Protein AF-A0A0S7YRN7-F1 (afdb_monomer_lite)

Secondary structure (DSSP, 8-state):
--PPPP---SSHHHHHHHHHHHHH--TTGGGS--TTS--TTSPPPEEEESTT--TTS---EEEE-SS-BTTTB-PPPTT--EEEEEB---S-SSPPPEEEEEEEEEES--BS---TTS-----BPPEEEEE-TTSBEEEE-TTSB-HHHHHHHHHHHHHHHHHHHHTS--PPEE--HHHHHHS---PPTTSSSEEEEE-SSEEEEEESEESSTT-SSS-SSSHHHHHHHHHHHHHHHHHHHHHHHHTT---TTTTSSSEEPEEEEEETEEETTTEE---SEEEETTEEEEETT-SBTTBS--GGGGSTTGGGTS-GGG---HHHHHSTTT-TT--SSS-TTHHHHHHHTTSTTT-TTHHHH----TT--SHHHHHHHHHHHTTS-SSHHHHHHHHHHHHHHHHHHT-STTHHHHHHHH-S---PPPEEEETTTTEEE--GGGSPP--

Sequence (447 aa):
MKTKPILTLAVAGWVCAGAAAAEAYDFYADLQYPGATRREDVDLYKVKQAGKGGPKAYERREVDWWPRKGADFVEVKQGMPLRTWTLRTQQLAGEPKRFEAHLAGFRGMGNTMSSKFGGDGGPIEPGVVLRLPDGRKRCFVRGSLSEEDKKYIMDLYIKQMQRIKARLDKTKRVKRSSADIRWPNNAKPGQPGTMQVESEHFVWVSGSQAGSDGDPWVNEKEPEKAQWYRDGSVECAEYWWALTEYAGNLMPYWDRREKFKYEITVAGTKRDGHEVIGGFAGGGYGGCLIKAAGGGPWAPALCEAQADMHQCLADPSMLKGNHHLKAPWRNIFNASMGYGYTMFYNITGDDPNWGYAYFTCLPYGVEESSLLQAVARVGQQRGLFENGIRGLGDMVGEYGARLATFDCELEDLFCRRYCAPARSRLETVDRAKGIYRIPWEEAPEPF

Structure (mmCIF, N/CA/C/O backbone):
data_AF-A0A0S7YRN7-F1
#
_entry.id   AF-A0A0S7YRN7-F1
#
loop_
_atom_site.group_PDB
_atom_site.id
_atom_site.type_symbol
_atom_site.label_atom_id
_atom_site.label_alt_id
_atom_site.label_comp_id
_atom_site.label_asym_id
_atom_site.label_entity_id
_atom_site.label_seq_id
_atom_site.pdbx_PDB_ins_code
_atom_site.Cartn_x
_atom_site.Cartn_y
_atom_site.Cartn_z
_atom_site.occupancy
_atom_site.B_iso_or_equiv
_atom_site.auth_seq_id
_atom_site.auth_comp_id
_atom_site.auth_asym_id
_atom_site.auth_atom_id
_atom_site.pdbx_PDB_model_num
ATOM 1 N N . MET A 1 1 ? 31.691 21.738 56.090 1.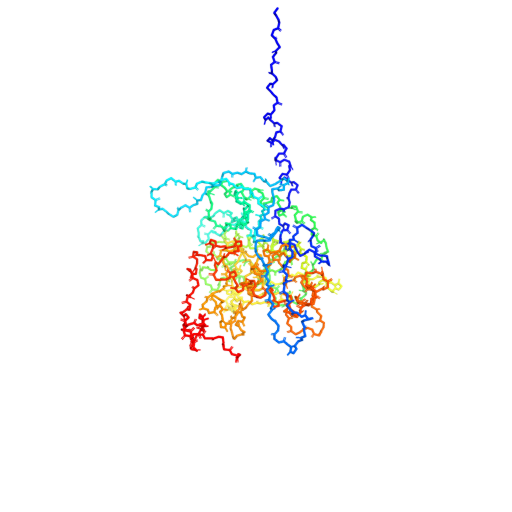00 37.84 1 MET A N 1
ATOM 2 C CA . MET A 1 1 ? 31.073 22.051 54.782 1.00 37.84 1 MET A CA 1
ATOM 3 C C . MET A 1 1 ? 31.849 21.344 53.681 1.00 37.84 1 MET A C 1
ATOM 5 O O . MET A 1 1 ? 32.979 21.723 53.417 1.00 37.84 1 MET A O 1
ATOM 9 N N . LYS A 1 2 ? 31.286 20.288 53.088 1.00 29.80 2 LYS A N 1
ATOM 10 C CA . LYS A 1 2 ? 31.778 19.691 51.838 1.00 29.80 2 LYS A CA 1
ATOM 11 C C . LYS A 1 2 ? 30.562 19.447 50.952 1.00 29.80 2 LYS A C 1
ATOM 13 O O . LYS A 1 2 ? 29.724 18.604 51.257 1.00 29.80 2 LYS A O 1
ATOM 18 N N . THR A 1 3 ? 30.436 20.278 49.931 1.00 35.22 3 THR A N 1
ATOM 19 C CA . THR A 1 3 ? 29.430 20.222 48.872 1.00 35.22 3 THR A CA 1
ATOM 20 C C . THR A 1 3 ? 29.640 18.959 48.036 1.00 35.22 3 THR A C 1
ATOM 22 O O . THR A 1 3 ? 30.746 18.693 47.571 1.00 35.22 3 THR A O 1
ATOM 25 N N . LYS A 1 4 ? 28.585 18.153 47.869 1.00 30.44 4 LYS A N 1
ATOM 26 C CA . LYS A 1 4 ? 28.549 17.040 46.907 1.00 30.44 4 LYS A CA 1
ATOM 27 C C . LYS A 1 4 ? 28.101 17.583 45.542 1.00 30.44 4 LYS A C 1
ATOM 29 O O . LYS A 1 4 ? 27.135 18.347 45.521 1.00 30.44 4 LYS A O 1
ATOM 34 N N . PRO A 1 5 ? 28.737 17.202 44.421 1.00 39.00 5 PRO A N 1
ATOM 35 C CA . PRO A 1 5 ? 28.246 17.555 43.099 1.00 39.00 5 PRO A CA 1
ATOM 36 C C . PRO A 1 5 ? 27.054 16.658 42.746 1.00 39.00 5 PRO A C 1
ATOM 38 O O . PRO A 1 5 ? 27.104 15.438 42.912 1.00 39.00 5 PRO A O 1
ATOM 41 N N . ILE A 1 6 ? 25.968 17.281 42.292 1.00 39.00 6 ILE A N 1
ATOM 42 C CA . ILE A 1 6 ? 24.807 16.598 41.724 1.00 39.00 6 ILE A CA 1
ATOM 43 C C . ILE A 1 6 ? 25.167 16.139 40.308 1.00 39.00 6 ILE A C 1
ATOM 45 O O . ILE A 1 6 ? 25.776 16.863 39.525 1.00 39.00 6 ILE A O 1
ATOM 49 N N . LEU A 1 7 ? 24.808 14.890 40.042 1.00 35.47 7 LEU A N 1
ATOM 50 C CA . LEU A 1 7 ? 25.078 14.101 38.855 1.00 35.47 7 LEU A CA 1
ATOM 51 C C . LEU A 1 7 ? 24.363 14.690 37.620 1.00 35.47 7 LEU A C 1
ATOM 53 O O . LEU A 1 7 ? 23.154 14.536 37.462 1.00 35.47 7 LEU A O 1
ATOM 57 N N . THR A 1 8 ? 25.108 15.320 36.714 1.00 41.22 8 THR A N 1
ATOM 58 C CA . THR A 1 8 ? 24.651 15.652 35.353 1.00 41.22 8 THR A CA 1
ATOM 59 C C . THR A 1 8 ? 24.950 14.463 34.438 1.00 41.22 8 THR A C 1
ATOM 61 O O . THR A 1 8 ? 25.982 14.438 33.777 1.00 41.22 8 THR A O 1
ATOM 64 N N . LEU A 1 9 ? 24.108 13.422 34.445 1.00 41.19 9 LEU A N 1
ATOM 65 C CA . LEU A 1 9 ? 24.361 12.208 33.645 1.00 41.19 9 LEU A CA 1
ATOM 66 C C . LEU A 1 9 ? 23.079 11.465 33.215 1.00 41.19 9 LEU A C 1
ATOM 68 O O . LEU A 1 9 ? 23.018 10.243 33.267 1.00 41.19 9 LEU A O 1
ATOM 72 N N . ALA A 1 10 ? 22.043 12.191 32.775 1.00 39.19 10 ALA A N 1
ATOM 73 C CA . ALA A 1 10 ? 20.768 11.571 32.375 1.00 39.19 10 ALA A CA 1
ATOM 74 C C . ALA A 1 10 ? 20.186 12.005 31.012 1.00 39.19 10 ALA A C 1
ATOM 76 O O . ALA A 1 10 ? 19.086 11.581 30.681 1.00 39.19 10 ALA A O 1
ATOM 77 N N . VAL A 1 11 ? 20.892 12.790 30.184 1.00 39.81 11 VAL A N 1
ATOM 78 C CA . VAL A 1 11 ? 20.337 13.249 28.884 1.00 39.81 11 VAL A CA 1
ATOM 79 C C . VAL A 1 11 ? 20.919 12.501 27.672 1.00 39.81 11 VAL A C 1
ATOM 81 O O . VAL A 1 11 ? 20.225 12.305 26.681 1.00 39.81 11 VAL A O 1
ATOM 84 N N . ALA A 1 12 ? 22.144 11.968 27.752 1.00 33.00 12 ALA A N 1
ATOM 85 C CA . ALA A 1 12 ? 22.757 11.243 26.629 1.00 33.00 12 ALA A CA 1
ATOM 86 C C . ALA A 1 12 ? 22.234 9.798 26.448 1.00 33.00 12 ALA A C 1
ATOM 88 O O . ALA A 1 12 ? 22.250 9.269 25.340 1.00 33.00 12 ALA A O 1
ATOM 89 N N . GLY A 1 13 ? 21.731 9.158 27.513 1.00 28.88 13 GLY A N 1
ATOM 90 C CA . GLY A 1 13 ? 21.269 7.762 27.468 1.00 28.88 13 GLY A CA 1
ATOM 91 C C . GLY A 1 13 ? 19.935 7.552 26.740 1.00 28.88 13 GLY A C 1
ATOM 92 O O . GLY A 1 13 ? 19.717 6.497 26.150 1.00 28.88 13 GLY A O 1
ATOM 93 N N . TRP A 1 14 ? 19.055 8.558 26.726 1.00 35.19 14 TRP A N 1
ATOM 94 C CA . TRP A 1 14 ? 17.736 8.456 26.086 1.00 35.19 14 TRP A CA 1
ATOM 95 C C . TRP A 1 14 ? 17.794 8.624 24.563 1.00 35.19 14 TRP A C 1
ATOM 97 O O . TRP A 1 14 ? 17.046 7.964 23.844 1.00 35.19 14 TRP A O 1
ATOM 107 N N . VAL A 1 15 ? 18.726 9.437 24.056 1.00 36.88 15 VAL A N 1
ATOM 108 C CA . VAL A 1 15 ? 18.891 9.657 22.609 1.00 36.88 15 VAL A CA 1
ATOM 109 C C . VAL A 1 15 ? 19.438 8.398 21.920 1.00 36.88 15 VAL A C 1
ATOM 111 O O . VAL A 1 15 ? 18.945 8.014 20.859 1.00 36.88 15 VAL A O 1
ATOM 114 N N . CYS A 1 16 ? 20.383 7.691 22.549 1.00 32.00 16 CYS A N 1
ATOM 115 C CA . CYS A 1 16 ? 20.941 6.451 21.997 1.00 32.00 16 CYS A CA 1
ATOM 116 C C . CYS A 1 16 ? 19.972 5.258 22.099 1.00 32.00 16 CYS A C 1
ATOM 118 O O . CYS A 1 16 ? 19.894 4.457 21.168 1.00 32.00 16 CYS A O 1
ATOM 120 N N . ALA A 1 17 ? 19.194 5.156 23.185 1.00 36.44 17 ALA A N 1
ATOM 121 C CA . ALA A 1 17 ? 18.181 4.106 23.332 1.00 36.44 17 ALA A CA 1
ATOM 122 C C . ALA A 1 17 ? 17.018 4.272 22.336 1.00 36.44 17 ALA A C 1
ATOM 124 O O . ALA A 1 17 ? 16.521 3.280 21.805 1.00 36.44 17 ALA A O 1
ATOM 125 N N . GLY A 1 18 ? 16.620 5.514 22.030 1.00 43.59 18 GLY A N 1
ATOM 126 C CA . GLY A 1 18 ? 15.601 5.808 21.018 1.00 43.59 18 GLY A CA 1
ATOM 127 C C . GLY A 1 18 ? 16.044 5.465 19.592 1.00 43.59 18 GLY A C 1
ATOM 128 O O . GLY A 1 18 ? 15.253 4.916 18.827 1.00 43.59 18 GLY A O 1
ATOM 129 N N . ALA A 1 19 ? 17.311 5.722 19.247 1.00 47.81 19 ALA A N 1
ATOM 130 C CA . ALA A 1 19 ? 17.860 5.393 17.930 1.00 47.81 19 ALA A CA 1
ATOM 131 C C . ALA A 1 19 ? 17.973 3.874 17.706 1.00 47.81 19 ALA A C 1
ATOM 133 O O . ALA A 1 19 ? 17.514 3.379 16.681 1.00 47.81 19 ALA A O 1
ATOM 134 N N . ALA A 1 20 ? 18.501 3.125 18.682 1.00 47.03 20 ALA A N 1
ATOM 135 C CA . ALA A 1 20 ? 18.610 1.666 18.588 1.00 47.03 20 ALA A CA 1
ATOM 136 C C . ALA A 1 20 ? 17.237 0.964 18.621 1.00 47.03 20 ALA A C 1
ATOM 138 O O . ALA A 1 20 ? 17.017 -0.014 17.910 1.00 47.03 20 ALA A O 1
ATOM 139 N N . ALA A 1 21 ? 16.278 1.477 19.402 1.00 54.41 21 ALA A N 1
ATOM 140 C CA . ALA A 1 21 ? 14.916 0.942 19.424 1.00 54.41 21 ALA A CA 1
ATOM 141 C C . ALA A 1 21 ? 14.161 1.195 18.106 1.00 54.41 21 ALA A C 1
ATOM 143 O O . ALA A 1 21 ? 13.389 0.339 17.677 1.00 54.41 21 ALA A O 1
ATOM 144 N N . ALA A 1 22 ? 14.403 2.331 17.441 1.00 57.19 22 ALA A N 1
ATOM 145 C CA . ALA A 1 22 ? 13.851 2.604 16.114 1.00 57.19 22 ALA A CA 1
ATOM 146 C C . ALA A 1 22 ? 14.421 1.669 15.028 1.00 57.19 22 ALA A C 1
ATOM 148 O O . ALA A 1 22 ? 13.730 1.390 14.051 1.00 57.19 22 ALA A O 1
ATOM 149 N N . GLU A 1 23 ? 15.639 1.136 15.196 1.00 60.28 23 GLU A N 1
ATOM 150 C CA . GLU A 1 23 ? 16.215 0.154 14.258 1.00 60.28 23 GLU A CA 1
ATOM 151 C C . GLU A 1 23 ? 15.559 -1.233 14.347 1.00 60.28 23 GLU A C 1
ATOM 153 O O . GLU A 1 23 ? 15.500 -1.947 13.345 1.00 60.28 23 GLU A O 1
ATOM 158 N N . ALA A 1 24 ? 15.015 -1.606 15.510 1.00 73.31 24 ALA A N 1
ATOM 159 C CA . ALA A 1 24 ? 14.295 -2.868 15.696 1.00 73.31 24 ALA A CA 1
ATOM 160 C C . ALA A 1 24 ? 12.791 -2.771 15.378 1.00 73.31 24 ALA A C 1
ATOM 162 O O . ALA A 1 24 ? 12.138 -3.802 15.200 1.00 73.31 24 ALA A O 1
ATOM 163 N N . TYR A 1 25 ? 12.236 -1.558 15.300 1.00 91.38 25 TYR A N 1
ATOM 164 C CA . TYR A 1 25 ? 10.810 -1.350 15.067 1.00 91.38 25 TYR A CA 1
ATOM 165 C C . TYR A 1 25 ? 10.407 -1.712 13.632 1.00 91.38 25 TYR A C 1
ATOM 167 O O . TYR A 1 25 ? 11.112 -1.430 12.659 1.00 91.38 25 TYR A O 1
ATOM 175 N N . ASP A 1 26 ? 9.258 -2.368 13.501 1.00 94.44 26 ASP A N 1
ATOM 176 C CA . ASP A 1 26 ? 8.665 -2.714 12.219 1.00 94.44 26 ASP A CA 1
ATOM 177 C C . ASP A 1 26 ? 7.647 -1.669 11.778 1.00 94.44 26 ASP A C 1
ATOM 179 O O . ASP A 1 26 ? 6.480 -1.717 12.156 1.00 94.44 26 ASP A O 1
ATOM 183 N N . PHE A 1 27 ? 8.099 -0.750 10.924 1.00 95.81 27 PHE A N 1
ATOM 184 C CA . PHE A 1 27 ? 7.234 0.287 10.367 1.00 95.81 27 PHE A CA 1
ATOM 185 C C . PHE A 1 27 ? 6.246 -0.253 9.323 1.00 95.81 27 PHE A C 1
ATOM 187 O O . PHE A 1 27 ? 5.322 0.465 8.966 1.00 95.81 27 PHE A O 1
ATOM 194 N N . TYR A 1 28 ? 6.392 -1.494 8.852 1.00 94.88 28 TYR A N 1
ATOM 195 C CA . TYR A 1 28 ? 5.449 -2.141 7.931 1.00 94.88 28 TYR A CA 1
ATOM 196 C C . TYR A 1 28 ? 4.584 -3.209 8.619 1.00 94.88 28 TYR A C 1
ATOM 198 O O . TYR A 1 28 ? 3.915 -3.974 7.930 1.00 94.88 28 TYR A O 1
ATOM 206 N N . ALA A 1 29 ? 4.547 -3.265 9.955 1.00 93.81 29 ALA A N 1
ATOM 207 C CA . ALA A 1 29 ? 3.794 -4.290 10.685 1.00 93.81 29 ALA A CA 1
ATOM 208 C C . ALA A 1 29 ? 2.299 -4.310 10.320 1.00 93.81 29 ALA A C 1
ATOM 210 O O . ALA A 1 29 ? 1.721 -5.378 10.140 1.00 93.81 29 ALA A O 1
ATOM 211 N N . ASP A 1 30 ? 1.686 -3.134 10.145 1.00 92.81 30 ASP A N 1
ATOM 212 C CA . ASP A 1 30 ? 0.264 -3.006 9.789 1.00 92.81 30 ASP A CA 1
ATOM 213 C C . ASP A 1 30 ? -0.028 -3.428 8.333 1.00 92.81 30 ASP A C 1
ATOM 215 O O . ASP A 1 30 ? -1.185 -3.584 7.952 1.00 92.81 30 ASP A O 1
ATOM 219 N N . LEU A 1 31 ? 1.002 -3.690 7.516 1.00 92.56 31 LEU A N 1
ATOM 220 C CA . LEU A 1 31 ? 0.842 -4.306 6.198 1.00 92.56 31 LEU A CA 1
ATOM 221 C C . LEU A 1 31 ? 0.458 -5.787 6.291 1.00 92.56 31 LEU A C 1
ATOM 223 O O . LEU A 1 31 ? -0.224 -6.302 5.403 1.00 92.56 31 LEU A O 1
ATOM 227 N N . GLN A 1 32 ? 0.942 -6.474 7.327 1.00 92.12 32 GLN A N 1
ATOM 228 C CA . GLN A 1 32 ? 0.885 -7.924 7.412 1.00 92.12 32 GLN A CA 1
ATOM 229 C C . GLN A 1 32 ? -0.524 -8.417 7.694 1.00 92.12 32 GLN A C 1
ATOM 231 O O . GLN A 1 32 ? -1.194 -7.948 8.613 1.00 92.12 32 GLN A O 1
ATOM 236 N N . TYR A 1 33 ? -0.933 -9.444 6.953 1.00 90.06 33 TYR A N 1
ATOM 237 C CA . TYR A 1 33 ? -2.074 -10.244 7.346 1.00 90.06 33 TYR A CA 1
ATOM 238 C C . TYR A 1 33 ? -1.689 -11.080 8.580 1.00 90.06 33 TYR A C 1
ATOM 240 O O . TYR A 1 33 ? -0.795 -11.924 8.490 1.00 90.06 33 TYR A O 1
ATOM 248 N N . PRO A 1 34 ? -2.350 -10.901 9.737 1.00 84.31 34 PRO A N 1
ATOM 249 C CA . PRO A 1 34 ? -1.937 -11.512 11.009 1.00 84.31 34 PRO A CA 1
ATOM 250 C C . PRO A 1 34 ? -2.215 -13.027 11.107 1.00 84.31 34 PRO A C 1
ATOM 252 O O . PRO A 1 34 ? -2.073 -13.620 12.176 1.00 84.31 34 PRO A O 1
ATOM 255 N N . GLY A 1 35 ? -2.608 -13.678 10.009 1.00 83.44 35 GLY A N 1
ATOM 256 C CA . GLY A 1 35 ? -2.775 -15.126 9.938 1.00 83.44 35 GLY A CA 1
ATOM 257 C C . GLY A 1 35 ? -4.022 -15.641 10.661 1.00 83.44 35 GLY A C 1
ATOM 258 O O . GLY A 1 35 ? -5.082 -15.018 10.646 1.00 83.44 35 GLY A O 1
ATOM 259 N N . ALA A 1 36 ? -3.916 -16.830 11.259 1.00 80.31 36 ALA A N 1
ATOM 260 C CA . ALA A 1 36 ? -5.064 -17.601 11.745 1.00 80.31 36 ALA A CA 1
ATOM 261 C C . ALA A 1 36 ? -5.648 -17.125 13.088 1.00 80.31 36 ALA A C 1
ATOM 263 O O . ALA A 1 36 ? -6.738 -17.556 13.459 1.00 80.31 36 ALA A O 1
ATOM 264 N N . THR A 1 37 ? -4.960 -16.251 13.824 1.00 81.62 37 THR A N 1
ATOM 265 C CA . THR A 1 37 ? -5.424 -15.768 15.131 1.00 81.62 37 THR A CA 1
ATOM 266 C C . THR A 1 37 ? -5.854 -14.307 15.059 1.00 81.62 37 THR A C 1
ATOM 268 O O . THR A 1 37 ? -5.375 -13.522 14.234 1.00 81.62 37 THR A O 1
ATOM 271 N N . ARG A 1 38 ? -6.807 -13.926 15.915 1.00 88.50 38 ARG A N 1
ATOM 272 C CA . ARG A 1 38 ? -7.070 -12.509 16.189 1.00 88.50 38 ARG A CA 1
ATOM 273 C C . ARG A 1 38 ? -5.917 -11.908 16.985 1.00 88.50 38 ARG A C 1
ATOM 275 O O . ARG A 1 38 ? -5.232 -12.623 17.719 1.00 88.50 38 ARG A O 1
ATOM 282 N N . ARG A 1 39 ? -5.738 -10.598 16.870 1.00 90.12 39 ARG A N 1
ATOM 283 C CA . ARG A 1 39 ? -4.791 -9.855 17.697 1.00 90.12 39 ARG A CA 1
ATOM 284 C C . ARG A 1 39 ? -5.433 -9.511 19.034 1.00 90.12 39 ARG A C 1
ATOM 286 O O . ARG A 1 39 ? -6.555 -9.022 19.078 1.00 90.12 39 ARG A O 1
ATOM 293 N N . GLU A 1 40 ? -4.719 -9.765 20.124 1.00 89.62 40 GLU A N 1
ATOM 294 C CA . GLU A 1 40 ? -5.193 -9.449 21.479 1.00 89.62 40 GLU A CA 1
ATOM 295 C C . GLU A 1 40 ? -5.032 -7.963 21.825 1.00 89.62 40 GLU A C 1
ATOM 297 O O . GLU A 1 40 ? -5.702 -7.463 22.724 1.00 89.62 40 GLU A O 1
ATOM 302 N N . ASP A 1 41 ? -4.164 -7.246 21.102 1.00 90.12 41 ASP A N 1
ATOM 303 C CA . ASP A 1 41 ? -3.909 -5.816 21.293 1.00 90.12 41 ASP A CA 1
ATOM 304 C C . ASP A 1 41 ? -4.894 -4.902 20.542 1.00 90.12 41 ASP A C 1
ATOM 306 O O . ASP A 1 41 ? -4.715 -3.682 20.556 1.00 90.12 41 ASP A O 1
ATOM 310 N N . VAL A 1 42 ? -5.924 -5.471 19.904 1.00 93.44 42 VAL A N 1
ATOM 311 C CA . VAL A 1 42 ? -6.906 -4.742 19.091 1.00 93.44 42 VAL A CA 1
ATOM 312 C C . VAL A 1 42 ? -8.329 -5.053 19.553 1.00 93.44 42 VAL A C 1
ATOM 314 O O . VAL A 1 42 ? -8.733 -6.214 19.628 1.00 93.44 42 VAL A O 1
ATOM 317 N N . ASP A 1 43 ? -9.108 -4.007 19.823 1.00 94.31 43 ASP A N 1
ATOM 318 C CA . ASP A 1 43 ? -10.501 -4.146 20.245 1.00 94.31 43 ASP A CA 1
ATOM 319 C C . ASP A 1 43 ? -11.392 -4.687 19.115 1.00 94.31 43 ASP A C 1
ATOM 321 O O . ASP A 1 43 ? -11.292 -4.298 17.947 1.00 94.31 43 ASP A O 1
ATOM 325 N N . LEU A 1 44 ? -12.340 -5.544 19.496 1.00 93.38 44 LEU A N 1
ATOM 326 C CA . LEU A 1 44 ? -13.424 -6.002 18.629 1.00 93.38 44 LEU A CA 1
ATOM 327 C C . LEU A 1 44 ? -14.640 -5.074 18.729 1.00 93.38 44 LEU A C 1
ATOM 329 O O . LEU A 1 44 ? -14.768 -4.271 19.657 1.00 93.38 44 LEU A O 1
ATOM 333 N N . TYR A 1 45 ? -15.576 -5.235 17.795 1.00 91.56 45 TYR A N 1
ATOM 334 C CA . TYR A 1 45 ? -16.890 -4.609 17.892 1.00 91.56 45 TYR A CA 1
ATOM 335 C C . TYR A 1 45 ? -17.613 -5.042 19.166 1.00 91.56 45 TYR A C 1
ATOM 337 O O . TYR A 1 45 ? -17.652 -6.231 19.499 1.00 91.56 45 TYR A O 1
ATOM 345 N N . LYS A 1 46 ? -18.250 -4.091 19.853 1.00 91.38 46 LYS A N 1
ATOM 346 C CA . LYS A 1 46 ? -19.158 -4.409 20.961 1.00 91.38 46 LYS A CA 1
ATOM 347 C C . LYS A 1 46 ? -20.572 -4.378 20.420 1.00 91.38 46 LYS A C 1
ATOM 349 O O . LYS A 1 46 ? -21.064 -3.328 20.016 1.00 91.38 46 LYS A O 1
ATOM 354 N N . VAL A 1 47 ? -21.216 -5.538 20.397 1.00 88.44 47 VAL A N 1
ATOM 355 C CA . VAL A 1 47 ? -22.532 -5.681 19.781 1.00 88.44 47 VAL A CA 1
ATOM 356 C C . VAL A 1 47 ? -23.594 -5.948 20.835 1.00 88.44 47 VAL A C 1
ATOM 358 O O . VAL A 1 47 ? -23.452 -6.842 21.668 1.00 88.44 47 VAL A O 1
ATOM 361 N N . LYS A 1 48 ? -24.679 -5.180 20.771 1.00 88.56 48 LYS A N 1
ATOM 362 C CA . LYS A 1 48 ? -25.892 -5.368 21.562 1.00 88.56 48 LYS A CA 1
ATOM 363 C C . LYS A 1 48 ? -27.018 -5.755 20.616 1.00 88.56 48 LYS A C 1
ATOM 365 O O . LYS A 1 48 ? -27.296 -5.059 19.646 1.00 88.56 48 LYS A O 1
ATOM 370 N N . GLN A 1 49 ? -27.682 -6.866 20.892 1.00 82.25 49 GLN A N 1
ATOM 371 C CA . GLN A 1 49 ? -28.841 -7.299 20.124 1.00 82.25 49 GLN A CA 1
ATOM 372 C C . GLN A 1 49 ? -29.898 -7.826 21.086 1.00 82.25 49 GLN A C 1
ATOM 374 O O . GLN A 1 49 ? -29.592 -8.617 21.976 1.00 82.25 49 GLN A O 1
ATOM 379 N N . ALA A 1 50 ? -31.137 -7.367 20.921 1.00 73.19 50 ALA A N 1
ATOM 380 C CA . ALA A 1 50 ? -32.262 -7.934 21.652 1.00 73.19 50 ALA A CA 1
ATOM 381 C C . ALA A 1 50 ? -32.586 -9.331 21.101 1.00 73.19 50 ALA A C 1
ATOM 383 O O . ALA A 1 50 ? -32.534 -9.530 19.893 1.00 73.19 50 ALA A O 1
ATOM 384 N N . GLY A 1 51 ? -32.948 -10.275 21.974 1.00 71.25 51 GLY A N 1
ATOM 385 C CA . GLY A 1 51 ? -33.325 -11.634 21.577 1.00 71.25 51 GLY A CA 1
ATOM 386 C C . GLY A 1 51 ? -32.140 -12.547 21.247 1.00 71.25 51 GLY A C 1
ATOM 387 O O . GLY A 1 51 ? -31.003 -12.289 21.632 1.00 71.25 51 GLY A O 1
ATOM 388 N N . LYS A 1 52 ? -32.417 -13.675 20.581 1.00 70.50 52 LYS A N 1
ATOM 389 C CA . LYS A 1 52 ? -31.391 -14.677 20.212 1.00 70.50 52 LYS A CA 1
ATOM 390 C C . LYS A 1 52 ? -30.804 -14.434 18.821 1.00 70.50 52 LYS A C 1
ATOM 392 O O . LYS A 1 52 ? -30.023 -15.249 18.331 1.00 70.50 52 LYS A O 1
ATOM 397 N N . GLY A 1 53 ? -31.222 -13.363 18.147 1.00 66.94 53 GLY A N 1
ATOM 398 C CA . GLY A 1 53 ? -30.855 -13.101 16.773 1.00 66.94 53 GLY A CA 1
ATOM 399 C C . GLY A 1 53 ? -31.373 -14.186 15.844 1.00 66.94 53 GLY A C 1
ATOM 400 O O . GLY A 1 53 ? -30.597 -14.821 15.130 1.00 66.94 53 GLY A O 1
ATOM 401 N N . GLY A 1 54 ? -32.684 -14.404 15.826 1.00 65.56 54 GLY A N 1
ATOM 402 C CA . GLY A 1 54 ? -33.303 -15.252 14.808 1.00 65.56 54 GLY A CA 1
ATOM 403 C C . GLY A 1 54 ? -33.246 -14.562 13.436 1.00 65.56 54 GLY A C 1
ATOM 404 O O . GLY A 1 54 ? -33.610 -13.397 13.349 1.00 65.56 54 GLY A O 1
ATOM 405 N N . PRO A 1 55 ? -32.844 -15.229 12.338 1.00 59.53 55 PRO A N 1
ATOM 406 C CA . PRO A 1 55 ? -32.754 -14.597 11.012 1.00 59.53 55 PRO A CA 1
ATOM 407 C C . PRO A 1 55 ? -34.109 -14.140 10.443 1.00 59.53 55 PRO A C 1
ATOM 409 O O . PRO A 1 55 ? -34.144 -13.361 9.500 1.00 59.53 55 PRO A O 1
ATOM 412 N N . LYS A 1 56 ? -35.224 -14.624 11.010 1.00 64.31 56 LYS A N 1
ATOM 413 C CA . LYS A 1 56 ? -36.595 -14.240 10.636 1.00 64.31 56 LYS A CA 1
ATOM 414 C C . LYS A 1 56 ? -37.206 -13.164 11.543 1.00 64.31 56 LYS A C 1
ATOM 416 O O . LYS A 1 56 ? -38.295 -12.687 11.247 1.00 64.31 56 LYS A O 1
ATOM 421 N N . ALA A 1 57 ? -36.545 -12.811 12.645 1.00 65.06 57 ALA A N 1
ATOM 422 C CA . ALA A 1 57 ? -36.994 -11.758 13.547 1.00 65.06 57 ALA A CA 1
ATOM 423 C C . ALA A 1 57 ? -36.184 -10.492 13.249 1.00 65.06 57 ALA A C 1
ATOM 425 O O . ALA A 1 57 ? -34.955 -10.521 13.290 1.00 65.06 57 ALA A O 1
ATOM 426 N N . TYR A 1 58 ? -36.856 -9.384 12.927 1.00 61.91 58 TYR A N 1
ATOM 427 C CA . TYR A 1 58 ? -36.188 -8.094 12.746 1.00 61.91 58 TYR A CA 1
ATOM 428 C C . TYR A 1 58 ? -35.849 -7.501 14.120 1.00 61.91 58 TYR A C 1
ATOM 430 O O . TYR A 1 58 ? -36.549 -6.639 14.648 1.00 61.91 58 TYR A O 1
ATOM 438 N N . GLU A 1 59 ? -34.803 -8.035 14.741 1.00 75.31 59 GLU A N 1
ATOM 439 C CA . GLU A 1 59 ? -34.290 -7.572 16.027 1.00 75.31 59 GLU A CA 1
ATOM 440 C C . GLU A 1 59 ? -33.215 -6.508 15.788 1.00 75.31 59 GLU A C 1
ATOM 442 O O . GLU A 1 59 ? -32.249 -6.736 15.055 1.00 75.31 59 GLU A O 1
ATOM 447 N N . ARG A 1 60 ? -33.375 -5.334 16.411 1.00 79.25 60 ARG A N 1
ATOM 448 C CA . ARG A 1 60 ? -32.389 -4.251 16.326 1.00 79.25 60 ARG A CA 1
ATOM 449 C C . ARG A 1 60 ? -31.044 -4.733 16.876 1.00 79.25 60 ARG A C 1
ATOM 451 O O . ARG A 1 60 ? -30.968 -5.243 17.995 1.00 79.25 60 ARG A O 1
ATOM 458 N N . ARG A 1 61 ? -29.998 -4.527 16.079 1.00 81.19 61 ARG A N 1
ATOM 459 C CA . ARG A 1 61 ? -28.596 -4.771 16.419 1.00 81.19 61 ARG A CA 1
ATOM 460 C C . ARG A 1 61 ? -27.888 -3.423 16.490 1.00 81.19 61 ARG A C 1
ATOM 462 O O . ARG A 1 61 ? -27.958 -2.642 15.547 1.00 81.19 61 ARG A O 1
ATOM 469 N N . GLU A 1 62 ? -27.264 -3.140 17.621 1.00 87.38 62 GLU A N 1
ATOM 470 C CA . GLU A 1 62 ? -26.473 -1.936 17.864 1.00 87.38 62 GLU A CA 1
ATOM 471 C C . GLU A 1 62 ? -25.006 -2.325 17.976 1.00 87.38 62 GLU A C 1
ATOM 473 O O . GLU A 1 62 ? -24.661 -3.251 18.710 1.00 87.38 62 GLU A O 1
ATOM 478 N N . VAL A 1 63 ? -24.152 -1.629 17.235 1.00 87.25 63 VAL A N 1
ATOM 479 C CA . VAL A 1 63 ? -22.727 -1.939 17.133 1.00 87.25 63 VAL A CA 1
ATOM 480 C C . VAL A 1 63 ? -21.939 -0.711 17.562 1.00 87.25 63 VAL A C 1
ATOM 482 O O . VAL A 1 63 ? -21.938 0.302 16.863 1.00 87.25 63 VAL A O 1
ATOM 485 N N . ASP A 1 64 ? -21.248 -0.813 18.694 1.00 90.19 64 ASP A N 1
ATOM 486 C CA . ASP A 1 64 ? -20.256 0.176 19.102 1.00 90.19 64 ASP A CA 1
ATOM 487 C C . ASP A 1 64 ? -18.931 -0.194 18.406 1.00 90.19 64 ASP A C 1
ATOM 489 O O . ASP A 1 64 ? -18.244 -1.148 18.794 1.00 90.19 64 ASP A O 1
ATOM 493 N N . TRP A 1 65 ? -18.611 0.527 17.327 1.00 87.31 65 TRP A N 1
ATOM 494 C CA . TRP A 1 65 ? -17.439 0.289 16.468 1.00 87.31 65 TRP A CA 1
ATOM 495 C C . TRP A 1 65 ? -16.309 1.311 16.655 1.00 87.31 65 TRP A C 1
ATOM 497 O O . TRP A 1 65 ? -15.218 1.084 16.142 1.00 87.31 65 TRP A O 1
ATOM 507 N N . TRP A 1 66 ? -16.552 2.406 17.386 1.00 88.00 66 TRP A N 1
ATOM 508 C CA . TRP A 1 66 ? -15.584 3.473 17.657 1.00 88.00 66 TRP A CA 1
ATOM 509 C C . TRP A 1 66 ? -15.758 4.047 19.072 1.00 88.00 66 TRP A C 1
ATOM 511 O O . TRP A 1 66 ? -16.897 4.169 19.535 1.00 88.00 66 TRP A O 1
ATOM 521 N N . PRO A 1 67 ? -14.670 4.457 19.749 1.00 89.75 67 PRO A N 1
ATOM 522 C CA . PRO A 1 67 ? -13.271 4.266 19.355 1.00 89.75 67 PRO A CA 1
ATOM 523 C C . PRO A 1 67 ? -12.769 2.857 19.704 1.00 89.75 67 PRO A C 1
ATOM 525 O O . PRO A 1 67 ? -13.114 2.324 20.762 1.00 89.75 67 PRO A O 1
ATOM 528 N N . ARG A 1 68 ? -11.925 2.262 18.849 1.00 92.25 68 ARG A N 1
ATOM 529 C CA . ARG A 1 68 ? -11.276 0.963 19.108 1.00 92.25 68 ARG A CA 1
ATOM 530 C C . ARG A 1 68 ? -9.787 1.109 19.406 1.00 92.25 68 ARG A C 1
ATOM 532 O O . ARG A 1 68 ? -9.042 1.716 18.628 1.00 92.25 68 ARG A O 1
ATOM 539 N N . LYS A 1 69 ? -9.333 0.505 20.513 1.00 93.25 69 LYS A N 1
ATOM 540 C CA . LYS A 1 69 ? -7.902 0.343 20.809 1.00 93.25 69 LYS A CA 1
ATOM 541 C C . LYS A 1 69 ? -7.239 -0.481 19.705 1.00 93.25 69 LYS A C 1
ATOM 543 O O . LYS A 1 69 ? -7.803 -1.464 19.235 1.00 93.25 69 LYS A O 1
ATOM 548 N N . GLY A 1 70 ? -6.044 -0.077 19.288 1.00 90.50 70 GLY A N 1
ATOM 549 C CA . GLY A 1 70 ? -5.246 -0.768 18.276 1.00 90.50 70 GLY A CA 1
ATOM 550 C C . GLY A 1 70 ? -5.634 -0.439 16.832 1.00 90.50 70 GLY A C 1
ATOM 551 O O . GLY A 1 70 ? -4.763 -0.495 15.972 1.00 90.50 70 GLY A O 1
ATOM 552 N N . ALA A 1 71 ? -6.882 -0.033 16.568 1.00 91.62 71 ALA A N 1
ATOM 553 C CA . ALA A 1 71 ? -7.342 0.392 15.244 1.00 91.62 71 ALA A CA 1
ATOM 554 C C . ALA A 1 71 ? -7.383 1.927 15.116 1.00 91.62 71 ALA A C 1
ATOM 556 O O . ALA A 1 71 ? -6.599 2.508 14.368 1.00 91.62 71 ALA A O 1
ATOM 557 N N . ASP A 1 72 ? -8.237 2.595 15.898 1.00 90.94 72 ASP A N 1
ATOM 558 C CA . ASP A 1 72 ? -8.409 4.056 15.848 1.00 90.94 72 ASP A CA 1
ATOM 559 C C . ASP A 1 72 ? -7.364 4.789 16.699 1.00 90.94 72 ASP A C 1
ATOM 561 O O . ASP A 1 72 ? -6.837 5.836 16.307 1.00 90.94 72 ASP A O 1
ATOM 565 N N . PHE A 1 73 ? -7.062 4.218 17.870 1.00 93.69 73 PHE A N 1
ATOM 566 C CA . PHE A 1 73 ? -6.124 4.759 18.850 1.00 93.69 73 PHE A CA 1
ATOM 567 C C . PHE A 1 73 ? -5.002 3.769 19.122 1.00 93.69 73 PHE A C 1
ATOM 569 O O . PHE A 1 73 ? -5.254 2.607 19.451 1.00 93.69 73 PHE A O 1
ATOM 576 N N . VAL A 1 74 ? -3.759 4.242 19.052 1.00 93.19 74 VAL A N 1
ATOM 577 C CA . VAL A 1 74 ? -2.578 3.413 19.311 1.00 93.19 74 VAL A CA 1
ATOM 578 C C . VAL A 1 74 ? -1.741 3.975 20.457 1.00 93.19 74 VAL A C 1
ATOM 580 O O . VAL A 1 74 ? -1.497 5.181 20.586 1.00 93.19 74 VAL A O 1
ATOM 583 N N . GLU A 1 75 ? -1.303 3.070 21.325 1.00 93.00 75 GLU A N 1
ATOM 584 C CA . GLU A 1 75 ? -0.344 3.377 22.381 1.00 93.00 75 GLU A CA 1
ATOM 585 C C . GLU A 1 75 ? 1.045 3.614 21.777 1.00 93.00 75 GLU A C 1
ATOM 587 O O . GLU A 1 75 ? 1.382 3.086 20.715 1.00 93.00 75 GLU A O 1
ATOM 592 N N . VAL A 1 76 ? 1.866 4.416 22.457 1.00 94.44 76 VAL A N 1
ATOM 593 C CA . VAL A 1 76 ? 3.267 4.590 22.066 1.00 94.44 76 VAL A CA 1
ATOM 594 C C . VAL A 1 76 ? 4.007 3.290 22.362 1.00 94.44 76 VAL A C 1
ATOM 596 O O . VAL A 1 76 ? 4.119 2.878 23.515 1.00 94.44 76 VAL A O 1
ATOM 599 N N . LYS A 1 77 ? 4.522 2.648 21.314 1.00 91.50 77 LYS A N 1
ATOM 600 C CA . LYS A 1 77 ? 5.334 1.433 21.412 1.00 91.50 77 LYS A CA 1
ATOM 601 C C . LYS A 1 77 ? 6.818 1.796 21.448 1.00 91.50 77 LYS A C 1
ATOM 603 O O . LYS A 1 77 ? 7.245 2.803 20.879 1.00 91.50 77 LYS A O 1
ATOM 608 N N . GLN A 1 78 ? 7.620 0.954 22.098 1.00 91.69 78 GLN A N 1
ATOM 609 C CA . GLN A 1 78 ? 9.075 1.089 22.064 1.00 91.69 78 GLN A CA 1
ATOM 610 C C . GLN A 1 78 ? 9.560 1.079 20.607 1.00 91.69 78 GLN A C 1
ATOM 612 O O . GLN A 1 78 ? 9.179 0.207 19.832 1.00 91.69 78 GLN A O 1
ATOM 617 N N . GLY A 1 79 ? 10.393 2.057 20.249 1.00 91.06 79 GLY A N 1
ATOM 618 C CA . GLY A 1 79 ? 10.917 2.212 18.892 1.00 91.06 79 GLY A CA 1
ATOM 619 C C . GLY A 1 79 ? 10.103 3.130 17.979 1.00 91.06 79 GLY A C 1
ATOM 620 O O . GLY A 1 79 ? 10.596 3.451 16.905 1.00 91.06 79 GLY A O 1
ATOM 621 N N . MET A 1 80 ? 8.935 3.629 18.408 1.00 94.62 80 MET A N 1
ATOM 622 C CA . MET A 1 80 ? 8.213 4.696 17.700 1.00 94.62 80 MET A CA 1
ATOM 623 C C . MET A 1 80 ? 8.867 6.065 17.971 1.00 94.62 80 MET A C 1
ATOM 625 O O . MET A 1 80 ? 8.697 6.612 19.069 1.00 94.62 80 MET A O 1
ATOM 629 N N . PRO A 1 81 ? 9.600 6.665 17.015 1.00 95.62 81 PRO A N 1
ATOM 630 C CA . PRO A 1 81 ? 10.314 7.914 17.252 1.00 95.62 81 PRO A CA 1
ATOM 631 C C . PRO A 1 81 ? 9.337 9.090 17.387 1.00 95.62 81 PRO A C 1
ATOM 633 O O . PRO A 1 81 ? 8.472 9.278 16.532 1.00 95.62 81 PRO A O 1
ATOM 636 N N . LEU A 1 82 ? 9.501 9.895 18.444 1.00 96.56 82 LEU A N 1
ATOM 637 C CA . LEU A 1 82 ? 8.832 11.192 18.601 1.00 96.56 82 LEU A CA 1
ATOM 638 C C . LEU A 1 82 ? 9.617 12.265 17.852 1.00 96.56 82 LEU A C 1
ATOM 640 O O . LEU A 1 82 ? 10.832 12.379 18.037 1.00 96.56 82 LEU A O 1
ATOM 644 N N . ARG A 1 83 ? 8.933 13.056 17.025 1.00 95.94 83 ARG A N 1
ATOM 645 C CA . ARG A 1 83 ? 9.548 14.159 16.279 1.00 95.94 83 ARG A CA 1
ATOM 646 C C . ARG A 1 83 ? 8.584 15.321 16.109 1.00 95.94 83 ARG A C 1
ATOM 648 O O . ARG A 1 83 ? 7.368 15.145 16.171 1.00 95.94 83 ARG A O 1
ATOM 655 N N . THR A 1 84 ? 9.153 16.489 15.831 1.00 96.88 84 THR A N 1
ATOM 656 C CA . THR A 1 84 ? 8.421 17.633 15.294 1.00 96.88 84 THR A CA 1
ATOM 657 C C . THR A 1 84 ? 8.375 17.521 13.775 1.00 96.88 84 THR A C 1
ATOM 659 O O . THR A 1 84 ? 9.414 17.573 13.121 1.00 96.88 84 THR A O 1
ATOM 662 N N . TRP A 1 85 ? 7.173 17.388 13.234 1.00 94.94 85 TRP A N 1
ATOM 663 C CA . TRP A 1 85 ? 6.890 17.309 11.806 1.00 94.94 85 TRP A CA 1
ATOM 664 C C . TRP A 1 85 ? 6.509 18.685 11.272 1.00 94.94 85 TRP A C 1
ATOM 666 O O . TRP A 1 85 ? 5.853 19.461 11.973 1.00 94.94 85 TRP A O 1
ATOM 676 N N . THR A 1 86 ? 6.891 18.990 10.036 1.00 94.19 86 THR A N 1
ATOM 677 C CA . THR A 1 86 ? 6.600 20.264 9.370 1.00 94.19 86 THR A CA 1
ATOM 678 C C . THR A 1 86 ? 5.721 20.023 8.148 1.00 94.19 86 THR A C 1
ATOM 680 O O . THR A 1 86 ? 6.164 19.450 7.155 1.00 94.19 86 THR A O 1
ATOM 683 N N . LEU A 1 87 ? 4.472 20.494 8.191 1.00 89.25 87 LEU A N 1
ATOM 684 C CA . LEU A 1 87 ? 3.555 20.393 7.055 1.00 89.25 87 LEU A CA 1
ATOM 685 C C . LEU A 1 87 ? 4.020 21.281 5.899 1.00 89.25 87 LEU A C 1
ATOM 687 O O . LEU A 1 87 ? 4.344 22.455 6.099 1.00 89.25 87 LEU A O 1
ATOM 691 N N . ARG A 1 88 ? 3.944 20.761 4.670 1.00 83.81 88 ARG A N 1
ATOM 692 C CA . ARG A 1 88 ? 4.003 21.604 3.473 1.00 83.81 88 ARG A CA 1
ATOM 693 C C . ARG A 1 88 ? 2.692 22.361 3.350 1.00 83.81 88 ARG A C 1
ATOM 695 O O . ARG A 1 88 ? 1.661 21.798 2.987 1.00 83.81 88 ARG A O 1
ATOM 702 N N . THR A 1 89 ? 2.718 23.647 3.653 1.00 64.88 89 THR A N 1
ATOM 703 C CA . THR A 1 89 ? 1.616 24.541 3.314 1.00 64.88 89 THR A CA 1
ATOM 704 C C . THR A 1 89 ? 1.737 24.912 1.836 1.00 64.88 89 THR A C 1
ATOM 706 O O . THR A 1 89 ? 2.798 25.331 1.373 1.00 64.88 89 THR A O 1
ATOM 709 N N . GLN A 1 90 ? 0.657 24.747 1.064 1.00 54.19 90 GLN A N 1
ATOM 710 C CA . GLN A 1 90 ? 0.560 25.445 -0.217 1.00 54.19 90 GLN A CA 1
ATOM 711 C C . GLN A 1 90 ? 0.643 26.943 0.086 1.00 54.19 90 GLN A C 1
ATOM 713 O O . GLN A 1 90 ? -0.079 27.434 0.950 1.00 54.19 90 GLN A O 1
ATOM 718 N N . GLN A 1 91 ? 1.591 27.608 -0.570 1.00 44.62 91 GLN A N 1
ATOM 719 C CA . GLN A 1 91 ? 1.983 29.009 -0.425 1.00 44.62 91 GLN A CA 1
ATOM 720 C C . GLN A 1 91 ? 0.833 29.957 -0.036 1.00 44.62 91 GLN A C 1
ATOM 722 O O . GLN A 1 91 ? 0.171 30.552 -0.879 1.00 44.62 91 GLN A O 1
ATOM 727 N N . LEU A 1 92 ? 0.650 30.160 1.263 1.00 43.81 92 LEU A N 1
ATOM 728 C CA . LEU A 1 92 ? 0.070 31.366 1.840 1.00 43.81 92 LEU A CA 1
ATOM 729 C C . LEU A 1 92 ? 1.062 31.792 2.918 1.00 43.81 92 LEU A C 1
ATOM 731 O O . LEU A 1 92 ? 1.507 30.946 3.690 1.00 43.81 92 LEU A O 1
ATOM 735 N N . ALA A 1 93 ? 1.472 33.061 2.885 1.00 48.94 93 ALA A N 1
ATOM 736 C CA . ALA A 1 93 ? 2.611 33.651 3.594 1.00 48.94 93 ALA A CA 1
ATOM 737 C C . ALA A 1 93 ? 2.509 33.598 5.137 1.00 48.94 93 ALA A C 1
ATOM 739 O O . ALA A 1 93 ? 2.416 34.626 5.802 1.00 48.94 93 ALA A O 1
ATOM 740 N N . GLY A 1 94 ? 2.509 32.396 5.708 1.00 58.59 94 GLY A N 1
ATOM 741 C CA . GLY A 1 94 ? 2.481 32.127 7.139 1.00 58.59 94 GLY A CA 1
ATOM 742 C C . GLY A 1 94 ? 3.588 31.163 7.550 1.00 58.59 94 GLY A C 1
ATOM 743 O O . GLY A 1 94 ? 4.191 30.487 6.713 1.00 58.59 94 GLY A O 1
ATOM 744 N N . GLU A 1 95 ? 3.857 31.111 8.853 1.00 65.12 95 GLU A N 1
ATOM 745 C CA . GLU A 1 95 ? 4.852 30.200 9.413 1.00 65.12 95 GLU A CA 1
ATOM 746 C C . GLU A 1 95 ? 4.520 28.732 9.085 1.00 65.12 95 GLU A C 1
ATOM 748 O O . GLU A 1 95 ? 3.341 28.348 9.075 1.00 65.12 95 GLU A O 1
ATOM 753 N N . PRO A 1 96 ? 5.538 27.886 8.827 1.00 73.06 96 PRO A N 1
ATOM 754 C CA . PRO A 1 96 ? 5.330 26.461 8.615 1.00 73.06 96 PRO A CA 1
ATOM 755 C C . PRO A 1 96 ? 4.580 25.845 9.796 1.00 73.06 96 PRO A C 1
ATOM 757 O O . PRO A 1 96 ? 5.006 25.956 10.947 1.00 73.06 96 PRO A O 1
ATOM 760 N N . LYS A 1 97 ? 3.468 25.158 9.517 1.00 86.12 97 LYS A N 1
ATOM 761 C CA . LYS A 1 97 ? 2.706 24.472 10.563 1.00 86.12 97 LYS A CA 1
ATOM 762 C C . LYS A 1 97 ? 3.501 23.271 11.058 1.00 86.12 97 LYS A C 1
ATOM 764 O O . LYS A 1 97 ? 3.757 22.338 10.296 1.00 86.12 97 LYS A O 1
ATOM 769 N N . ARG A 1 98 ? 3.867 23.301 12.338 1.00 91.94 98 ARG A N 1
ATOM 770 C CA . ARG A 1 98 ? 4.612 22.241 13.017 1.00 91.94 98 ARG A CA 1
ATOM 771 C C . ARG A 1 98 ? 3.766 21.566 14.081 1.00 91.94 98 ARG A C 1
ATOM 773 O O . ARG A 1 98 ? 2.939 22.216 14.714 1.00 91.94 98 ARG A O 1
ATOM 780 N N . PHE A 1 99 ? 3.990 20.276 14.281 1.00 93.06 99 PHE A N 1
ATOM 781 C CA . PHE A 1 99 ? 3.324 19.503 15.325 1.00 93.06 99 PHE A CA 1
ATOM 782 C C . PHE A 1 99 ? 4.188 18.318 15.751 1.00 93.06 99 PHE A C 1
ATOM 784 O O . PHE A 1 99 ? 4.996 17.814 14.973 1.00 93.06 99 PHE A O 1
ATOM 791 N N . GLU A 1 100 ? 4.029 17.875 16.993 1.00 96.69 100 GLU A N 1
ATOM 792 C CA . GLU A 1 100 ? 4.719 16.693 17.502 1.00 96.69 100 GLU A CA 1
ATOM 793 C C . GLU A 1 100 ? 3.858 15.447 17.311 1.00 96.69 100 GLU A C 1
ATOM 795 O O . GLU A 1 100 ? 2.662 15.452 17.605 1.00 96.69 100 GLU A O 1
ATOM 800 N N . ALA A 1 101 ? 4.466 14.374 16.815 1.00 97.19 101 ALA A N 1
ATOM 801 C CA . ALA A 1 101 ? 3.808 13.082 16.680 1.00 97.19 101 ALA A CA 1
ATOM 802 C C . ALA A 1 101 ? 4.835 11.949 16.644 1.00 97.19 101 ALA A C 1
ATOM 804 O O . ALA A 1 101 ? 5.991 12.144 16.248 1.00 97.19 101 ALA A O 1
ATOM 805 N N . HIS A 1 102 ? 4.395 10.751 17.022 1.00 98.06 102 HIS A N 1
ATOM 806 C CA . HIS A 1 102 ? 5.205 9.548 16.867 1.00 98.06 102 HIS A CA 1
ATOM 807 C C . HIS A 1 102 ? 5.010 8.945 15.476 1.00 98.06 102 HIS A C 1
ATOM 809 O O . HIS A 1 102 ? 3.870 8.810 15.027 1.00 98.06 102 HIS A O 1
ATOM 815 N N . LEU A 1 103 ? 6.093 8.514 14.824 1.00 97.50 103 LEU A N 1
ATOM 816 C CA . LEU A 1 103 ? 5.986 7.662 13.635 1.00 97.50 103 LEU A CA 1
ATOM 817 C C . LEU A 1 103 ? 5.533 6.263 14.067 1.00 97.50 103 LEU A C 1
ATOM 819 O O . LEU A 1 103 ? 6.269 5.565 14.764 1.00 97.50 103 LEU A O 1
ATOM 823 N N . ALA A 1 104 ? 4.322 5.881 13.671 1.00 96.56 104 ALA A N 1
ATOM 824 C CA . ALA A 1 104 ? 3.734 4.576 13.957 1.00 96.56 104 ALA A CA 1
ATOM 825 C C . ALA A 1 104 ? 3.982 3.565 12.832 1.00 96.56 104 ALA A C 1
ATOM 827 O O . ALA A 1 104 ? 4.076 2.376 13.102 1.00 96.56 104 ALA A O 1
ATOM 828 N N . GLY A 1 105 ? 4.124 4.016 11.586 1.00 95.81 105 GLY A N 1
ATOM 829 C CA . GLY A 1 105 ? 4.345 3.105 10.470 1.00 95.81 105 GLY A CA 1
ATOM 830 C C . GLY A 1 105 ? 4.453 3.795 9.119 1.00 95.81 105 GLY A C 1
ATOM 831 O O . GLY A 1 105 ? 4.358 5.020 9.009 1.00 95.81 105 GLY A O 1
ATOM 832 N N . PHE A 1 106 ? 4.632 2.978 8.092 1.00 95.12 106 PHE A N 1
ATOM 833 C CA . PHE A 1 106 ? 4.554 3.345 6.691 1.00 95.12 106 PHE A CA 1
ATOM 834 C C . PHE A 1 106 ? 3.320 2.721 6.051 1.00 95.12 106 PHE A C 1
ATOM 836 O O . PHE A 1 106 ? 2.914 1.607 6.387 1.00 95.12 106 PHE A O 1
ATOM 843 N N . ARG A 1 107 ? 2.746 3.449 5.097 1.00 91.19 107 ARG A N 1
ATOM 844 C CA . ARG A 1 107 ? 1.632 2.990 4.276 1.00 91.19 107 ARG A CA 1
ATOM 845 C C . ARG A 1 107 ? 1.938 3.227 2.807 1.00 91.19 107 ARG A C 1
ATOM 847 O O . ARG A 1 107 ? 2.305 4.334 2.407 1.00 91.19 107 ARG A O 1
ATOM 854 N N . GLY A 1 108 ? 1.736 2.181 2.014 1.00 87.38 108 GLY A N 1
ATOM 855 C CA . GLY A 1 108 ? 2.151 2.160 0.621 1.00 87.38 108 GLY A CA 1
ATOM 856 C C . GLY A 1 108 ? 3.670 2.126 0.461 1.00 87.38 108 GLY A C 1
ATOM 857 O O . GLY A 1 108 ? 4.432 2.239 1.421 1.00 87.38 108 GLY A O 1
ATOM 858 N N . MET A 1 109 ? 4.111 1.948 -0.775 1.00 86.12 109 MET A N 1
ATOM 859 C CA . MET A 1 109 ? 5.524 1.893 -1.131 1.00 86.12 109 MET A CA 1
ATOM 860 C C . MET A 1 109 ? 6.098 3.278 -1.456 1.00 86.12 109 MET A C 1
ATOM 862 O O . MET A 1 109 ? 5.420 4.141 -2.011 1.00 86.12 109 MET A O 1
ATOM 866 N N . GLY A 1 110 ? 7.381 3.464 -1.151 1.00 85.88 110 GLY A N 1
ATOM 867 C CA . GLY A 1 110 ? 8.197 4.549 -1.694 1.00 85.88 110 GLY A CA 1
ATOM 868 C C . GLY A 1 110 ? 9.029 4.085 -2.894 1.00 85.88 110 GLY A C 1
ATOM 869 O O . GLY A 1 110 ? 8.972 2.927 -3.317 1.00 85.88 110 GLY A O 1
ATOM 870 N N . ASN A 1 111 ? 9.868 4.969 -3.421 1.00 81.50 111 ASN A N 1
ATOM 871 C CA . ASN A 1 111 ? 10.867 4.652 -4.433 1.00 81.50 111 ASN A CA 1
ATOM 872 C C . ASN A 1 111 ? 12.155 5.438 -4.164 1.00 81.50 111 ASN A C 1
ATOM 874 O O . ASN A 1 111 ? 12.132 6.637 -3.915 1.00 81.50 111 ASN A O 1
ATOM 878 N N . THR A 1 112 ? 13.300 4.781 -4.227 1.00 83.62 112 THR A N 1
ATOM 879 C CA . THR A 1 112 ? 14.620 5.418 -4.118 1.00 83.62 112 THR A CA 1
ATOM 880 C C . THR A 1 112 ? 14.992 6.207 -5.374 1.00 83.62 112 THR A C 1
ATOM 882 O O . THR A 1 112 ? 15.888 7.049 -5.319 1.00 83.62 112 THR A O 1
ATOM 885 N N . MET A 1 113 ? 14.263 6.009 -6.476 1.00 78.56 113 MET A N 1
ATOM 886 C CA . MET A 1 113 ? 14.440 6.721 -7.741 1.00 78.56 113 MET A CA 1
ATOM 887 C C . MET A 1 113 ? 13.187 7.524 -8.137 1.00 78.56 113 MET A C 1
ATOM 889 O O . MET A 1 113 ? 12.054 7.084 -7.940 1.00 78.56 113 MET A O 1
ATOM 893 N N . SER A 1 114 ? 13.388 8.691 -8.758 1.00 74.94 114 SER A N 1
ATOM 894 C CA . SER A 1 114 ? 12.357 9.461 -9.477 1.00 74.94 114 SER A CA 1
ATOM 895 C C . SER A 1 114 ? 12.542 9.380 -10.979 1.00 74.94 114 SER A C 1
ATOM 897 O O . SER A 1 114 ? 13.589 8.986 -11.487 1.00 74.94 114 SER A O 1
ATOM 899 N N . SER A 1 115 ? 11.530 9.812 -11.719 1.00 70.31 115 SER A N 1
ATOM 900 C CA . SER A 1 115 ? 11.665 10.033 -13.148 1.00 70.31 115 SER A CA 1
ATOM 901 C C . SER A 1 115 ? 12.217 11.394 -13.498 1.00 70.31 115 SER A C 1
ATOM 903 O O . SER A 1 115 ? 11.639 12.406 -13.125 1.00 70.31 115 SER A O 1
ATOM 905 N N . LYS A 1 116 ? 13.229 11.377 -14.368 1.00 74.06 116 LYS A N 1
ATOM 906 C CA . LYS A 1 116 ? 13.818 12.549 -15.026 1.00 74.06 116 LYS A CA 1
ATOM 907 C C . LYS A 1 116 ? 12.989 13.097 -16.201 1.00 74.06 116 LYS A C 1
ATOM 909 O O . LYS A 1 116 ? 13.396 14.079 -16.819 1.00 74.06 116 LYS A O 1
ATOM 914 N N . PHE A 1 117 ? 11.861 12.465 -16.538 1.00 72.12 117 PHE A N 1
ATOM 915 C CA . PHE A 1 117 ? 10.937 12.913 -17.591 1.00 72.12 117 PHE A CA 1
ATOM 916 C C . PHE A 1 117 ? 9.806 13.815 -17.058 1.00 72.12 117 PHE A C 1
ATOM 918 O O . PHE A 1 117 ? 9.135 14.466 -17.850 1.00 72.12 117 PHE A O 1
ATOM 925 N N . GLY A 1 118 ? 9.596 13.875 -15.734 1.00 61.34 118 GLY A N 1
ATOM 926 C CA . GLY A 1 118 ? 8.535 14.667 -15.085 1.00 61.34 118 GLY A CA 1
ATOM 927 C C . GLY A 1 118 ? 9.031 15.694 -14.053 1.00 61.34 118 GLY A C 1
ATOM 928 O O . GLY A 1 118 ? 8.233 16.156 -13.244 1.00 61.34 118 GLY A O 1
ATOM 929 N N . GLY A 1 119 ? 10.333 16.011 -14.043 1.00 58.78 119 GLY A N 1
ATOM 930 C CA . GLY A 1 119 ? 11.024 16.824 -13.025 1.00 58.78 119 GLY A CA 1
ATOM 931 C C . GLY A 1 119 ? 12.275 16.117 -12.481 1.00 58.78 119 GLY A C 1
ATOM 932 O O . GLY A 1 119 ? 12.556 14.993 -12.880 1.00 58.78 119 GLY A O 1
ATOM 933 N N . ASP A 1 120 ? 13.059 16.745 -11.601 1.00 55.16 120 ASP A N 1
ATOM 934 C CA . ASP A 1 120 ? 14.177 16.077 -10.904 1.00 55.16 120 ASP A CA 1
ATOM 935 C C . ASP A 1 120 ? 13.688 15.265 -9.692 1.00 55.16 120 ASP A C 1
ATOM 937 O O . ASP A 1 120 ? 14.181 14.161 -9.454 1.00 55.16 120 ASP A O 1
ATOM 941 N N . GLY A 1 121 ? 12.660 15.756 -8.988 1.00 59.09 121 GLY A N 1
ATOM 942 C CA . GLY A 1 121 ? 11.691 15.022 -8.151 1.00 59.09 121 GLY A CA 1
ATOM 943 C C . GLY A 1 121 ? 12.201 14.308 -6.888 1.00 59.09 121 GLY A C 1
ATOM 944 O O . GLY A 1 121 ? 11.416 14.104 -5.957 1.00 59.09 121 GLY A O 1
ATOM 945 N N . GLY A 1 122 ? 13.488 13.954 -6.838 1.00 73.56 122 GLY A N 1
ATOM 946 C CA . GLY A 1 122 ? 14.143 13.182 -5.783 1.00 73.56 122 GLY A CA 1
ATOM 947 C C . GLY A 1 122 ? 13.491 11.818 -5.517 1.00 73.56 122 GLY A C 1
ATOM 948 O O . GLY A 1 122 ? 12.464 11.486 -6.097 1.00 73.56 122 GLY A O 1
ATOM 949 N N . PRO A 1 123 ? 14.034 11.020 -4.591 1.00 81.75 123 PRO A N 1
ATOM 950 C CA . PRO A 1 123 ? 13.345 9.833 -4.096 1.00 81.75 123 PRO A CA 1
ATOM 951 C C . PRO A 1 123 ? 11.889 10.128 -3.707 1.00 81.75 123 PRO A C 1
ATOM 953 O O . PRO A 1 123 ? 11.543 11.257 -3.355 1.00 81.75 123 PRO A O 1
ATOM 956 N N . ILE A 1 124 ? 11.034 9.121 -3.779 1.00 82.69 124 ILE A N 1
ATOM 957 C CA . ILE A 1 124 ? 9.620 9.187 -3.438 1.00 82.69 124 ILE A CA 1
ATOM 958 C C . ILE A 1 124 ? 9.415 8.500 -2.091 1.00 82.69 124 ILE A C 1
ATOM 960 O O . ILE A 1 124 ? 9.630 7.297 -1.968 1.00 82.69 124 ILE A O 1
ATOM 964 N N . GLU A 1 125 ? 8.991 9.247 -1.083 1.00 88.94 125 GLU A N 1
ATOM 965 C CA . GLU A 1 125 ? 8.695 8.695 0.234 1.00 88.94 125 GLU A CA 1
ATOM 966 C C . GLU A 1 125 ? 7.369 7.909 0.260 1.00 88.94 125 GLU A C 1
ATOM 968 O O . GLU A 1 125 ? 6.432 8.285 -0.453 1.00 88.94 125 GLU A O 1
ATOM 973 N N . PRO A 1 126 ? 7.261 6.832 1.069 1.00 91.38 126 PRO A N 1
ATOM 974 C CA . PRO A 1 126 ? 5.968 6.222 1.371 1.00 91.38 126 PRO A CA 1
ATOM 975 C C . PRO A 1 126 ? 5.084 7.188 2.178 1.00 91.38 126 PRO A C 1
ATOM 977 O O . PRO A 1 126 ? 5.563 8.171 2.751 1.00 91.38 126 PRO A O 1
ATOM 980 N N . GLY A 1 127 ? 3.788 6.881 2.283 1.00 91.69 127 GLY A N 1
ATOM 981 C CA . GLY A 1 127 ? 2.927 7.547 3.258 1.00 91.69 127 GLY A CA 1
ATOM 982 C C . GLY A 1 127 ? 3.392 7.233 4.679 1.00 91.69 127 GLY A C 1
ATOM 983 O O . GLY A 1 127 ? 3.807 6.108 4.966 1.00 91.69 127 GLY A O 1
ATOM 984 N N . VAL A 1 128 ? 3.319 8.213 5.578 1.00 95.19 128 VAL A N 1
ATOM 985 C CA . VAL A 1 128 ? 3.670 8.011 6.989 1.00 95.19 128 VAL A CA 1
ATOM 986 C C . VAL A 1 128 ? 2.432 7.994 7.852 1.00 95.19 128 VAL A C 1
ATOM 988 O O . VAL A 1 128 ? 1.595 8.892 7.801 1.00 95.19 128 VAL A O 1
ATOM 991 N N . VAL A 1 129 ? 2.338 6.970 8.681 1.00 96.00 129 VAL A N 1
ATOM 992 C CA . VAL A 1 129 ? 1.276 6.818 9.657 1.00 96.00 129 VAL A CA 1
ATOM 993 C C . VAL A 1 129 ? 1.791 7.373 10.974 1.00 96.00 129 VAL A C 1
ATOM 995 O O . VAL A 1 129 ? 2.742 6.851 11.558 1.00 96.00 129 VAL A O 1
ATOM 998 N N . LEU A 1 130 ? 1.190 8.468 11.424 1.00 96.50 130 LEU A N 1
ATOM 999 C CA . LEU A 1 130 ? 1.557 9.156 12.650 1.00 96.50 130 LEU A CA 1
ATOM 1000 C C . LEU A 1 130 ? 0.523 8.878 13.736 1.00 96.50 130 LEU A C 1
ATOM 1002 O O . LEU A 1 130 ? -0.686 8.970 13.505 1.00 96.50 130 LEU A O 1
ATOM 1006 N N . ARG A 1 131 ? 1.010 8.595 14.945 1.00 96.44 131 ARG A N 1
ATOM 1007 C CA . ARG A 1 131 ? 0.207 8.691 16.162 1.00 96.44 131 ARG A CA 1
ATOM 1008 C C . ARG A 1 131 ? 0.266 10.131 16.655 1.00 96.44 131 ARG A C 1
ATOM 1010 O O . ARG A 1 131 ? 1.302 10.580 17.158 1.00 96.44 131 ARG A O 1
ATOM 1017 N N . LEU A 1 132 ? -0.855 10.828 16.531 1.00 94.12 132 LEU A N 1
ATOM 1018 C CA . LEU A 1 132 ? -1.021 12.205 16.989 1.00 94.12 132 LEU A CA 1
ATOM 1019 C C . LEU A 1 132 ? -1.026 12.287 18.530 1.00 94.12 132 LEU A C 1
ATOM 1021 O O . LEU A 1 132 ? -1.137 11.253 19.198 1.00 94.12 132 LEU A O 1
ATOM 1025 N N . PRO A 1 133 ? -0.892 13.487 19.132 1.00 91.62 133 PRO A N 1
ATOM 1026 C CA . PRO A 1 133 ? -0.862 13.644 20.590 1.00 91.62 133 PRO A CA 1
ATOM 1027 C C . PRO A 1 133 ? -2.073 13.036 21.306 1.00 91.62 133 PRO A C 1
ATOM 1029 O O . PRO A 1 133 ? -1.909 12.396 22.345 1.00 91.62 133 PRO A O 1
ATOM 1032 N N . ASP A 1 134 ? -3.256 13.144 20.698 1.00 89.81 134 ASP A N 1
ATOM 1033 C CA . ASP A 1 134 ? -4.516 12.571 21.190 1.00 89.81 134 ASP A CA 1
ATOM 1034 C C . ASP A 1 134 ? -4.609 11.037 21.068 1.00 89.81 134 ASP A C 1
ATOM 1036 O O . ASP A 1 134 ? -5.574 10.438 21.533 1.00 89.81 134 ASP A O 1
ATOM 1040 N N . GLY A 1 135 ? -3.600 10.388 20.482 1.00 92.94 135 GLY A N 1
ATOM 1041 C CA . GLY A 1 135 ? -3.525 8.940 20.309 1.00 92.94 135 GLY A CA 1
ATOM 1042 C C . GLY A 1 135 ? -4.092 8.419 18.996 1.00 92.94 135 GLY A C 1
ATOM 1043 O O . GLY A 1 135 ? -3.878 7.241 18.701 1.00 92.94 135 GLY A O 1
ATOM 1044 N N . ARG A 1 136 ? -4.750 9.261 18.192 1.00 91.81 136 ARG A N 1
ATOM 1045 C CA . ARG A 1 136 ? -5.304 8.842 16.902 1.00 91.81 136 ARG A CA 1
ATOM 1046 C C . ARG A 1 136 ? -4.208 8.524 15.897 1.00 91.81 136 ARG A C 1
ATOM 1048 O O . ARG A 1 136 ? -3.173 9.195 15.843 1.00 91.81 136 ARG A O 1
ATOM 1055 N N . LYS A 1 137 ? -4.481 7.523 15.064 1.00 92.50 137 LYS A N 1
ATOM 1056 C CA . LYS A 1 137 ? -3.650 7.127 13.926 1.00 92.50 137 LYS A CA 1
ATOM 1057 C C . LYS A 1 137 ? -4.103 7.876 12.664 1.00 92.50 137 LYS A C 1
ATOM 1059 O O . LYS A 1 137 ? -5.283 7.831 12.311 1.00 92.50 137 LYS A O 1
ATOM 1064 N N . ARG A 1 138 ? -3.191 8.599 12.003 1.00 93.00 138 ARG A N 1
ATOM 1065 C CA . ARG A 1 138 ? -3.455 9.331 10.747 1.00 93.00 138 ARG A CA 1
ATOM 1066 C C . ARG A 1 138 ? -2.312 9.179 9.756 1.00 93.00 138 ARG A C 1
ATOM 1068 O O . ARG A 1 138 ? -1.147 9.294 10.125 1.00 93.00 138 ARG A O 1
ATOM 1075 N N . CYS A 1 139 ? -2.654 8.951 8.496 1.00 93.38 139 CYS A N 1
ATOM 1076 C CA . CYS A 1 139 ? -1.723 8.836 7.390 1.00 93.38 139 CYS A CA 1
ATOM 1077 C C . CYS A 1 139 ? -1.527 10.200 6.720 1.00 93.38 139 CYS A C 1
ATOM 1079 O O . CYS A 1 139 ? -2.471 10.814 6.225 1.00 93.38 139 CYS A O 1
ATOM 1081 N N . PHE A 1 140 ? -0.275 10.639 6.650 1.00 91.75 140 PHE A N 1
ATOM 1082 C CA . PHE A 1 140 ? 0.163 11.792 5.879 1.00 91.75 140 PHE A CA 1
ATOM 1083 C C . PHE A 1 140 ? 0.799 11.270 4.597 1.00 91.75 140 PHE A C 1
ATOM 1085 O O . PHE A 1 140 ? 1.828 10.593 4.621 1.00 91.75 140 PHE A O 1
ATOM 1092 N N . VAL A 1 141 ? 0.144 11.542 3.471 1.00 88.31 141 VAL A N 1
ATOM 1093 C CA . VAL A 1 141 ? 0.585 11.050 2.162 1.00 88.31 141 VAL A CA 1
ATOM 1094 C C . VAL A 1 141 ? 1.842 11.779 1.689 1.00 88.31 141 VAL A C 1
ATOM 1096 O O . VAL A 1 141 ? 2.193 12.841 2.215 1.00 88.31 141 VAL A O 1
ATOM 1099 N N . ARG A 1 142 ? 2.497 11.237 0.661 1.00 83.94 142 ARG A N 1
ATOM 1100 C CA . ARG A 1 142 ? 3.652 11.851 -0.000 1.00 83.94 142 ARG A CA 1
ATOM 1101 C C . ARG A 1 142 ? 3.441 13.348 -0.259 1.00 83.94 142 ARG A C 1
ATOM 1103 O O . ARG A 1 142 ? 2.360 13.779 -0.663 1.00 83.94 142 ARG A O 1
ATOM 1110 N N . GLY A 1 143 ? 4.484 14.144 -0.042 1.00 84.06 143 GLY A N 1
ATOM 1111 C CA . GLY A 1 143 ? 4.457 15.589 -0.262 1.00 84.06 143 GLY A CA 1
ATOM 1112 C C . GLY A 1 143 ? 3.721 16.380 0.823 1.00 84.06 143 GLY A C 1
ATOM 1113 O O . GLY A 1 143 ? 3.668 17.604 0.736 1.00 84.06 143 GLY A O 1
ATOM 1114 N N . SER A 1 144 ? 3.191 15.732 1.864 1.00 87.25 144 SER A N 1
ATOM 1115 C CA . SER A 1 144 ? 2.535 16.433 2.978 1.00 87.25 144 SER A CA 1
ATOM 1116 C C . SER A 1 144 ? 3.521 17.082 3.952 1.00 87.25 144 SER A C 1
ATOM 1118 O O . SER A 1 144 ? 3.143 18.017 4.654 1.00 87.25 144 SER A O 1
ATOM 1120 N N . LEU A 1 145 ? 4.766 16.599 4.005 1.00 90.94 145 LEU A N 1
ATOM 1121 C CA . LEU A 1 145 ? 5.782 16.962 5.005 1.00 90.94 145 LEU A CA 1
ATOM 1122 C C . LEU A 1 145 ? 7.040 17.532 4.349 1.00 90.94 145 LEU A C 1
ATOM 1124 O O . LEU A 1 145 ? 7.283 17.225 3.183 1.00 90.94 145 LEU A O 1
ATOM 1128 N N . SER A 1 146 ? 7.811 18.362 5.056 1.00 91.62 146 SER A N 1
ATOM 1129 C CA . SER A 1 146 ? 8.946 19.119 4.497 1.00 91.62 146 SER A CA 1
ATOM 1130 C C . SER A 1 146 ? 10.048 18.242 3.877 1.00 91.62 146 SER A C 1
ATOM 1132 O O . SER A 1 146 ? 10.044 17.016 3.981 1.00 91.62 146 SER A O 1
ATOM 1134 N N . GLU A 1 147 ? 11.018 18.865 3.201 1.00 90.75 147 GLU A N 1
ATOM 1135 C CA . GLU A 1 147 ? 12.160 18.139 2.623 1.00 90.75 147 GLU A CA 1
ATOM 1136 C C . GLU A 1 147 ? 13.063 17.505 3.693 1.00 90.75 147 GLU A C 1
ATOM 1138 O O . GLU A 1 147 ? 13.637 16.440 3.468 1.00 90.75 147 GLU A O 1
ATOM 1143 N N . GLU A 1 148 ? 13.183 18.119 4.871 1.00 92.56 148 GLU A N 1
ATOM 1144 C CA . GLU A 1 148 ? 13.911 17.542 6.006 1.00 92.56 148 GLU A CA 1
ATOM 1145 C C . GLU A 1 148 ? 13.219 16.280 6.528 1.00 92.56 148 GLU A C 1
ATOM 1147 O O . GLU A 1 148 ? 13.878 15.258 6.738 1.00 92.56 148 GLU A O 1
ATOM 1152 N N . ASP A 1 149 ? 11.893 16.328 6.679 1.00 95.12 149 ASP A N 1
ATOM 1153 C CA . ASP A 1 149 ? 11.099 15.169 7.087 1.00 95.12 149 ASP A CA 1
ATOM 1154 C C . ASP A 1 149 ? 11.175 14.061 6.033 1.00 95.12 149 ASP A C 1
ATOM 1156 O O . ASP A 1 149 ? 11.387 12.897 6.370 1.00 95.12 149 ASP A O 1
ATOM 1160 N N . LYS A 1 150 ? 11.103 14.419 4.747 1.00 93.00 150 LYS A N 1
ATOM 1161 C CA . LYS A 1 150 ? 11.263 13.479 3.632 1.00 93.00 150 LYS A CA 1
ATOM 1162 C C . LYS A 1 150 ? 12.594 12.725 3.692 1.00 93.00 150 LYS A C 1
ATOM 1164 O O . LYS A 1 150 ? 12.597 11.507 3.535 1.00 93.00 150 LYS A O 1
ATOM 1169 N N . LYS A 1 151 ? 13.717 13.408 3.943 1.00 93.38 151 LYS A N 1
ATOM 1170 C CA . LYS A 1 151 ? 15.036 12.755 4.083 1.00 93.38 151 LYS A CA 1
ATOM 1171 C C . LYS A 1 151 ? 15.033 11.728 5.214 1.00 93.38 151 LYS A C 1
ATOM 1173 O O . LYS A 1 151 ? 15.435 10.589 5.006 1.00 93.38 151 LYS A O 1
ATOM 1178 N N . TYR A 1 152 ? 14.495 12.107 6.373 1.00 95.06 152 TYR A N 1
ATOM 1179 C CA . TYR A 1 152 ? 14.367 11.204 7.515 1.00 95.06 152 TYR A CA 1
ATOM 1180 C C . TYR A 1 152 ? 13.504 9.970 7.201 1.00 95.06 152 TYR A C 1
ATOM 1182 O O . TYR A 1 152 ? 13.875 8.844 7.541 1.00 95.06 152 TYR A O 1
ATOM 1190 N N . ILE A 1 153 ? 12.367 10.173 6.529 1.00 95.06 153 ILE A N 1
ATOM 1191 C CA . ILE A 1 153 ? 11.470 9.091 6.110 1.00 95.06 153 ILE A CA 1
ATOM 1192 C C . ILE A 1 153 ? 12.194 8.139 5.157 1.00 95.06 153 ILE A C 1
ATOM 1194 O O . ILE A 1 153 ? 12.119 6.925 5.336 1.00 95.06 153 ILE A O 1
ATOM 1198 N N . MET A 1 154 ? 12.918 8.677 4.174 1.00 93.69 154 MET A N 1
ATOM 1199 C CA . MET A 1 154 ? 13.654 7.879 3.195 1.00 93.69 154 MET A CA 1
ATOM 1200 C C . MET A 1 154 ? 14.767 7.045 3.832 1.00 93.69 154 MET A C 1
ATOM 1202 O O . MET A 1 154 ? 14.883 5.862 3.507 1.00 93.69 154 MET A O 1
ATOM 1206 N N . ASP A 1 155 ? 15.531 7.608 4.770 1.00 94.00 155 ASP A N 1
ATOM 1207 C CA . ASP A 1 155 ? 16.586 6.877 5.485 1.00 94.00 155 ASP A CA 1
ATOM 1208 C C . ASP A 1 155 ? 16.020 5.656 6.229 1.00 94.00 155 ASP A C 1
ATOM 1210 O O . ASP A 1 155 ? 16.587 4.560 6.180 1.00 94.00 155 ASP A O 1
ATOM 1214 N N . LEU A 1 156 ? 14.870 5.818 6.890 1.00 94.75 156 LEU A N 1
ATOM 1215 C CA . LEU A 1 156 ? 14.177 4.714 7.552 1.00 94.75 156 LEU A CA 1
ATOM 1216 C C . LEU A 1 156 ? 13.563 3.731 6.553 1.00 94.75 156 LEU A C 1
ATOM 1218 O O . LEU A 1 156 ? 13.691 2.520 6.735 1.00 94.75 156 LEU A O 1
ATOM 1222 N N . TYR A 1 157 ? 12.918 4.226 5.497 1.00 93.94 157 TYR A N 1
ATOM 1223 C CA . TYR A 1 157 ? 12.294 3.397 4.468 1.00 93.94 157 TYR A CA 1
ATOM 1224 C C . TYR A 1 157 ? 13.306 2.449 3.819 1.00 93.94 157 TYR A C 1
ATOM 1226 O O . TYR A 1 157 ? 13.053 1.247 3.743 1.00 93.94 157 TYR A O 1
ATOM 1234 N N . ILE A 1 158 ? 14.483 2.953 3.439 1.00 93.25 158 ILE A N 1
ATOM 1235 C CA . ILE A 1 158 ? 15.554 2.148 2.835 1.00 93.25 158 ILE A CA 1
ATOM 1236 C C . ILE A 1 158 ? 15.995 1.030 3.788 1.00 93.25 158 ILE A C 1
ATOM 1238 O O . ILE A 1 158 ? 16.079 -0.130 3.374 1.00 93.25 158 ILE A O 1
ATOM 1242 N N . LYS A 1 159 ? 16.208 1.342 5.074 1.00 93.94 159 LYS A N 1
ATOM 1243 C CA . LYS A 1 159 ? 16.553 0.336 6.094 1.00 93.94 159 LYS A CA 1
ATOM 1244 C C . LYS A 1 159 ? 15.466 -0.738 6.226 1.00 93.94 159 LYS A C 1
ATOM 1246 O O . LYS A 1 159 ? 15.775 -1.929 6.282 1.00 93.94 159 LYS A O 1
ATOM 1251 N N . GLN A 1 160 ? 14.193 -0.339 6.245 1.00 94.38 160 GLN A N 1
ATOM 1252 C CA . GLN A 1 160 ? 13.066 -1.273 6.349 1.00 94.38 160 GLN A CA 1
ATOM 1253 C C . GLN A 1 160 ? 12.960 -2.171 5.113 1.00 94.38 160 GLN A C 1
ATOM 1255 O O . GLN A 1 160 ? 12.813 -3.385 5.260 1.00 94.38 160 GLN A O 1
ATOM 1260 N N . MET A 1 161 ? 13.123 -1.618 3.908 1.00 93.56 161 MET A N 1
ATOM 1261 C CA . MET A 1 161 ? 13.118 -2.410 2.677 1.00 93.56 161 MET A CA 1
ATOM 1262 C C . MET A 1 161 ? 14.284 -3.393 2.619 1.00 93.56 161 MET A C 1
ATOM 1264 O O . MET A 1 161 ? 14.082 -4.542 2.236 1.00 93.56 161 MET A O 1
ATOM 1268 N N . GLN A 1 162 ? 15.484 -3.002 3.053 1.00 94.31 162 GLN A N 1
ATOM 1269 C CA . GLN A 1 16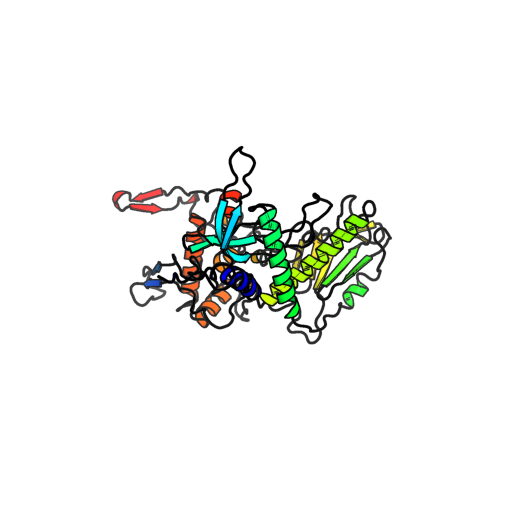2 ? 16.618 -3.926 3.165 1.00 94.31 162 GLN A CA 1
ATOM 1270 C C . GLN A 1 162 ? 16.318 -5.073 4.137 1.00 94.31 162 GLN A C 1
ATOM 1272 O O . GLN A 1 162 ? 16.527 -6.241 3.799 1.00 94.31 162 GLN A O 1
ATOM 1277 N N . ARG A 1 163 ? 15.766 -4.759 5.316 1.00 95.12 163 ARG A N 1
ATOM 1278 C CA . ARG A 1 163 ? 15.369 -5.757 6.321 1.00 95.12 163 ARG A CA 1
ATOM 1279 C C . ARG A 1 163 ? 14.317 -6.731 5.780 1.00 95.12 163 ARG A C 1
ATOM 1281 O O . ARG A 1 163 ? 14.428 -7.929 6.028 1.00 95.12 163 ARG A O 1
ATOM 1288 N N . ILE A 1 164 ? 13.318 -6.233 5.051 1.00 95.44 164 ILE A N 1
ATOM 1289 C CA . ILE A 1 164 ? 12.272 -7.060 4.431 1.00 95.44 164 ILE A CA 1
ATOM 1290 C C . ILE A 1 164 ? 12.879 -7.943 3.331 1.00 95.44 164 ILE A C 1
ATOM 1292 O O . ILE A 1 164 ? 12.724 -9.162 3.376 1.00 95.44 164 ILE A O 1
ATOM 1296 N N . LYS A 1 165 ? 13.656 -7.367 2.401 1.00 94.62 165 LYS A N 1
ATOM 1297 C CA . LYS A 1 165 ? 14.306 -8.101 1.295 1.00 94.62 165 LYS A CA 1
ATOM 1298 C C . LYS A 1 165 ? 15.237 -9.217 1.783 1.00 94.62 165 LYS A C 1
ATOM 1300 O O . LYS A 1 165 ? 15.328 -10.281 1.162 1.00 94.62 165 LYS A O 1
ATOM 1305 N N . ALA A 1 166 ? 15.901 -9.012 2.920 1.00 94.88 166 ALA A N 1
ATOM 1306 C CA . ALA A 1 166 ? 16.761 -10.018 3.538 1.00 94.88 166 ALA A CA 1
ATOM 1307 C C . ALA A 1 166 ? 16.003 -11.288 3.973 1.00 94.88 166 ALA A C 1
ATOM 1309 O O . ALA A 1 166 ? 16.614 -12.352 4.047 1.00 94.88 166 ALA A O 1
ATOM 1310 N N . ARG A 1 167 ? 14.691 -11.198 4.226 1.00 93.31 167 ARG A N 1
ATOM 1311 C CA . ARG A 1 167 ? 13.852 -12.301 4.728 1.00 93.31 167 ARG A CA 1
ATOM 1312 C C . ARG A 1 167 ? 12.968 -12.962 3.669 1.00 93.31 167 ARG A C 1
ATOM 1314 O O . ARG A 1 167 ? 12.256 -13.898 4.010 1.00 93.31 167 ARG A O 1
ATOM 1321 N N . LEU A 1 168 ? 13.014 -12.490 2.423 1.00 94.50 168 LEU A N 1
ATOM 1322 C CA . LEU A 1 168 ? 12.233 -13.077 1.332 1.00 94.50 168 LEU A CA 1
ATOM 1323 C C . LEU A 1 168 ? 12.655 -14.519 1.041 1.00 94.50 168 LEU A C 1
ATOM 1325 O O . LEU A 1 168 ? 13.833 -14.869 1.186 1.00 94.50 168 LEU A O 1
ATOM 1329 N N . ASP A 1 169 ? 11.701 -15.308 0.561 1.00 92.50 169 ASP A N 1
ATOM 1330 C CA . ASP A 1 169 ? 11.881 -16.625 -0.028 1.00 92.50 169 ASP A CA 1
ATOM 1331 C C . ASP A 1 169 ? 12.969 -16.587 -1.106 1.00 92.50 169 ASP A C 1
ATOM 1333 O O . ASP A 1 169 ? 12.892 -15.858 -2.092 1.00 92.50 169 ASP A O 1
ATOM 1337 N N . LYS A 1 170 ? 13.995 -17.421 -0.923 1.00 92.81 170 LYS A N 1
ATOM 1338 C CA . LYS A 1 170 ? 15.150 -17.514 -1.828 1.00 92.81 170 LYS A CA 1
ATOM 1339 C C . LYS A 1 170 ? 14.967 -18.564 -2.921 1.00 92.81 170 LYS A C 1
ATOM 1341 O O . LYS A 1 170 ? 15.929 -18.903 -3.614 1.00 92.81 170 LYS A O 1
ATOM 1346 N N . THR A 1 171 ? 13.758 -19.108 -3.082 1.00 92.38 171 THR A N 1
ATOM 1347 C CA . THR A 1 171 ? 13.464 -20.058 -4.155 1.00 92.38 171 THR A CA 1
ATOM 1348 C C . THR A 1 171 ? 13.779 -19.431 -5.510 1.00 92.38 171 THR A C 1
ATOM 1350 O O . THR A 1 171 ? 13.253 -18.382 -5.886 1.00 92.38 171 THR A O 1
ATOM 1353 N N . LYS A 1 172 ? 14.635 -20.102 -6.284 1.00 94.06 172 LYS A N 1
ATOM 1354 C CA . LYS A 1 172 ? 15.011 -19.631 -7.616 1.00 94.06 172 LYS A CA 1
ATOM 1355 C C . LYS A 1 172 ? 13.784 -19.586 -8.527 1.00 94.06 172 LYS A C 1
ATOM 1357 O O . LYS A 1 172 ? 13.098 -20.593 -8.703 1.00 94.06 172 LYS A O 1
ATOM 1362 N N . ARG A 1 173 ? 13.562 -18.431 -9.152 1.00 94.25 173 ARG A N 1
ATOM 1363 C CA . ARG A 1 173 ? 12.528 -18.214 -10.168 1.00 94.25 173 ARG A CA 1
ATOM 1364 C C . ARG A 1 173 ? 13.158 -18.172 -11.551 1.00 94.25 173 ARG A C 1
ATOM 1366 O O . ARG A 1 173 ? 14.154 -17.482 -11.771 1.00 94.25 173 ARG A O 1
ATOM 1373 N N . VAL A 1 174 ? 12.601 -18.937 -12.482 1.00 94.75 174 VAL A N 1
ATOM 1374 C CA . VAL A 1 174 ? 13.114 -19.037 -13.853 1.00 94.75 174 VAL A CA 1
ATOM 1375 C C . VAL A 1 174 ? 12.236 -18.262 -14.825 1.00 94.75 174 VAL A C 1
ATOM 1377 O O . VAL A 1 174 ? 11.026 -18.126 -14.643 1.00 94.75 174 VAL A O 1
ATOM 1380 N N . LYS A 1 175 ? 12.843 -17.729 -15.880 1.00 92.50 175 LYS A N 1
ATOM 1381 C CA . LYS A 1 175 ? 12.086 -17.170 -16.997 1.00 92.50 175 LYS A CA 1
ATOM 1382 C C . LYS A 1 175 ? 11.397 -18.305 -17.760 1.00 92.50 175 LYS A C 1
ATOM 1384 O O . LYS A 1 175 ? 11.969 -19.378 -17.934 1.00 92.50 175 LYS A O 1
ATOM 1389 N N . ARG A 1 176 ? 10.162 -18.076 -18.207 1.00 88.12 176 ARG A N 1
ATOM 1390 C CA . ARG A 1 176 ? 9.412 -19.044 -19.021 1.00 88.12 176 ARG A CA 1
ATOM 1391 C C . ARG A 1 176 ? 10.017 -19.147 -20.417 1.00 88.12 176 ARG A C 1
ATOM 1393 O O . ARG A 1 176 ? 10.235 -18.122 -21.054 1.00 88.12 176 ARG A O 1
ATOM 1400 N N . SER A 1 177 ? 10.154 -20.360 -20.949 1.00 87.12 177 SER A N 1
ATOM 1401 C CA . SER A 1 177 ? 10.615 -20.578 -22.331 1.00 87.12 177 SER A CA 1
ATOM 1402 C C . SER A 1 177 ? 9.719 -19.899 -23.377 1.00 87.12 177 SER A C 1
ATOM 1404 O O . SER A 1 177 ? 10.197 -19.431 -24.405 1.00 87.12 177 SER A O 1
ATOM 1406 N N . SER A 1 178 ? 8.418 -19.764 -23.098 1.00 84.88 178 SER A N 1
ATOM 1407 C CA . SER A 1 178 ? 7.475 -19.035 -23.955 1.00 84.88 178 SER A CA 1
ATOM 1408 C C . SER A 1 178 ? 7.782 -17.540 -24.083 1.00 84.88 178 SER A C 1
ATOM 1410 O O . SER A 1 178 ? 7.308 -16.908 -25.028 1.00 84.88 178 SER A O 1
ATOM 1412 N N . 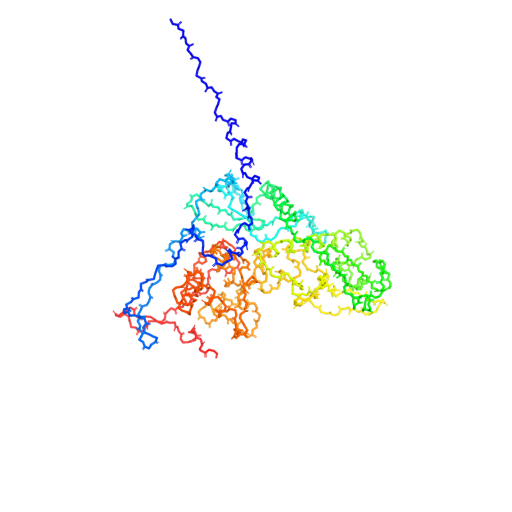ALA A 1 179 ? 8.518 -16.946 -23.138 1.00 84.06 179 ALA A N 1
ATOM 1413 C CA . ALA A 1 179 ? 8.970 -15.564 -23.254 1.00 84.06 179 ALA A CA 1
ATOM 1414 C C . ALA A 1 179 ? 10.021 -15.450 -24.364 1.00 84.06 179 ALA A C 1
ATOM 1416 O O . ALA A 1 179 ? 9.854 -14.629 -25.258 1.00 84.06 179 ALA A O 1
ATOM 1417 N N . ASP A 1 180 ? 11.012 -16.343 -24.386 1.00 86.19 180 ASP A N 1
ATOM 1418 C CA . ASP A 1 180 ? 12.069 -16.350 -25.406 1.00 86.19 180 ASP A CA 1
ATOM 1419 C C . ASP A 1 180 ? 11.544 -16.701 -26.803 1.00 86.19 180 ASP A C 1
ATOM 1421 O O . ASP A 1 180 ? 12.072 -16.227 -27.799 1.00 86.19 180 ASP A O 1
ATOM 1425 N N . ILE A 1 181 ? 10.462 -17.478 -26.905 1.00 85.69 181 ILE A N 1
ATOM 1426 C CA . ILE A 1 181 ? 9.816 -17.747 -28.200 1.00 85.69 181 ILE A CA 1
ATOM 1427 C C . ILE A 1 181 ? 9.084 -16.500 -28.724 1.00 85.69 181 ILE A C 1
ATOM 1429 O O . ILE A 1 181 ? 9.134 -16.204 -29.917 1.00 85.69 181 ILE A O 1
ATOM 1433 N N . ARG A 1 182 ? 8.385 -15.763 -27.849 1.00 87.19 182 ARG A N 1
ATOM 1434 C CA . ARG A 1 182 ? 7.597 -14.575 -28.238 1.00 87.19 182 ARG A CA 1
ATOM 1435 C C . ARG A 1 182 ? 8.459 -13.327 -28.436 1.00 87.19 182 ARG A C 1
ATOM 1437 O O . ARG A 1 182 ? 8.132 -12.493 -29.286 1.00 87.19 182 ARG A O 1
ATOM 1444 N N . TRP A 1 183 ? 9.556 -13.240 -27.687 1.00 89.50 183 TRP A N 1
ATOM 1445 C CA . TRP A 1 183 ? 10.493 -12.117 -27.622 1.00 89.50 183 TRP A CA 1
ATOM 1446 C C . TRP A 1 183 ? 11.937 -12.591 -27.885 1.00 89.50 183 TRP A C 1
ATOM 1448 O O . TRP A 1 183 ? 12.794 -12.465 -27.008 1.00 89.50 183 TRP A O 1
ATOM 1458 N N . PRO A 1 184 ? 12.217 -13.172 -29.068 1.00 85.38 184 PRO A N 1
ATOM 1459 C CA . PRO A 1 184 ? 13.454 -13.917 -29.327 1.00 85.38 184 PRO A CA 1
ATOM 1460 C C . PRO A 1 184 ? 14.712 -13.054 -29.427 1.00 85.38 184 PRO A C 1
ATOM 1462 O O . PRO A 1 184 ? 15.826 -13.570 -29.330 1.00 85.38 184 PRO A O 1
ATOM 1465 N N . ASN A 1 185 ? 14.559 -11.743 -29.606 1.00 83.81 185 ASN A N 1
ATOM 1466 C CA . AS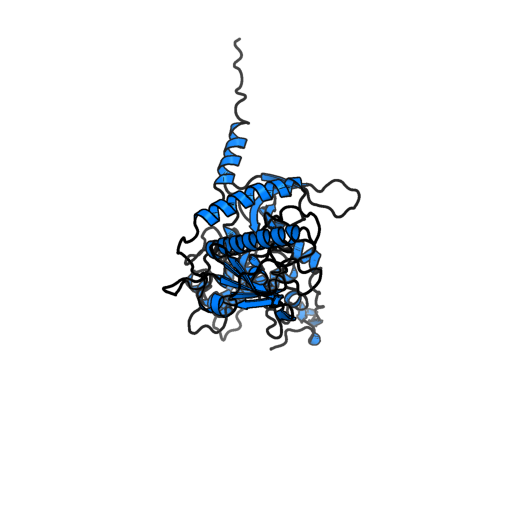N A 1 185 ? 15.674 -10.822 -29.758 1.00 83.81 185 ASN A CA 1
ATOM 1467 C C . ASN A 1 185 ? 15.955 -10.131 -28.414 1.00 83.81 185 ASN A C 1
ATOM 1469 O O . ASN A 1 185 ? 15.038 -9.869 -27.633 1.00 83.81 185 ASN A O 1
ATOM 1473 N N . ASN A 1 186 ? 17.218 -9.769 -28.186 1.00 86.31 186 ASN A N 1
ATOM 1474 C CA . ASN A 1 186 ? 17.616 -8.839 -27.128 1.00 86.31 186 ASN A CA 1
ATOM 1475 C C . ASN A 1 186 ? 18.356 -7.640 -27.741 1.00 86.31 186 ASN A C 1
ATOM 1477 O O . ASN A 1 186 ? 19.555 -7.438 -27.540 1.00 86.31 186 ASN A O 1
ATOM 1481 N N . ALA A 1 187 ? 17.641 -6.916 -28.598 1.00 90.00 187 ALA A N 1
ATOM 1482 C CA . ALA A 1 187 ? 18.137 -5.748 -29.305 1.00 90.00 187 ALA A CA 1
ATOM 1483 C C . ALA A 1 187 ? 18.402 -4.589 -28.332 1.00 90.00 187 ALA A C 1
ATOM 1485 O O . ALA A 1 187 ? 17.722 -4.434 -27.312 1.00 90.00 187 ALA A O 1
ATOM 1486 N N . LYS A 1 188 ? 19.392 -3.747 -28.651 1.00 87.50 188 LYS A N 1
ATOM 1487 C CA . LYS A 1 188 ? 19.648 -2.532 -27.865 1.00 87.50 188 LYS A CA 1
ATOM 1488 C C . LYS A 1 188 ? 18.523 -1.512 -28.090 1.00 87.50 188 LYS A C 1
ATOM 1490 O O . LYS A 1 188 ? 17.941 -1.506 -29.177 1.00 87.50 188 LYS A O 1
ATOM 1495 N N . PRO A 1 189 ? 18.257 -0.611 -27.124 1.00 86.69 189 PRO A N 1
ATOM 1496 C CA . PRO A 1 189 ? 17.335 0.503 -27.332 1.00 86.69 189 PRO A CA 1
ATOM 1497 C C . PRO A 1 189 ? 17.617 1.243 -28.651 1.00 86.69 189 PRO A C 1
ATOM 1499 O O . PRO A 1 189 ? 18.763 1.594 -28.934 1.00 86.69 189 PRO A O 1
ATOM 1502 N N . GLY A 1 190 ? 16.581 1.435 -29.464 1.00 84.38 190 GLY A N 1
ATOM 1503 C CA . GLY A 1 190 ? 16.620 2.059 -30.788 1.00 84.38 190 GLY A CA 1
ATOM 1504 C C . GLY A 1 190 ? 16.892 1.124 -31.969 1.00 84.38 190 GLY A C 1
ATOM 1505 O O . GLY A 1 190 ? 16.640 1.506 -33.113 1.00 84.38 190 GLY A O 1
ATOM 1506 N N . GLN A 1 191 ? 17.362 -0.104 -31.739 1.00 90.31 191 GLN A N 1
ATOM 1507 C CA . GLN A 1 191 ? 17.569 -1.085 -32.811 1.00 90.31 191 GLN A CA 1
ATOM 1508 C C . GLN A 1 191 ? 16.263 -1.822 -33.136 1.00 90.31 191 GLN A C 1
ATOM 1510 O O . GLN A 1 191 ? 15.480 -2.060 -32.219 1.00 90.31 191 GLN A O 1
ATOM 1515 N N . PRO A 1 192 ? 16.019 -2.235 -34.394 1.00 90.19 192 PRO A N 1
ATOM 1516 C CA . PRO A 1 192 ? 14.895 -3.110 -34.719 1.00 90.19 192 PRO A CA 1
ATOM 1517 C C . PRO A 1 192 ? 14.959 -4.426 -33.935 1.00 90.19 192 PRO A C 1
ATOM 1519 O O . PRO A 1 192 ? 16.003 -5.080 -33.903 1.00 90.19 192 PRO A O 1
ATOM 1522 N N . GLY A 1 193 ? 13.851 -4.803 -33.298 1.00 91.94 193 GLY A N 1
ATOM 1523 C CA . GLY A 1 193 ? 13.764 -6.049 -32.545 1.00 91.94 193 GLY A CA 1
ATOM 1524 C C . GLY A 1 193 ? 12.841 -5.994 -31.335 1.00 91.94 193 GLY A C 1
ATOM 1525 O O . GLY A 1 193 ? 11.928 -5.173 -31.226 1.00 91.94 193 GLY A O 1
ATOM 1526 N N . THR A 1 194 ? 13.128 -6.905 -30.413 1.00 92.94 194 THR A N 1
ATOM 1527 C CA . THR A 1 194 ? 12.566 -6.988 -29.067 1.00 92.94 194 THR A CA 1
ATOM 1528 C C . THR A 1 194 ? 13.682 -6.836 -28.045 1.00 92.94 194 THR A C 1
ATOM 1530 O O . THR A 1 194 ? 14.849 -7.067 -28.366 1.00 92.94 194 THR A O 1
ATOM 1533 N N . MET A 1 195 ? 13.336 -6.472 -26.817 1.00 92.38 195 MET A N 1
ATOM 1534 C CA . MET A 1 195 ? 14.275 -6.416 -25.701 1.00 92.38 195 MET A CA 1
ATOM 1535 C C . MET A 1 195 ? 13.705 -7.118 -24.473 1.00 92.38 195 MET A C 1
ATOM 1537 O O . MET A 1 195 ? 12.485 -7.188 -24.289 1.00 92.38 195 MET A O 1
ATOM 1541 N N . GLN A 1 196 ? 14.609 -7.608 -23.629 1.00 93.12 196 GLN A N 1
ATOM 1542 C CA . GLN A 1 196 ? 14.267 -8.197 -22.344 1.00 93.12 196 GLN A CA 1
ATOM 1543 C C . GLN A 1 196 ? 15.107 -7.558 -21.233 1.00 93.12 196 GLN A C 1
ATOM 1545 O O . GLN A 1 196 ? 16.317 -7.379 -21.379 1.00 93.12 196 GLN A O 1
ATOM 1550 N N . VAL A 1 197 ? 14.469 -7.231 -20.111 1.00 92.94 197 VAL A N 1
ATOM 1551 C CA . VAL A 1 197 ? 15.139 -6.793 -18.876 1.00 92.94 197 VAL A CA 1
ATOM 1552 C C . VAL A 1 197 ? 14.723 -7.750 -17.770 1.00 92.94 197 VAL A C 1
ATOM 1554 O O . VAL A 1 197 ? 13.554 -8.102 -17.673 1.00 92.94 197 VAL A O 1
ATOM 1557 N N . GLU A 1 198 ? 15.660 -8.204 -16.945 1.00 94.00 198 GLU A N 1
ATOM 1558 C CA . GLU A 1 198 ? 15.389 -9.202 -15.908 1.00 94.00 198 GLU A CA 1
ATOM 1559 C C . GLU A 1 198 ? 15.866 -8.729 -14.536 1.00 94.00 198 GLU A C 1
ATOM 1561 O O . GLU A 1 198 ? 16.914 -8.098 -14.412 1.00 94.00 198 GLU A O 1
ATOM 1566 N N . SER A 1 199 ? 15.119 -9.107 -13.501 1.00 94.88 199 SER A N 1
ATOM 1567 C CA . SER A 1 199 ? 15.503 -8.991 -12.093 1.00 94.88 199 SER A CA 1
ATOM 1568 C C . SER A 1 199 ? 15.396 -10.358 -11.400 1.00 94.88 199 SER A C 1
ATOM 1570 O O . SER A 1 199 ? 15.277 -11.387 -12.075 1.00 94.88 199 SER A O 1
ATOM 1572 N N . GLU A 1 200 ? 15.466 -10.407 -10.066 1.00 95.12 200 GLU A N 1
ATOM 1573 C CA . GLU A 1 200 ? 15.312 -11.656 -9.306 1.00 95.12 200 GLU A CA 1
ATOM 1574 C C . GLU A 1 200 ? 13.913 -12.256 -9.514 1.00 95.12 200 GLU A C 1
ATOM 1576 O O . GLU A 1 200 ? 13.790 -13.442 -9.839 1.00 95.12 200 GLU A O 1
ATOM 1581 N N . HIS A 1 201 ? 12.873 -11.422 -9.426 1.00 94.50 201 HIS A N 1
ATOM 1582 C CA . HIS A 1 201 ? 11.480 -11.871 -9.449 1.00 94.50 201 HIS A CA 1
ATOM 1583 C C . HIS A 1 201 ? 10.737 -11.582 -10.759 1.00 94.50 201 HIS A C 1
ATOM 1585 O O . HIS A 1 201 ? 9.677 -12.167 -10.990 1.00 94.50 201 HIS A O 1
ATOM 1591 N N . PHE A 1 202 ? 11.282 -10.736 -11.639 1.00 93.50 202 PHE A N 1
ATOM 1592 C CA . PHE A 1 202 ? 10.572 -10.236 -12.818 1.00 93.50 202 PHE A CA 1
ATOM 1593 C C . PHE A 1 202 ? 11.352 -10.385 -14.119 1.00 93.50 202 PHE A C 1
ATOM 1595 O O . PHE A 1 202 ? 12.585 -10.433 -14.153 1.00 93.50 202 PHE A O 1
ATOM 1602 N N . VAL A 1 203 ? 10.593 -10.404 -15.211 1.00 93.69 203 VAL A N 1
ATOM 1603 C CA . VAL A 1 203 ? 11.085 -10.187 -16.568 1.00 93.69 203 VAL A CA 1
ATOM 1604 C C . VAL A 1 203 ? 10.190 -9.165 -17.260 1.00 93.69 203 VAL A C 1
ATOM 1606 O O . VAL A 1 203 ? 8.978 -9.339 -17.327 1.00 93.69 203 VAL A O 1
ATOM 1609 N N . TRP A 1 204 ? 10.786 -8.104 -17.790 1.00 93.00 204 TRP A N 1
ATOM 1610 C CA . TRP A 1 204 ? 10.134 -7.169 -18.693 1.00 93.00 204 TRP A CA 1
ATOM 1611 C C . TRP A 1 204 ? 10.423 -7.589 -20.122 1.00 93.00 204 TRP A C 1
ATOM 1613 O O . TRP A 1 204 ? 11.574 -7.845 -20.477 1.00 93.00 204 TRP A O 1
ATOM 1623 N N . VAL A 1 205 ? 9.383 -7.613 -20.942 1.00 93.06 205 VAL A N 1
ATOM 1624 C CA . VAL A 1 205 ? 9.456 -7.899 -22.372 1.00 93.06 205 VAL A CA 1
ATOM 1625 C C . VAL A 1 205 ? 8.839 -6.740 -23.141 1.00 93.06 205 VAL A C 1
ATOM 1627 O O . VAL A 1 205 ? 7.764 -6.248 -22.789 1.00 93.06 205 VAL A O 1
ATOM 1630 N N . SER A 1 206 ? 9.533 -6.249 -24.163 1.00 93.19 206 SER A N 1
ATOM 1631 C CA . SER A 1 206 ? 9.077 -5.081 -24.917 1.00 93.19 206 SER A CA 1
ATOM 1632 C C . SER A 1 206 ? 9.628 -5.041 -26.336 1.00 93.19 206 SER A C 1
ATOM 1634 O O . SER A 1 206 ? 10.539 -5.787 -26.702 1.00 93.19 206 SER A O 1
ATOM 1636 N N . GLY A 1 207 ? 9.095 -4.125 -27.141 1.00 93.62 207 GLY A N 1
ATOM 1637 C CA . GLY A 1 207 ? 9.786 -3.642 -28.328 1.00 93.62 207 GLY A CA 1
ATOM 1638 C C . GLY A 1 207 ? 11.050 -2.886 -27.919 1.00 93.62 207 GLY A C 1
ATOM 1639 O O . GLY A 1 207 ? 11.109 -2.316 -26.825 1.00 93.62 207 GLY A O 1
ATOM 1640 N N . SER A 1 208 ? 12.071 -2.906 -28.772 1.00 92.50 208 SER A N 1
ATOM 1641 C CA . SER A 1 208 ? 13.344 -2.217 -28.522 1.00 92.50 208 SER A CA 1
ATOM 1642 C C . SER A 1 208 ? 13.368 -0.779 -29.037 1.00 92.50 208 SER A C 1
ATOM 1644 O O . SER A 1 208 ? 14.392 -0.120 -28.899 1.00 92.50 208 SER A O 1
ATOM 1646 N N . GLN A 1 209 ? 12.272 -0.273 -29.612 1.00 92.00 209 GLN A N 1
ATOM 1647 C CA . GLN A 1 209 ? 12.163 1.089 -30.150 1.00 92.00 209 GLN A CA 1
ATOM 1648 C C . GLN A 1 209 ? 10.991 1.849 -29.528 1.00 92.00 209 GLN A C 1
ATOM 1650 O O . GLN A 1 209 ? 10.006 1.245 -29.091 1.00 92.00 209 GLN A O 1
ATOM 1655 N N . ALA A 1 210 ? 11.068 3.177 -29.513 1.00 89.31 210 ALA A N 1
ATOM 1656 C CA . ALA A 1 210 ? 9.992 4.015 -29.005 1.00 89.31 210 ALA A CA 1
ATOM 1657 C C . ALA A 1 210 ? 8.762 3.944 -29.932 1.00 89.31 210 ALA A C 1
ATOM 1659 O O . ALA A 1 210 ? 8.867 4.078 -31.158 1.00 89.31 210 ALA A O 1
ATOM 1660 N N . GLY A 1 211 ? 7.563 3.756 -29.370 1.00 84.62 211 GLY A N 1
ATOM 1661 C CA . GLY A 1 211 ? 6.320 3.932 -30.138 1.00 84.62 211 GLY A CA 1
ATOM 1662 C C . GLY A 1 211 ? 5.895 5.396 -30.268 1.00 84.62 211 GLY A C 1
ATOM 1663 O O . GLY A 1 211 ? 5.058 5.716 -31.109 1.00 84.62 211 GLY A O 1
ATOM 1664 N N . SER A 1 212 ? 6.485 6.291 -29.471 1.00 81.81 212 SER A N 1
ATOM 1665 C CA . SER A 1 212 ? 6.306 7.745 -29.547 1.00 81.81 212 SER A CA 1
ATOM 1666 C C . SER A 1 212 ? 7.545 8.465 -29.012 1.00 81.81 212 SER A C 1
ATOM 1668 O O . SER A 1 212 ? 8.224 7.923 -28.146 1.00 81.81 212 SER A O 1
ATOM 1670 N N . ASP A 1 213 ? 7.789 9.699 -29.461 1.00 65.38 213 ASP A N 1
ATOM 1671 C CA . ASP A 1 213 ? 8.973 10.521 -29.134 1.00 65.38 213 ASP A CA 1
ATOM 1672 C C . ASP A 1 213 ? 9.204 10.812 -27.632 1.00 65.38 213 ASP A C 1
ATOM 1674 O O . ASP A 1 213 ? 10.217 11.411 -27.274 1.00 65.38 213 ASP A O 1
ATOM 1678 N N . GLY A 1 214 ? 8.283 10.403 -26.755 1.00 72.94 214 GLY A N 1
ATOM 1679 C CA . GLY A 1 214 ? 8.345 10.603 -25.306 1.00 72.94 214 GLY A CA 1
ATOM 1680 C C . GLY A 1 214 ? 8.136 9.333 -24.479 1.00 72.94 214 GLY A C 1
ATOM 1681 O O . GLY A 1 214 ? 7.762 9.446 -23.314 1.00 72.94 214 GLY A O 1
ATOM 1682 N N . ASP A 1 215 ? 8.319 8.139 -25.051 1.00 83.31 215 ASP A N 1
ATOM 1683 C CA . ASP A 1 215 ? 8.253 6.893 -24.277 1.00 83.31 215 ASP A CA 1
ATOM 1684 C C . ASP A 1 215 ? 9.429 6.834 -23.271 1.00 83.31 215 ASP A C 1
ATOM 1686 O O . ASP A 1 215 ? 10.587 6.856 -23.684 1.00 83.31 215 ASP A O 1
ATOM 1690 N N . PRO A 1 216 ? 9.184 6.804 -21.947 1.00 85.19 216 PRO A N 1
ATOM 1691 C CA . PRO A 1 216 ? 10.248 6.784 -20.945 1.00 85.19 216 PRO A CA 1
ATOM 1692 C C . PRO A 1 216 ? 10.977 5.437 -20.857 1.00 85.19 216 PRO A C 1
ATOM 1694 O O . PRO A 1 216 ? 12.110 5.395 -20.375 1.00 85.19 216 PRO A O 1
ATOM 1697 N N . TRP A 1 217 ? 10.350 4.338 -21.289 1.00 89.38 217 TRP A N 1
ATOM 1698 C CA . TRP A 1 217 ? 10.931 2.999 -21.225 1.00 89.38 217 TRP A CA 1
ATOM 1699 C C . TRP A 1 217 ? 11.961 2.792 -22.328 1.00 89.38 217 TRP A C 1
ATOM 1701 O O . TRP A 1 217 ? 13.036 2.246 -22.072 1.00 89.38 217 TRP A O 1
ATOM 1711 N N . VAL A 1 218 ? 11.668 3.270 -23.537 1.00 89.69 218 VAL A N 1
ATOM 1712 C CA . VAL A 1 218 ? 12.610 3.320 -24.660 1.00 89.69 218 VAL A CA 1
ATOM 1713 C C . VAL A 1 218 ? 12.555 4.711 -25.272 1.00 89.69 218 VAL A C 1
ATOM 1715 O O . VAL A 1 218 ? 11.578 5.057 -25.920 1.00 89.69 218 VAL A O 1
ATOM 1718 N N . ASN A 1 219 ? 13.632 5.481 -25.101 1.00 87.94 219 ASN A N 1
ATOM 1719 C CA . ASN A 1 219 ? 13.806 6.783 -25.734 1.00 87.94 219 ASN A CA 1
ATOM 1720 C C . ASN A 1 219 ? 15.183 6.845 -26.402 1.00 87.94 219 ASN A C 1
ATOM 1722 O O . ASN A 1 219 ? 16.202 6.884 -25.708 1.00 87.94 219 ASN A O 1
ATOM 1726 N N . GLU A 1 220 ? 15.231 6.847 -27.735 1.00 86.62 220 GLU A N 1
ATOM 1727 C CA . GLU A 1 220 ? 16.496 6.931 -28.475 1.00 86.62 220 GLU A CA 1
ATOM 1728 C C . GLU A 1 220 ? 17.130 8.325 -28.406 1.00 86.62 220 GLU A C 1
ATOM 1730 O O . GLU A 1 220 ? 18.346 8.452 -28.545 1.00 86.62 220 GLU A O 1
ATOM 1735 N N . LYS A 1 221 ? 16.321 9.369 -28.182 1.00 87.31 221 LYS A N 1
ATOM 1736 C CA . LYS A 1 221 ? 16.790 10.759 -28.067 1.00 87.31 221 LYS A CA 1
ATOM 1737 C C . LYS A 1 221 ? 17.405 11.032 -26.695 1.00 87.31 221 LYS A C 1
ATOM 1739 O O . LYS A 1 221 ? 18.322 11.840 -26.584 1.00 87.31 221 LYS A O 1
ATOM 1744 N N . GLU A 1 222 ? 16.922 10.348 -25.658 1.00 88.25 222 GLU A N 1
ATOM 1745 C CA . GLU A 1 222 ? 17.360 10.512 -24.267 1.00 88.25 222 GLU A CA 1
ATOM 1746 C C . GLU A 1 222 ? 17.718 9.157 -23.613 1.00 88.25 222 GLU A C 1
ATOM 1748 O O . GLU A 1 222 ? 17.099 8.751 -22.621 1.00 88.25 222 GLU A O 1
ATOM 1753 N N . PRO A 1 223 ? 18.731 8.434 -24.134 1.00 87.88 223 PRO A N 1
ATOM 1754 C CA . PRO A 1 223 ? 19.001 7.042 -23.763 1.00 87.88 223 PRO A CA 1
ATOM 1755 C C . PRO A 1 223 ? 19.384 6.862 -22.288 1.00 87.88 223 PRO A C 1
ATOM 1757 O O . PRO A 1 223 ? 18.994 5.871 -21.669 1.00 87.88 223 PRO A O 1
ATOM 1760 N N . GLU A 1 224 ? 20.096 7.825 -21.698 1.00 88.19 224 GLU A N 1
ATOM 1761 C CA . GLU A 1 224 ? 20.455 7.803 -20.273 1.00 88.19 224 GLU A CA 1
ATOM 1762 C C . GLU A 1 224 ? 19.235 7.988 -19.365 1.00 88.19 224 GLU A C 1
ATOM 1764 O O . GLU A 1 224 ? 19.116 7.318 -18.339 1.00 88.19 224 GLU A O 1
ATOM 1769 N N . LYS A 1 225 ? 18.292 8.863 -19.747 1.00 86.25 225 LYS A N 1
ATOM 1770 C CA . LYS A 1 225 ? 17.040 9.032 -18.997 1.00 86.25 225 LYS A CA 1
ATOM 1771 C C . LYS A 1 225 ? 16.172 7.784 -19.101 1.00 86.25 225 LYS A C 1
ATOM 1773 O O . LYS A 1 225 ? 15.585 7.383 -18.100 1.00 86.25 225 LYS A O 1
ATOM 1778 N N . ALA A 1 226 ? 16.132 7.151 -20.273 1.00 87.94 226 ALA A N 1
ATOM 1779 C CA . ALA A 1 226 ? 15.417 5.894 -20.455 1.00 87.94 226 ALA A CA 1
ATOM 1780 C C . ALA A 1 226 ? 16.045 4.753 -19.640 1.00 87.94 226 ALA A C 1
ATOM 1782 O O . ALA A 1 226 ? 15.325 3.974 -19.022 1.00 87.94 226 ALA A O 1
ATOM 1783 N N . GLN A 1 227 ? 17.380 4.670 -19.568 1.00 89.44 227 GLN A N 1
ATOM 1784 C CA . GLN A 1 227 ? 18.048 3.694 -18.700 1.00 89.44 227 GLN A CA 1
ATOM 1785 C C . GLN A 1 227 ? 17.716 3.936 -17.227 1.00 89.44 227 GLN A C 1
ATOM 1787 O O . GLN A 1 227 ? 17.276 3.014 -16.551 1.00 89.44 227 GLN A O 1
ATOM 1792 N N . TRP A 1 228 ? 17.824 5.183 -16.764 1.00 86.88 228 TRP A N 1
ATOM 1793 C CA . TRP A 1 228 ? 17.447 5.565 -15.402 1.00 86.88 228 TRP A CA 1
ATOM 1794 C C . TRP A 1 228 ? 15.996 5.189 -15.069 1.00 86.88 228 TRP A C 1
ATOM 1796 O O . TRP A 1 228 ? 15.694 4.721 -13.971 1.00 86.88 228 TRP A O 1
ATOM 1806 N N . TYR A 1 229 ? 15.085 5.382 -16.024 1.00 87.44 229 TYR A N 1
ATOM 1807 C CA . TYR A 1 229 ? 13.688 5.001 -15.867 1.00 87.44 229 TYR A CA 1
ATOM 1808 C C . TYR A 1 229 ? 13.506 3.481 -15.763 1.00 87.44 229 TYR A C 1
ATOM 1810 O O . TYR A 1 229 ? 12.760 3.019 -14.895 1.00 87.44 229 TYR A O 1
ATOM 1818 N N . ARG A 1 230 ? 14.205 2.696 -16.595 1.00 89.19 230 ARG A N 1
ATOM 1819 C CA . ARG A 1 230 ? 14.208 1.227 -16.502 1.00 89.19 230 ARG A CA 1
ATOM 1820 C C . ARG A 1 230 ? 14.721 0.762 -15.140 1.00 89.19 230 ARG A C 1
ATOM 1822 O O . ARG A 1 230 ? 14.037 -0.024 -14.491 1.00 89.19 230 ARG A O 1
ATOM 1829 N N . ASP A 1 231 ? 15.844 1.304 -14.673 1.00 88.62 231 ASP A N 1
ATOM 1830 C CA . ASP A 1 231 ? 16.452 0.939 -13.386 1.00 88.62 231 ASP A CA 1
ATOM 1831 C C . ASP A 1 231 ? 15.488 1.190 -12.216 1.00 88.62 231 ASP A C 1
ATOM 1833 O O . ASP A 1 231 ? 15.232 0.298 -11.405 1.00 88.62 231 ASP A O 1
ATOM 1837 N N . GLY A 1 232 ? 14.859 2.368 -12.174 1.00 85.69 232 GLY A N 1
ATOM 1838 C CA . GLY A 1 232 ? 13.902 2.690 -11.115 1.00 85.69 232 GLY A CA 1
ATOM 1839 C C . GLY A 1 232 ? 12.564 1.950 -11.235 1.00 85.69 232 GLY A C 1
ATOM 1840 O O . GLY A 1 232 ? 11.852 1.801 -10.238 1.00 85.69 232 GLY A O 1
ATOM 1841 N N . SER A 1 233 ? 12.207 1.468 -12.429 1.00 86.69 233 SER A N 1
ATOM 1842 C CA . SER A 1 233 ? 11.050 0.581 -12.627 1.00 86.69 233 SER A CA 1
ATOM 1843 C C . SER A 1 233 ? 11.345 -0.816 -12.086 1.00 86.69 233 SER A C 1
ATOM 1845 O O . SER A 1 233 ? 10.521 -1.377 -11.366 1.00 86.69 233 SER A O 1
ATOM 1847 N N . VAL A 1 234 ? 12.544 -1.342 -12.357 1.00 89.38 234 VAL A N 1
ATOM 1848 C CA . VAL A 1 234 ? 13.015 -2.621 -11.810 1.00 89.38 234 VAL A CA 1
ATOM 1849 C C . VAL A 1 234 ? 13.047 -2.581 -10.285 1.00 89.38 234 VAL A C 1
ATOM 1851 O O . VAL A 1 234 ? 12.511 -3.474 -9.629 1.00 89.38 234 VAL A O 1
ATOM 1854 N N . GLU A 1 235 ? 13.617 -1.527 -9.705 1.00 87.62 235 GLU A N 1
ATOM 1855 C CA . GLU A 1 235 ? 13.687 -1.383 -8.251 1.00 87.62 235 GLU A CA 1
ATOM 1856 C C . GLU A 1 235 ? 12.297 -1.303 -7.603 1.00 87.62 235 GLU A C 1
ATOM 1858 O O . GLU A 1 235 ? 12.034 -1.974 -6.603 1.00 87.62 235 GLU A O 1
ATOM 1863 N N . CYS A 1 236 ? 11.377 -0.543 -8.204 1.00 85.19 236 CYS A N 1
ATOM 1864 C CA . CYS A 1 236 ? 10.001 -0.455 -7.728 1.00 85.19 236 CYS A CA 1
ATOM 1865 C C . CYS A 1 236 ? 9.282 -1.814 -7.765 1.00 85.19 236 CYS A C 1
ATOM 1867 O O . CYS A 1 236 ? 8.637 -2.179 -6.784 1.00 85.19 236 CYS A O 1
ATOM 1869 N N . ALA A 1 237 ? 9.429 -2.592 -8.843 1.00 87.19 237 ALA A N 1
ATOM 1870 C CA . ALA A 1 237 ? 8.896 -3.958 -8.927 1.00 87.19 237 ALA A CA 1
ATOM 1871 C C . ALA A 1 237 ? 9.404 -4.847 -7.785 1.00 87.19 237 ALA A C 1
ATOM 1873 O O . ALA A 1 237 ? 8.625 -5.563 -7.156 1.00 87.19 237 ALA A O 1
ATOM 1874 N N . GLU A 1 238 ? 10.701 -4.781 -7.491 1.00 90.12 238 GLU A N 1
ATOM 1875 C CA . GLU A 1 238 ? 11.313 -5.567 -6.418 1.00 90.12 238 GLU A CA 1
ATOM 1876 C C . GLU A 1 238 ? 10.831 -5.131 -5.026 1.00 90.12 238 GLU A C 1
ATOM 1878 O O . GLU A 1 238 ? 10.664 -5.971 -4.141 1.00 90.12 238 GLU A O 1
ATOM 1883 N N . TYR A 1 239 ? 10.546 -3.842 -4.814 1.00 89.25 239 TYR A N 1
ATOM 1884 C CA . TYR A 1 239 ? 9.882 -3.384 -3.589 1.00 89.25 239 TYR A CA 1
ATOM 1885 C C . TYR A 1 239 ? 8.431 -3.844 -3.501 1.00 89.25 239 TYR A C 1
ATOM 1887 O O . TYR A 1 239 ? 8.007 -4.275 -2.429 1.00 89.25 239 TYR A O 1
ATOM 1895 N N . TRP A 1 240 ? 7.686 -3.817 -4.607 1.00 87.62 240 TRP A N 1
ATOM 1896 C CA . TRP A 1 240 ? 6.331 -4.360 -4.635 1.00 87.62 240 TRP A CA 1
ATOM 1897 C C . TRP A 1 240 ? 6.326 -5.849 -4.292 1.00 87.62 240 TRP A C 1
ATOM 1899 O O . TRP A 1 240 ? 5.537 -6.269 -3.448 1.00 87.62 240 TRP A O 1
ATOM 1909 N N . TRP A 1 241 ? 7.231 -6.636 -4.882 1.00 89.94 241 TRP A N 1
ATOM 1910 C CA . TRP A 1 241 ? 7.354 -8.059 -4.565 1.00 89.94 241 TRP A CA 1
ATOM 1911 C C . TRP A 1 241 ? 7.663 -8.259 -3.087 1.00 89.94 241 TRP A C 1
ATOM 1913 O O . TRP A 1 241 ? 6.965 -9.008 -2.408 1.00 89.94 241 TRP A O 1
ATOM 1923 N N . ALA A 1 242 ? 8.658 -7.528 -2.576 1.00 92.62 242 ALA A N 1
ATOM 1924 C CA . ALA A 1 242 ? 9.076 -7.617 -1.187 1.00 92.62 242 ALA A CA 1
ATOM 1925 C C . ALA A 1 242 ? 7.929 -7.321 -0.212 1.00 92.62 242 ALA A C 1
ATOM 1927 O O . ALA A 1 242 ? 7.718 -8.083 0.726 1.00 92.62 242 ALA A O 1
ATOM 1928 N N . LEU A 1 243 ? 7.171 -6.245 -0.439 1.00 91.56 243 LEU A N 1
ATOM 1929 C CA . LEU A 1 243 ? 6.039 -5.869 0.410 1.00 91.56 243 LEU A CA 1
ATOM 1930 C C . LEU A 1 243 ? 4.857 -6.833 0.268 1.00 91.56 243 LEU A C 1
ATOM 1932 O O . LEU A 1 243 ? 4.205 -7.143 1.260 1.00 91.56 243 LEU A O 1
ATOM 1936 N N . THR A 1 244 ? 4.599 -7.333 -0.939 1.00 89.44 244 THR A N 1
ATOM 1937 C CA . THR A 1 244 ? 3.515 -8.291 -1.199 1.00 89.44 244 THR A CA 1
ATOM 1938 C C . THR A 1 244 ? 3.782 -9.625 -0.506 1.00 89.44 244 THR A C 1
ATOM 1940 O O . THR A 1 244 ? 2.899 -10.176 0.147 1.00 89.44 244 THR A O 1
ATOM 1943 N N . GLU A 1 245 ? 5.015 -10.119 -0.576 1.00 91.88 245 GLU A N 1
ATOM 1944 C CA . GLU A 1 245 ? 5.417 -11.327 0.140 1.00 91.88 245 GLU A CA 1
ATOM 1945 C C . GLU A 1 245 ? 5.445 -11.091 1.657 1.00 91.88 245 GLU A C 1
ATOM 1947 O O . GLU A 1 245 ? 4.933 -11.907 2.422 1.00 91.88 245 GLU A O 1
ATOM 1952 N N . TYR A 1 246 ? 5.953 -9.933 2.102 1.00 93.56 246 TYR A N 1
ATOM 1953 C CA . TYR A 1 246 ? 5.966 -9.546 3.516 1.00 93.56 246 TYR A CA 1
ATOM 1954 C C . TYR A 1 246 ? 4.570 -9.467 4.135 1.00 93.56 246 TYR A C 1
ATOM 1956 O O . TYR A 1 246 ? 4.387 -9.822 5.302 1.00 93.56 246 TYR A O 1
ATOM 1964 N N . ALA A 1 247 ? 3.590 -9.022 3.348 1.00 91.94 247 ALA A N 1
ATOM 1965 C CA . ALA A 1 247 ? 2.189 -8.980 3.733 1.00 91.94 247 ALA A CA 1
ATOM 1966 C C . ALA A 1 247 ? 1.593 -10.371 4.014 1.00 91.94 247 ALA A C 1
ATOM 1968 O O . ALA A 1 247 ? 0.539 -10.465 4.646 1.00 91.94 247 ALA A O 1
ATOM 1969 N N . GLY A 1 248 ? 2.249 -11.439 3.549 1.00 90.25 248 GLY A N 1
ATOM 1970 C CA . GLY A 1 248 ? 1.760 -12.814 3.621 1.00 90.25 248 GLY A CA 1
ATOM 1971 C C . GLY A 1 248 ? 0.972 -13.252 2.386 1.00 90.25 248 GLY A C 1
ATOM 1972 O O . GLY A 1 248 ? 0.227 -14.229 2.466 1.00 90.25 248 GLY A O 1
ATOM 1973 N N . ASN A 1 249 ? 1.102 -12.546 1.257 1.00 87.56 249 ASN A N 1
ATOM 1974 C CA . ASN A 1 249 ? 0.425 -12.935 0.026 1.00 87.56 249 ASN A CA 1
ATOM 1975 C C . ASN A 1 249 ? 1.059 -14.205 -0.565 1.00 87.56 249 ASN A C 1
ATOM 1977 O O . ASN A 1 249 ? 2.274 -14.416 -0.520 1.00 87.56 249 ASN A O 1
ATOM 1981 N N . LEU A 1 250 ? 0.225 -15.040 -1.175 1.00 85.12 250 LEU A N 1
ATOM 1982 C CA . LEU A 1 250 ? 0.667 -16.201 -1.926 1.00 85.12 250 LEU A CA 1
ATOM 1983 C C . LEU A 1 250 ? 1.248 -15.753 -3.270 1.00 85.12 250 LEU A C 1
ATOM 1985 O O . LEU A 1 250 ? 0.525 -15.434 -4.215 1.00 85.12 250 LEU A O 1
ATOM 1989 N N . MET A 1 251 ? 2.577 -15.751 -3.359 1.00 88.06 251 MET A N 1
ATOM 1990 C CA . MET A 1 251 ? 3.277 -15.258 -4.544 1.00 88.06 251 MET A CA 1
ATOM 1991 C C . MET A 1 251 ? 2.964 -16.086 -5.805 1.00 88.06 251 MET A C 1
ATOM 1993 O O . MET A 1 251 ? 2.694 -17.288 -5.716 1.00 88.06 251 MET A O 1
ATOM 1997 N N . PRO A 1 252 ? 3.027 -15.486 -7.007 1.00 85.75 252 PRO A N 1
ATOM 1998 C CA . PRO A 1 252 ? 2.833 -16.198 -8.264 1.00 85.75 252 PRO A CA 1
ATOM 1999 C C . PRO A 1 252 ? 3.611 -17.515 -8.336 1.00 85.75 252 PRO A C 1
ATOM 2001 O O . PRO A 1 252 ? 4.809 -17.577 -8.050 1.00 85.75 252 PRO A O 1
ATOM 2004 N N . TYR A 1 253 ? 2.914 -18.570 -8.752 1.00 88.00 253 TYR A N 1
ATOM 2005 C CA . TYR A 1 253 ? 3.418 -19.936 -8.884 1.00 88.00 253 TYR A CA 1
ATOM 2006 C C . TYR A 1 253 ? 3.814 -20.615 -7.566 1.00 88.00 253 TYR A C 1
ATOM 2008 O O . TYR A 1 253 ? 4.521 -21.624 -7.606 1.00 88.00 253 TYR A O 1
ATOM 2016 N N . TRP A 1 254 ? 3.373 -20.127 -6.400 1.00 86.56 254 TRP A N 1
ATOM 2017 C CA . TRP A 1 254 ? 3.649 -20.743 -5.088 1.00 86.56 254 TRP A CA 1
ATOM 2018 C C . TRP A 1 254 ? 3.240 -22.228 -4.995 1.00 86.56 254 TRP A C 1
ATOM 2020 O O . TRP A 1 254 ? 3.864 -22.980 -4.249 1.00 86.56 254 TRP A O 1
ATOM 2030 N N . ASP A 1 255 ? 2.286 -22.677 -5.809 1.00 88.00 255 ASP A N 1
ATOM 2031 C CA . ASP A 1 255 ? 1.764 -24.048 -5.888 1.00 88.00 255 ASP A CA 1
ATOM 2032 C C . ASP A 1 255 ? 2.493 -24.932 -6.923 1.00 88.00 255 ASP A C 1
ATOM 2034 O O . ASP A 1 255 ? 2.316 -26.150 -6.960 1.00 88.00 255 ASP A O 1
ATOM 2038 N N . ARG A 1 256 ? 3.332 -24.346 -7.785 1.00 88.94 256 ARG A N 1
ATOM 2039 C CA . ARG A 1 256 ? 4.035 -25.065 -8.861 1.00 88.94 256 ARG A CA 1
ATOM 2040 C C . ARG A 1 256 ? 5.383 -25.622 -8.414 1.00 88.94 256 ARG A C 1
ATOM 2042 O O . ARG A 1 256 ? 6.087 -25.006 -7.623 1.00 88.94 256 ARG A O 1
ATOM 2049 N N . ARG A 1 257 ? 5.800 -26.762 -8.975 1.00 90.75 257 ARG A N 1
ATOM 2050 C CA . ARG A 1 257 ? 7.149 -27.312 -8.740 1.00 90.75 257 ARG A CA 1
ATOM 2051 C C . ARG A 1 257 ? 8.243 -26.361 -9.227 1.00 90.75 257 ARG A C 1
ATOM 2053 O O . ARG A 1 257 ? 9.228 -26.148 -8.533 1.00 90.75 257 ARG A O 1
ATOM 2060 N N . GLU A 1 258 ? 8.059 -25.808 -10.419 1.00 92.94 258 GLU A N 1
ATOM 2061 C CA . GLU A 1 258 ? 8.931 -24.785 -10.984 1.00 92.94 258 GLU A CA 1
ATOM 2062 C C . GLU A 1 258 ? 8.311 -23.408 -10.741 1.00 92.94 258 GLU A C 1
ATOM 2064 O O . GLU A 1 258 ? 7.134 -23.188 -11.039 1.00 92.94 258 GLU A O 1
ATOM 2069 N N . LYS A 1 259 ? 9.093 -22.492 -10.162 1.00 93.81 259 LYS A N 1
ATOM 2070 C CA . LYS A 1 259 ? 8.669 -21.111 -9.922 1.00 93.81 259 LYS A CA 1
ATOM 2071 C C . LYS A 1 259 ? 9.106 -20.250 -11.091 1.00 93.81 259 LYS A C 1
ATOM 2073 O O . LYS A 1 259 ? 10.270 -20.302 -11.484 1.00 93.81 259 LYS A O 1
ATOM 2078 N N . PHE A 1 260 ? 8.204 -19.424 -11.604 1.00 93.38 260 PHE A N 1
ATOM 2079 C CA . PHE A 1 260 ? 8.522 -18.527 -12.708 1.00 93.38 260 PHE A CA 1
ATOM 2080 C C . PHE A 1 260 ? 8.641 -17.081 -12.248 1.00 93.38 260 PHE A C 1
ATOM 2082 O O . PHE A 1 260 ? 7.982 -16.668 -11.293 1.00 93.38 260 PHE A O 1
ATOM 2089 N N . LYS A 1 261 ? 9.465 -16.312 -12.959 1.00 94.00 261 LYS A N 1
ATOM 2090 C CA . LYS A 1 261 ? 9.457 -14.852 -12.856 1.00 94.00 261 LYS A CA 1
ATOM 2091 C C . LYS A 1 261 ? 8.107 -14.303 -13.326 1.00 94.00 261 LYS A C 1
ATOM 2093 O O . LYS A 1 261 ? 7.478 -14.878 -14.218 1.00 94.00 261 LYS A O 1
ATOM 2098 N N . TYR A 1 262 ? 7.673 -13.197 -12.736 1.00 91.00 262 TYR A N 1
ATOM 2099 C CA . TYR A 1 262 ? 6.483 -12.476 -13.173 1.00 91.00 262 TYR A CA 1
ATOM 2100 C C . TYR A 1 262 ? 6.797 -11.690 -14.453 1.00 91.00 262 TYR A C 1
ATOM 2102 O O . TYR A 1 262 ? 7.780 -10.950 -14.505 1.00 91.00 262 TYR A O 1
ATOM 2110 N N . GLU A 1 263 ? 5.997 -11.886 -15.502 1.00 91.06 263 GLU A N 1
ATOM 2111 C CA . GLU A 1 263 ? 6.248 -11.292 -16.820 1.00 91.06 263 GLU A CA 1
ATOM 2112 C C . GLU A 1 263 ? 5.507 -9.960 -16.979 1.00 91.06 263 GLU A C 1
ATOM 2114 O O . GLU A 1 263 ? 4.293 -9.893 -16.799 1.00 91.06 263 GLU A O 1
ATOM 2119 N N . ILE A 1 264 ? 6.226 -8.903 -17.351 1.00 90.06 264 ILE A N 1
ATOM 2120 C CA . ILE A 1 264 ? 5.683 -7.567 -17.597 1.00 90.06 264 ILE A CA 1
ATOM 2121 C C . ILE A 1 264 ? 5.867 -7.241 -19.077 1.00 90.06 264 ILE A C 1
ATOM 2123 O O . ILE A 1 264 ? 6.980 -7.009 -19.542 1.00 90.06 264 ILE A O 1
ATOM 2127 N N . THR A 1 265 ? 4.773 -7.199 -19.831 1.00 91.19 265 THR A N 1
ATOM 2128 C CA . THR A 1 265 ? 4.789 -6.732 -21.220 1.00 91.19 265 THR A CA 1
ATOM 2129 C C . THR A 1 265 ? 4.675 -5.213 -21.260 1.00 91.19 265 THR A C 1
ATOM 2131 O O . THR A 1 265 ? 3.689 -4.644 -20.787 1.00 91.19 265 THR A O 1
ATOM 2134 N N . VAL A 1 266 ? 5.658 -4.541 -21.856 1.00 90.81 266 VAL A N 1
ATOM 2135 C CA . VAL A 1 266 ? 5.664 -3.078 -21.948 1.00 90.81 266 VAL A CA 1
ATOM 2136 C C . VAL A 1 266 ? 4.979 -2.617 -23.230 1.00 90.81 266 VAL A C 1
ATOM 2138 O O . VAL A 1 266 ? 5.576 -2.580 -24.310 1.00 90.81 266 VAL A O 1
ATOM 2141 N N . ALA A 1 267 ? 3.706 -2.247 -23.105 1.00 89.19 267 ALA A N 1
ATOM 2142 C CA . ALA A 1 267 ? 2.926 -1.723 -24.220 1.00 89.19 267 ALA A CA 1
ATOM 2143 C C . ALA A 1 267 ? 3.362 -0.306 -24.614 1.00 89.19 267 ALA A C 1
ATOM 2145 O O . ALA A 1 267 ? 3.978 0.417 -23.834 1.00 89.19 267 ALA A O 1
ATOM 2146 N N . GLY A 1 268 ? 3.025 0.107 -25.832 1.00 88.62 268 GLY A N 1
ATOM 2147 C CA . GLY A 1 268 ? 3.422 1.401 -26.389 1.00 88.62 268 GLY A CA 1
ATOM 2148 C C . GLY A 1 268 ? 4.837 1.436 -26.968 1.00 88.62 268 GLY A C 1
ATOM 2149 O O . GLY A 1 268 ? 5.165 2.406 -27.640 1.00 88.62 268 GLY A O 1
ATOM 2150 N N . THR A 1 269 ? 5.634 0.379 -26.793 1.00 91.44 269 THR A N 1
ATOM 2151 C CA . THR A 1 269 ? 6.931 0.217 -27.467 1.00 91.44 269 THR A CA 1
ATOM 2152 C C . THR A 1 269 ? 6.756 -0.417 -28.849 1.00 91.44 269 THR A C 1
ATOM 2154 O O . THR A 1 269 ? 5.731 -1.040 -29.137 1.00 91.44 269 THR A O 1
ATOM 2157 N N . LYS A 1 270 ? 7.746 -0.240 -29.727 1.00 92.06 270 LYS A N 1
ATOM 2158 C CA . LYS A 1 270 ? 7.724 -0.697 -31.119 1.00 92.06 270 LYS A CA 1
ATOM 2159 C C . LYS A 1 270 ? 8.679 -1.869 -31.342 1.00 92.06 270 LYS A C 1
ATOM 2161 O O . LYS A 1 270 ? 9.847 -1.812 -30.955 1.00 92.06 270 LYS A O 1
ATOM 2166 N N . ARG A 1 271 ? 8.165 -2.915 -31.983 1.00 89.12 271 ARG A N 1
ATOM 2167 C CA . ARG A 1 271 ? 8.869 -4.115 -32.430 1.00 89.12 271 ARG A CA 1
ATOM 2168 C C . ARG A 1 271 ? 9.235 -3.997 -33.912 1.00 89.12 271 ARG A C 1
ATOM 2170 O O . ARG A 1 271 ? 8.446 -3.505 -34.722 1.00 89.12 271 ARG A O 1
ATOM 2177 N N . ASP A 1 272 ? 10.449 -4.441 -34.245 1.00 85.31 272 ASP A N 1
ATOM 2178 C CA . ASP A 1 272 ? 10.956 -4.596 -35.622 1.00 85.31 272 ASP A CA 1
ATOM 2179 C C . ASP A 1 272 ? 10.772 -3.352 -36.528 1.00 85.31 272 ASP A C 1
ATOM 2181 O O . ASP A 1 272 ? 10.660 -3.448 -37.749 1.00 85.31 272 ASP A O 1
ATOM 2185 N N . GLY A 1 273 ? 10.738 -2.149 -35.950 1.00 79.69 273 GLY A N 1
ATOM 2186 C CA . GLY A 1 273 ? 10.640 -0.880 -36.677 1.00 79.69 273 GLY A CA 1
ATOM 2187 C C . GLY A 1 273 ? 9.241 -0.452 -37.121 1.00 79.69 273 GLY A C 1
ATOM 2188 O O . GLY A 1 273 ? 9.098 0.690 -37.562 1.00 79.69 273 GLY A O 1
ATOM 2189 N N . HIS A 1 274 ? 8.205 -1.282 -36.971 1.00 82.94 274 HIS A N 1
ATOM 2190 C CA . HIS A 1 274 ? 6.879 -0.982 -37.536 1.00 82.94 274 HIS A CA 1
ATOM 2191 C C . HIS A 1 274 ? 5.681 -1.387 -36.666 1.00 82.94 274 HIS A C 1
ATOM 2193 O O . HIS A 1 274 ? 4.631 -0.755 -36.775 1.00 82.94 274 HIS A O 1
ATOM 2199 N N . GLU A 1 275 ? 5.810 -2.371 -35.776 1.00 87.50 275 GLU A N 1
ATOM 2200 C CA . GLU A 1 275 ? 4.681 -2.875 -34.986 1.00 87.50 275 GLU A CA 1
ATOM 2201 C C . GLU A 1 275 ? 4.672 -2.260 -33.581 1.00 87.50 275 GLU A C 1
ATOM 2203 O O . GLU A 1 275 ? 5.556 -2.533 -32.775 1.00 87.50 275 GLU A O 1
ATOM 2208 N N . VAL A 1 276 ? 3.682 -1.424 -33.254 1.00 90.00 276 VAL A N 1
ATOM 2209 C CA . VAL A 1 276 ? 3.517 -0.914 -31.881 1.00 90.00 276 VAL A CA 1
ATOM 2210 C C . VAL A 1 276 ? 2.732 -1.924 -31.053 1.00 90.00 276 VAL A C 1
ATOM 2212 O O . VAL A 1 276 ? 1.623 -2.310 -31.418 1.00 90.00 276 VAL A O 1
ATOM 2215 N N . ILE A 1 277 ? 3.281 -2.308 -29.903 1.00 88.94 277 ILE A N 1
ATOM 2216 C CA . ILE A 1 277 ? 2.625 -3.221 -28.968 1.00 88.94 277 ILE A CA 1
ATOM 2217 C C . ILE A 1 277 ? 1.420 -2.506 -28.358 1.00 88.94 277 ILE A C 1
ATOM 2219 O O . ILE A 1 277 ? 1.561 -1.521 -27.627 1.00 88.94 277 ILE A O 1
ATOM 2223 N N . GLY A 1 278 ? 0.226 -2.995 -28.680 1.00 85.31 278 GLY A N 1
ATOM 2224 C CA . GLY A 1 278 ? -1.032 -2.439 -28.191 1.00 85.31 278 GLY A CA 1
ATOM 2225 C C . GLY A 1 278 ? -1.269 -2.681 -26.698 1.00 85.31 278 GLY A C 1
ATOM 2226 O O . GLY A 1 278 ? -0.679 -3.566 -26.084 1.00 85.31 278 GLY A O 1
ATOM 2227 N N . GLY A 1 279 ? -2.186 -1.901 -26.127 1.00 81.06 279 GLY A N 1
ATOM 2228 C CA . GLY A 1 279 ? -2.656 -2.038 -24.749 1.00 81.06 279 GLY A CA 1
ATOM 2229 C C . GLY A 1 279 ? -2.258 -0.872 -23.839 1.00 81.06 279 GLY A C 1
ATOM 2230 O O . GLY A 1 279 ? -1.516 0.032 -24.227 1.00 81.06 279 GLY A O 1
ATOM 2231 N N . PHE A 1 280 ? -2.825 -0.857 -22.631 1.00 73.69 280 PHE A N 1
ATOM 2232 C CA . PHE A 1 280 ? -2.650 0.239 -21.676 1.00 73.69 280 PHE A CA 1
ATOM 2233 C C . PHE A 1 280 ? -2.278 -0.264 -20.283 1.00 73.69 280 PHE A C 1
ATOM 2235 O O . PHE A 1 280 ? -1.167 -0.021 -19.827 1.00 73.69 280 PHE A O 1
ATOM 2242 N N . ALA A 1 281 ? -3.182 -0.979 -19.624 1.00 74.31 281 ALA A N 1
ATOM 2243 C CA . ALA A 1 281 ? -2.942 -1.606 -18.333 1.00 74.31 281 ALA A CA 1
ATOM 2244 C C . ALA A 1 281 ? -3.877 -2.811 -18.183 1.00 74.31 281 ALA A C 1
ATOM 2246 O O . ALA A 1 281 ? -5.062 -2.703 -18.501 1.00 74.31 281 ALA A O 1
ATOM 2247 N N . GLY A 1 282 ? -3.352 -3.937 -17.713 1.00 70.69 282 GLY A N 1
ATOM 2248 C CA . GLY A 1 282 ? -4.135 -5.126 -17.377 1.00 70.69 282 GLY A CA 1
ATOM 2249 C C . GLY A 1 282 ? -3.230 -6.310 -17.076 1.00 70.69 282 GLY A C 1
ATOM 2250 O O . GLY A 1 282 ? -2.131 -6.397 -17.612 1.00 70.69 282 GLY A O 1
ATOM 2251 N N . GLY A 1 283 ? -3.662 -7.228 -16.225 1.00 74.44 283 GLY A N 1
ATOM 2252 C CA . GLY A 1 283 ? -2.825 -8.351 -15.833 1.00 74.44 283 GLY A CA 1
ATOM 2253 C C . GLY A 1 283 ? -3.556 -9.363 -14.974 1.00 74.44 283 GLY A C 1
ATOM 2254 O O . GLY A 1 283 ? -4.784 -9.361 -14.876 1.00 74.44 283 GLY A O 1
ATOM 2255 N N . GLY A 1 284 ? -2.783 -10.290 -14.424 1.00 73.81 284 GLY A N 1
ATOM 2256 C CA . GLY A 1 284 ? -3.285 -11.316 -13.530 1.00 73.81 284 GLY A CA 1
ATOM 2257 C C . GLY A 1 284 ? -2.158 -12.091 -12.863 1.00 73.81 284 GLY A C 1
ATOM 2258 O O . GLY A 1 284 ? -1.020 -11.631 -12.771 1.00 73.81 284 GLY A O 1
ATOM 2259 N N . TYR A 1 285 ? -2.484 -13.306 -12.420 1.00 73.81 285 TYR A N 1
ATOM 2260 C CA . TYR A 1 285 ? -1.625 -14.145 -11.579 1.00 73.81 285 TYR A CA 1
ATOM 2261 C C . TYR A 1 285 ? -0.194 -14.334 -12.106 1.00 73.81 285 TYR A C 1
ATOM 2263 O O . TYR A 1 285 ? 0.739 -14.456 -11.322 1.00 73.81 285 TYR A O 1
ATOM 2271 N N . GLY A 1 286 ? -0.010 -14.376 -13.429 1.00 74.62 286 GLY A N 1
ATOM 2272 C CA . GLY A 1 286 ? 1.263 -14.757 -14.038 1.00 74.62 286 GLY A CA 1
ATOM 2273 C C . GLY A 1 286 ? 2.039 -13.663 -14.764 1.00 74.62 286 GLY A C 1
ATOM 2274 O O . GLY A 1 286 ? 3.157 -13.925 -15.212 1.00 74.62 286 GLY A O 1
ATOM 2275 N N . GLY A 1 287 ? 1.447 -12.483 -14.909 1.00 82.50 287 GLY A N 1
ATOM 2276 C CA . GLY A 1 287 ? 2.029 -11.381 -15.654 1.00 82.50 287 GLY A CA 1
ATOM 2277 C C . GLY A 1 287 ? 1.029 -10.260 -15.895 1.00 82.50 287 GLY A C 1
ATOM 2278 O O . GLY A 1 287 ? -0.180 -10.440 -15.720 1.00 82.50 287 GLY A O 1
ATOM 2279 N N . CYS A 1 288 ? 1.541 -9.117 -16.326 1.00 85.38 288 CYS A N 1
ATOM 2280 C CA . CYS A 1 288 ? 0.736 -7.968 -16.704 1.00 85.38 288 CYS A CA 1
ATOM 2281 C C . CYS A 1 288 ? 1.259 -7.316 -17.983 1.00 85.38 288 CYS A C 1
ATOM 2283 O O . CYS A 1 288 ? 2.367 -7.575 -18.453 1.00 85.38 288 CYS A O 1
ATOM 2285 N N . LEU A 1 289 ? 0.428 -6.461 -18.555 1.00 85.62 289 LEU A N 1
ATOM 2286 C CA . LEU A 1 289 ? 0.735 -5.559 -19.641 1.00 85.62 289 LEU A CA 1
ATOM 2287 C C . LEU A 1 289 ? 0.549 -4.136 -19.130 1.00 85.62 289 LEU A C 1
ATOM 2289 O O . LEU A 1 289 ? -0.500 -3.806 -18.572 1.00 85.62 289 LEU A O 1
ATOM 2293 N N . ILE A 1 290 ? 1.554 -3.289 -19.332 1.00 82.50 290 ILE A N 1
ATOM 2294 C CA . ILE A 1 290 ? 1.524 -1.912 -18.849 1.00 82.50 290 ILE A CA 1
ATOM 2295 C C . ILE A 1 290 ? 2.253 -0.972 -19.807 1.00 82.50 290 ILE A C 1
ATOM 2297 O O . ILE A 1 290 ? 3.384 -1.217 -20.233 1.00 82.50 290 ILE A O 1
ATOM 2301 N N . LYS A 1 291 ? 1.578 0.108 -20.199 1.00 83.94 291 LYS A N 1
ATOM 2302 C CA . LYS A 1 291 ? 2.098 1.065 -21.171 1.00 83.94 291 LYS A CA 1
ATOM 2303 C C . LYS A 1 291 ? 3.320 1.773 -20.608 1.00 83.94 291 LYS A C 1
ATOM 2305 O O . LYS A 1 291 ? 3.253 2.315 -19.508 1.00 83.94 291 LYS A O 1
ATOM 2310 N N . ALA A 1 292 ? 4.405 1.769 -21.380 1.00 77.19 292 ALA A N 1
ATOM 2311 C CA . ALA A 1 292 ? 5.687 2.383 -21.049 1.00 77.19 292 ALA A CA 1
ATOM 2312 C C . ALA A 1 292 ? 6.260 1.962 -19.684 1.00 77.19 292 ALA A C 1
ATOM 2314 O O . ALA A 1 292 ? 6.995 2.725 -19.075 1.00 77.19 292 ALA A O 1
ATOM 2315 N N . ALA A 1 293 ? 5.888 0.777 -19.181 1.00 80.31 293 ALA A N 1
ATOM 2316 C CA . ALA A 1 293 ? 6.219 0.323 -17.834 1.00 80.31 293 ALA A CA 1
ATOM 2317 C C . ALA A 1 293 ? 5.748 1.312 -16.759 1.00 80.31 293 ALA A C 1
ATOM 2319 O O . ALA A 1 293 ? 6.383 1.447 -15.722 1.00 80.31 293 ALA A O 1
ATOM 2320 N N . GLY A 1 294 ? 4.626 1.992 -17.029 1.00 65.38 294 GLY A N 1
ATOM 2321 C CA . GLY A 1 294 ? 4.014 2.979 -16.154 1.00 65.38 294 GLY A CA 1
ATOM 2322 C C . GLY A 1 294 ? 3.871 2.477 -14.719 1.00 65.38 294 GLY A C 1
ATOM 2323 O O . GLY A 1 294 ? 3.605 1.304 -14.468 1.00 65.38 294 GLY A O 1
ATOM 2324 N N . GLY A 1 295 ? 4.075 3.386 -13.768 1.00 62.22 295 GLY A N 1
ATOM 2325 C CA . GLY A 1 295 ? 4.427 2.995 -12.408 1.00 62.22 295 GLY A CA 1
ATOM 2326 C C . GLY A 1 295 ? 5.938 2.892 -12.218 1.00 62.22 295 GLY A C 1
ATOM 2327 O O . GLY A 1 295 ? 6.691 3.001 -13.174 1.00 62.22 295 GLY A O 1
ATOM 2328 N N . GLY A 1 296 ? 6.429 2.812 -10.988 1.00 64.62 296 GLY A N 1
ATOM 2329 C CA . GLY A 1 296 ? 7.858 2.985 -10.728 1.00 64.62 296 GLY A CA 1
ATOM 2330 C C . GLY A 1 296 ? 8.267 4.456 -10.591 1.00 64.62 296 GLY A C 1
ATOM 2331 O O . GLY A 1 296 ? 7.736 5.150 -9.723 1.00 64.62 296 GLY A O 1
ATOM 2332 N N . PRO A 1 297 ? 9.220 4.980 -11.379 1.00 57.31 297 PRO A N 1
ATOM 2333 C CA . PRO A 1 297 ? 9.722 6.347 -11.202 1.00 57.31 297 PRO A CA 1
ATOM 2334 C C . PRO A 1 297 ? 8.693 7.455 -11.497 1.00 57.31 297 PRO A C 1
ATOM 2336 O O . PRO A 1 297 ? 8.904 8.602 -11.106 1.00 57.31 297 PRO A O 1
ATOM 2339 N N . TRP A 1 298 ? 7.596 7.145 -12.210 1.00 58.00 298 TRP A N 1
ATOM 2340 C CA . TRP A 1 298 ? 6.486 8.086 -12.493 1.00 58.00 298 TRP A CA 1
ATOM 2341 C C . TRP A 1 298 ? 5.445 8.136 -11.374 1.00 58.00 298 TRP A C 1
ATOM 2343 O O . TRP A 1 298 ? 4.804 9.163 -11.172 1.00 58.00 298 TRP A O 1
ATOM 2353 N N . ALA A 1 299 ? 5.278 7.034 -10.654 1.00 56.09 299 ALA A N 1
ATOM 2354 C CA . ALA A 1 299 ? 4.315 6.861 -9.578 1.00 56.09 299 ALA A CA 1
ATOM 2355 C C . ALA A 1 299 ? 4.763 5.635 -8.775 1.00 56.09 299 ALA A C 1
ATOM 2357 O O . ALA A 1 299 ? 5.015 4.614 -9.420 1.00 56.09 299 ALA A O 1
ATOM 2358 N N . PRO A 1 300 ? 4.858 5.674 -7.431 1.00 53.22 300 PRO A N 1
ATOM 2359 C CA . PRO A 1 300 ? 5.359 4.557 -6.628 1.00 53.22 300 PRO A CA 1
ATOM 2360 C C . PRO A 1 300 ? 4.273 3.474 -6.501 1.00 53.22 300 PRO A C 1
ATOM 2362 O O . PRO A 1 300 ? 3.698 3.210 -5.455 1.00 53.22 300 PRO A O 1
ATOM 2365 N N . ALA A 1 301 ? 3.923 2.914 -7.645 1.00 53.84 301 ALA A N 1
ATOM 2366 C CA . ALA A 1 301 ? 2.961 1.865 -7.853 1.00 53.84 301 ALA A CA 1
ATOM 2367 C C . ALA A 1 301 ? 3.267 1.330 -9.250 1.00 53.84 301 ALA A C 1
ATOM 2369 O O . ALA A 1 301 ? 2.855 1.943 -10.226 1.00 53.84 301 ALA A O 1
ATOM 2370 N N . LEU A 1 302 ? 4.073 0.279 -9.362 1.00 57.44 302 LEU A N 1
ATOM 2371 C CA . LEU A 1 302 ? 4.302 -0.442 -10.618 1.00 57.44 302 LEU A CA 1
ATOM 2372 C C . LEU A 1 302 ? 3.387 -1.674 -10.663 1.00 57.44 302 LEU A C 1
ATOM 2374 O O . LEU A 1 302 ? 3.027 -2.219 -9.619 1.00 57.44 302 LEU A O 1
ATOM 2378 N N . CYS A 1 303 ? 3.049 -2.141 -11.866 1.00 59.47 303 CYS A N 1
ATOM 2379 C CA . CYS A 1 303 ? 2.320 -3.394 -12.086 1.00 59.47 303 CYS A CA 1
ATOM 2380 C C . CYS A 1 303 ? 0.921 -3.395 -11.442 1.00 59.47 303 CYS A C 1
ATOM 2382 O O . CYS A 1 303 ? 0.237 -2.373 -11.371 1.00 59.47 303 CYS A O 1
ATOM 2384 N N . GLU A 1 304 ? 0.499 -4.564 -10.962 1.00 57.09 304 GLU A N 1
ATOM 2385 C CA . GLU A 1 304 ? -0.746 -4.804 -10.236 1.00 57.09 304 GLU A CA 1
ATOM 2386 C C . GLU A 1 304 ? -0.901 -3.939 -8.973 1.00 57.09 304 GLU A C 1
ATOM 2388 O O . GLU A 1 304 ? -2.024 -3.814 -8.502 1.00 57.09 304 GLU A O 1
ATOM 2393 N N . ALA A 1 305 ? 0.149 -3.278 -8.451 1.00 49.53 305 ALA A N 1
ATOM 2394 C CA . ALA A 1 305 ? 0.023 -2.296 -7.361 1.00 49.53 305 ALA A CA 1
ATOM 2395 C C . ALA A 1 305 ? -0.975 -1.175 -7.701 1.00 49.53 305 ALA A C 1
ATOM 2397 O O . ALA A 1 305 ? -1.689 -0.683 -6.833 1.00 49.53 305 ALA A O 1
ATOM 2398 N N . GLN A 1 306 ? -1.039 -0.773 -8.978 1.00 49.06 306 GLN A N 1
ATOM 2399 C CA . GLN A 1 306 ? -2.023 0.200 -9.469 1.00 49.06 306 GLN A CA 1
ATOM 2400 C C . GLN A 1 306 ? -3.377 -0.417 -9.830 1.00 49.06 306 GLN A C 1
ATOM 2402 O O . GLN A 1 306 ? -4.341 0.334 -10.069 1.00 49.06 306 GLN A O 1
ATOM 2407 N N . ALA A 1 307 ? -3.442 -1.749 -9.909 1.00 60.47 307 ALA A N 1
ATOM 2408 C CA . ALA A 1 307 ? -4.685 -2.463 -10.115 1.00 60.47 307 ALA A CA 1
ATOM 2409 C C . ALA A 1 307 ? -5.565 -2.355 -8.869 1.00 60.47 307 ALA A C 1
ATOM 2411 O O . ALA A 1 307 ? -5.107 -2.098 -7.755 1.00 60.47 307 ALA A O 1
ATOM 2412 N N . ASP A 1 308 ? -6.859 -2.525 -9.094 1.00 64.06 308 ASP A N 1
ATOM 2413 C CA . ASP A 1 308 ? -7.953 -2.223 -8.173 1.00 64.06 308 ASP A CA 1
ATOM 2414 C C . ASP A 1 308 ? -7.759 -2.879 -6.805 1.00 64.06 308 ASP A C 1
ATOM 2416 O O . ASP A 1 308 ? -8.109 -2.294 -5.779 1.00 64.06 308 ASP A O 1
ATOM 2420 N N . MET A 1 309 ? -7.178 -4.080 -6.801 1.00 62.69 309 MET A N 1
ATOM 2421 C CA . MET A 1 309 ? -6.923 -4.837 -5.590 1.00 62.69 309 MET A CA 1
ATOM 2422 C C . MET A 1 309 ? -5.713 -4.267 -4.841 1.00 62.69 309 MET A C 1
ATOM 2424 O O . MET A 1 309 ? -5.894 -3.760 -3.748 1.00 62.69 309 MET A O 1
ATOM 2428 N N . HIS A 1 310 ? -4.500 -4.225 -5.396 1.00 71.12 310 HIS A N 1
ATOM 2429 C CA . HIS A 1 310 ? -3.292 -3.911 -4.609 1.00 71.12 310 HIS A CA 1
ATOM 2430 C C . HIS A 1 310 ? -3.049 -2.413 -4.323 1.00 71.12 310 HIS A C 1
ATOM 2432 O O . HIS A 1 310 ? -1.949 -2.048 -3.905 1.00 71.12 310 HIS A O 1
ATOM 2438 N N . GLN A 1 311 ? -4.043 -1.533 -4.486 1.00 73.38 311 GLN A N 1
ATOM 2439 C CA . GLN A 1 311 ? -3.856 -0.094 -4.252 1.00 73.38 311 GLN A CA 1
ATOM 2440 C C . GLN A 1 311 ? -3.443 0.273 -2.823 1.00 73.38 311 GLN A C 1
ATOM 2442 O O . GLN A 1 311 ? -2.882 1.343 -2.613 1.00 73.38 311 GLN A O 1
ATOM 2447 N N . CYS A 1 312 ? -3.689 -0.592 -1.840 1.00 74.38 312 CYS A N 1
ATOM 2448 C CA . CYS A 1 312 ? -3.197 -0.394 -0.476 1.00 74.38 312 CYS A CA 1
ATOM 2449 C C . CYS A 1 312 ? -1.658 -0.463 -0.371 1.00 74.38 312 CYS A C 1
ATOM 2451 O O . CYS A 1 312 ? -1.086 0.051 0.588 1.00 74.38 312 CYS A O 1
ATOM 2453 N N . LEU A 1 313 ? -0.996 -1.115 -1.339 1.00 77.75 313 LEU A N 1
ATOM 2454 C CA . LEU A 1 313 ? 0.462 -1.211 -1.458 1.00 77.75 313 LEU A CA 1
ATOM 2455 C C . LEU A 1 313 ? 1.047 -0.050 -2.270 1.00 77.75 313 LEU A C 1
ATOM 2457 O O . LEU A 1 313 ? 2.236 0.237 -2.161 1.00 77.75 313 LEU A O 1
ATOM 2461 N N . ALA A 1 314 ? 0.224 0.597 -3.094 1.00 75.50 314 ALA A N 1
ATOM 2462 C CA . ALA A 1 314 ? 0.593 1.751 -3.902 1.00 75.50 314 ALA A CA 1
ATOM 2463 C C . ALA A 1 314 ? 0.662 3.043 -3.076 1.00 75.50 314 ALA A C 1
ATOM 2465 O O . ALA A 1 314 ? 0.343 3.062 -1.888 1.00 75.50 314 ALA A O 1
ATOM 2466 N N . ASP A 1 315 ? 1.044 4.142 -3.733 1.00 77.75 315 ASP A N 1
ATOM 2467 C CA . ASP A 1 315 ? 0.911 5.494 -3.189 1.00 77.75 315 ASP A CA 1
ATOM 2468 C C . ASP A 1 315 ? -0.522 5.749 -2.688 1.00 77.75 315 ASP A C 1
ATOM 2470 O O . ASP A 1 315 ? -1.454 5.805 -3.507 1.00 77.75 315 ASP A O 1
ATOM 2474 N N . PRO A 1 316 ? -0.731 5.996 -1.383 1.00 77.62 316 PRO A N 1
ATOM 2475 C CA . PRO A 1 316 ? -2.057 6.327 -0.889 1.00 77.62 316 PRO A CA 1
ATOM 2476 C C . PRO A 1 316 ? -2.616 7.598 -1.547 1.00 77.62 316 PRO A C 1
ATOM 2478 O O . PRO A 1 316 ? -3.822 7.700 -1.747 1.00 77.62 316 PRO A O 1
ATOM 2481 N N . SER A 1 317 ? -1.774 8.543 -1.989 1.00 75.31 317 SER A N 1
ATOM 2482 C CA . SER A 1 317 ? -2.240 9.752 -2.689 1.00 75.31 317 SER A CA 1
ATOM 2483 C C . SER A 1 317 ? -2.932 9.461 -4.027 1.00 75.31 317 SER A C 1
ATOM 2485 O O . SER A 1 317 ? -3.706 10.289 -4.519 1.00 75.31 317 SER A O 1
ATOM 2487 N N . MET A 1 318 ? -2.715 8.277 -4.606 1.00 73.50 318 MET A N 1
ATOM 2488 C CA . MET A 1 318 ? -3.259 7.861 -5.899 1.00 73.50 318 MET A CA 1
ATOM 2489 C C . MET A 1 318 ? -4.504 6.970 -5.796 1.00 73.50 318 MET A C 1
ATOM 2491 O O . MET A 1 318 ? -4.972 6.469 -6.823 1.00 73.50 318 MET A O 1
ATOM 2495 N N . LEU A 1 319 ? -5.082 6.819 -4.599 1.00 74.06 319 LEU A N 1
ATOM 2496 C CA . LEU A 1 319 ? -6.246 5.963 -4.367 1.00 74.06 319 LEU A CA 1
ATOM 2497 C C . LEU A 1 319 ? -7.431 6.272 -5.295 1.00 74.06 319 LEU A C 1
ATOM 2499 O O . LEU A 1 319 ? -7.907 7.410 -5.414 1.00 74.06 319 LEU A O 1
ATOM 2503 N N . LYS A 1 320 ? -7.933 5.211 -5.929 1.00 72.12 320 LYS A N 1
ATOM 2504 C CA . LYS A 1 320 ? -9.119 5.196 -6.782 1.00 72.12 320 LYS A CA 1
ATOM 2505 C C . LYS A 1 320 ? -10.322 4.828 -5.916 1.00 72.12 320 LYS A C 1
ATOM 2507 O O . LYS A 1 320 ? -10.402 3.738 -5.366 1.00 72.12 320 LYS A O 1
ATOM 2512 N N . GLY A 1 321 ? -11.259 5.764 -5.780 1.00 66.00 321 GLY A N 1
ATOM 2513 C CA . GLY A 1 321 ? -12.432 5.574 -4.918 1.00 66.00 321 GLY A CA 1
ATOM 2514 C C . GLY A 1 321 ? -13.640 6.437 -5.257 1.00 66.00 321 GLY A C 1
ATOM 2515 O O . GLY A 1 321 ? -14.637 6.409 -4.543 1.00 66.00 321 GLY A O 1
ATOM 2516 N N . ASN A 1 322 ? -13.574 7.203 -6.350 1.00 63.78 322 ASN A N 1
ATOM 2517 C CA . ASN A 1 322 ? -14.568 8.228 -6.676 1.00 63.78 322 ASN A CA 1
ATOM 2518 C C . ASN A 1 322 ? -15.999 7.660 -6.780 1.00 63.78 322 ASN A C 1
ATOM 2520 O O . ASN A 1 322 ? -16.959 8.303 -6.371 1.00 63.78 322 ASN A O 1
ATOM 2524 N N . HIS A 1 323 ? -16.151 6.428 -7.272 1.00 64.75 323 HIS A N 1
ATOM 2525 C CA . HIS A 1 323 ? -17.461 5.784 -7.412 1.00 64.75 323 HIS A CA 1
ATOM 2526 C C . HIS A 1 323 ? -18.129 5.475 -6.062 1.00 64.75 323 HIS A C 1
ATOM 2528 O O . HIS A 1 323 ? -19.346 5.591 -5.961 1.00 64.75 323 HIS A O 1
ATOM 2534 N N . HIS A 1 324 ? -17.347 5.177 -5.019 1.00 68.31 324 HIS A N 1
ATOM 2535 C CA . HIS A 1 324 ? -17.856 4.890 -3.673 1.00 68.31 324 HIS A CA 1
ATOM 2536 C C . HIS A 1 324 ? -18.299 6.166 -2.954 1.00 68.31 324 HIS A C 1
ATOM 2538 O O . HIS A 1 324 ? -19.181 6.132 -2.109 1.00 68.31 324 HIS A O 1
ATOM 2544 N N . LEU A 1 325 ? -17.681 7.301 -3.286 1.00 68.75 325 LEU A N 1
ATOM 2545 C CA . LEU A 1 325 ? -17.906 8.577 -2.604 1.00 68.75 325 LEU A CA 1
ATOM 2546 C C . LEU A 1 325 ? -19.001 9.428 -3.250 1.00 68.75 325 LEU A C 1
ATOM 2548 O O . LEU A 1 325 ? -19.604 10.261 -2.578 1.00 68.75 325 LEU A O 1
ATOM 2552 N N . LYS A 1 326 ? -19.290 9.206 -4.537 1.00 64.25 326 LYS A N 1
ATOM 2553 C CA . LYS A 1 326 ? -20.369 9.904 -5.252 1.00 64.25 326 LYS A CA 1
ATOM 2554 C C . LYS A 1 326 ? -21.768 9.511 -4.772 1.00 64.25 326 LYS A C 1
ATOM 2556 O O . LYS A 1 326 ? -22.659 10.351 -4.804 1.00 64.25 326 LYS A O 1
ATOM 2561 N N . ALA A 1 327 ? -21.965 8.259 -4.355 1.00 61.09 327 ALA A N 1
ATOM 2562 C CA . ALA A 1 327 ? -23.250 7.761 -3.860 1.00 61.09 327 ALA A CA 1
ATOM 2563 C C . ALA A 1 327 ? -23.065 6.601 -2.853 1.00 61.09 327 ALA A C 1
ATOM 2565 O O . ALA A 1 327 ? -23.508 5.480 -3.124 1.00 61.09 327 ALA A O 1
ATOM 2566 N N . PRO A 1 328 ? -22.411 6.838 -1.697 1.00 58.31 328 PRO A N 1
ATOM 2567 C CA . PRO A 1 328 ? -22.012 5.777 -0.767 1.00 58.31 328 PRO A CA 1
ATOM 2568 C C . PRO A 1 328 ? -23.186 4.951 -0.241 1.00 58.31 328 PRO A C 1
ATOM 2570 O O . PRO A 1 328 ? -23.030 3.763 0.005 1.00 58.31 328 PRO A O 1
ATOM 2573 N N . TRP A 1 329 ? -24.376 5.540 -0.112 1.00 56.84 329 TRP A N 1
ATOM 2574 C CA . TRP A 1 329 ? -25.580 4.827 0.324 1.00 56.84 329 TRP A CA 1
ATOM 2575 C C . TRP A 1 329 ? -26.280 4.056 -0.802 1.00 56.84 329 TRP A C 1
ATOM 2577 O O . TRP A 1 329 ? -27.052 3.153 -0.501 1.00 56.84 329 TRP A O 1
ATOM 2587 N N . ARG A 1 330 ? -26.031 4.373 -2.082 1.00 56.59 330 ARG A N 1
ATOM 2588 C CA . ARG A 1 330 ? -26.677 3.663 -3.200 1.00 56.59 330 ARG A CA 1
ATOM 2589 C C . ARG A 1 330 ? -25.899 2.474 -3.707 1.00 56.59 330 ARG A C 1
ATOM 2591 O O . ARG A 1 330 ? -26.496 1.535 -4.214 1.00 56.59 330 ARG A O 1
ATOM 2598 N N . ASN A 1 331 ? -24.575 2.543 -3.635 1.00 60.09 331 ASN A N 1
ATOM 2599 C CA . ASN A 1 331 ? -23.731 1.547 -4.269 1.00 60.09 331 ASN A CA 1
ATOM 2600 C C . ASN A 1 331 ? -22.398 1.432 -3.520 1.00 60.09 331 ASN A C 1
ATOM 2602 O O . ASN A 1 331 ? -21.349 1.832 -4.024 1.00 60.09 331 ASN A O 1
ATOM 2606 N N . ILE A 1 332 ? -22.454 0.892 -2.290 1.00 63.34 332 ILE A N 1
ATOM 2607 C CA . ILE A 1 332 ? -21.265 0.586 -1.463 1.00 63.34 332 ILE A CA 1
ATOM 2608 C C . ILE A 1 332 ? -20.257 -0.252 -2.274 1.00 63.34 332 ILE A C 1
ATOM 2610 O O . ILE A 1 332 ? -19.049 -0.080 -2.115 1.00 63.34 332 ILE A O 1
ATOM 2614 N N . PHE A 1 333 ? -20.767 -1.097 -3.182 1.00 67.06 333 PHE A N 1
ATOM 2615 C CA . PHE A 1 333 ? -20.004 -1.947 -4.091 1.00 67.06 333 PHE A CA 1
ATOM 2616 C C . PHE A 1 333 ? -20.570 -1.870 -5.522 1.00 67.06 333 PHE A C 1
ATOM 2618 O O . PHE A 1 333 ? -21.329 -2.740 -5.943 1.00 67.06 333 PHE A O 1
ATOM 2625 N N . ASN A 1 334 ? -20.234 -0.821 -6.281 1.00 55.25 334 ASN A N 1
ATOM 2626 C CA . ASN A 1 334 ? -20.689 -0.703 -7.672 1.00 55.25 334 ASN A CA 1
ATOM 2627 C C . ASN A 1 334 ? -20.000 -1.754 -8.561 1.00 55.25 334 ASN A C 1
ATOM 2629 O O . ASN A 1 334 ? -18.820 -1.630 -8.883 1.00 55.25 334 ASN A O 1
ATOM 2633 N N . ALA A 1 335 ? -20.753 -2.783 -8.959 1.00 49.09 335 ALA A N 1
ATOM 2634 C CA . ALA A 1 335 ? -20.267 -3.897 -9.776 1.00 49.09 335 ALA A CA 1
ATOM 2635 C C . ALA A 1 335 ? -20.223 -3.599 -11.288 1.00 49.09 335 ALA A C 1
ATOM 2637 O O . ALA A 1 335 ? -19.620 -4.361 -12.040 1.00 49.09 335 ALA A O 1
ATOM 2638 N N . SER A 1 336 ? -20.864 -2.520 -11.754 1.00 41.47 336 SER A N 1
ATOM 2639 C CA . SER A 1 336 ? -21.100 -2.321 -13.192 1.00 41.47 336 SER A CA 1
ATOM 2640 C C . SER A 1 336 ? -19.884 -1.784 -13.956 1.00 41.47 336 SER A C 1
ATOM 2642 O O . SER A 1 336 ? -19.728 -2.123 -15.125 1.00 41.47 336 SER A O 1
ATOM 2644 N N . MET A 1 337 ? -18.982 -1.021 -13.318 1.00 41.31 337 MET A N 1
ATOM 2645 C CA . MET A 1 337 ? -17.710 -0.578 -13.913 1.00 41.31 337 MET A CA 1
ATOM 2646 C C . MET A 1 337 ? -16.666 -0.212 -12.837 1.00 41.31 337 MET A C 1
ATOM 2648 O O . MET A 1 337 ? -16.779 0.843 -12.224 1.00 41.31 337 MET A O 1
ATOM 2652 N N . GLY A 1 338 ? -15.611 -1.025 -12.693 1.00 51.69 338 GLY A N 1
ATOM 2653 C CA . GLY A 1 338 ? -14.301 -0.633 -12.139 1.00 51.69 338 GLY A CA 1
ATOM 2654 C C . GLY A 1 338 ? -14.202 -0.338 -10.632 1.00 51.69 338 GLY A C 1
ATOM 2655 O O . GLY A 1 338 ? -15.029 0.353 -10.048 1.00 51.69 338 GLY A O 1
ATOM 2656 N N . TYR A 1 339 ? -13.110 -0.792 -10.007 1.00 62.72 339 TYR A N 1
ATOM 2657 C CA . TYR A 1 339 ? -12.603 -0.314 -8.708 1.00 62.72 339 TYR A CA 1
ATOM 2658 C C . TYR A 1 339 ? -13.552 -0.442 -7.496 1.00 62.72 339 TYR A C 1
ATOM 2660 O O . TYR A 1 339 ? -13.269 0.121 -6.439 1.00 62.72 339 TYR A O 1
ATOM 2668 N N . GLY A 1 340 ? -14.650 -1.199 -7.626 1.00 60.72 340 GLY A N 1
ATOM 2669 C CA . GLY A 1 340 ? -15.822 -1.203 -6.735 1.00 60.72 340 GLY A CA 1
ATOM 2670 C C . GLY A 1 340 ? -15.619 -1.719 -5.306 1.00 60.72 340 GLY A C 1
ATOM 2671 O O . GLY A 1 340 ? -16.572 -1.751 -4.534 1.00 60.72 340 GLY A O 1
ATOM 2672 N N . TYR A 1 341 ? -14.402 -2.109 -4.925 1.00 74.06 341 TYR A N 1
ATOM 2673 C CA . TYR A 1 341 ? -14.072 -2.532 -3.560 1.00 74.06 341 TYR A CA 1
ATOM 2674 C C . TYR A 1 341 ? -12.812 -1.868 -2.992 1.00 74.06 341 TYR A C 1
ATOM 2676 O O . TYR A 1 341 ? -12.508 -2.033 -1.811 1.00 74.06 341 TYR A O 1
ATOM 2684 N N . THR A 1 342 ? -12.087 -1.078 -3.786 1.00 77.25 342 THR A N 1
ATOM 2685 C CA . THR A 1 342 ? -10.756 -0.577 -3.418 1.00 77.25 342 THR A CA 1
ATOM 2686 C C . THR A 1 342 ? -10.778 0.265 -2.141 1.00 77.25 342 THR A C 1
ATOM 2688 O O . THR A 1 342 ? -9.932 0.101 -1.262 1.00 77.25 342 THR A O 1
ATOM 2691 N N . MET A 1 343 ? -11.779 1.136 -1.990 1.00 81.25 343 MET A N 1
ATOM 2692 C CA . MET A 1 343 ? -11.944 1.956 -0.783 1.00 81.25 343 MET A CA 1
ATOM 2693 C C . MET A 1 343 ? -12.321 1.128 0.445 1.00 81.25 343 MET A C 1
ATOM 2695 O O . MET A 1 343 ? -11.851 1.417 1.543 1.00 81.25 343 MET A O 1
ATOM 2699 N N . PHE A 1 344 ? -13.158 0.105 0.259 1.00 83.62 344 PHE A N 1
ATOM 2700 C CA . PHE A 1 344 ? -13.544 -0.808 1.330 1.00 83.62 344 PHE A CA 1
ATOM 2701 C C . PHE A 1 344 ? -12.328 -1.568 1.856 1.00 83.62 344 PHE A C 1
ATOM 2703 O O . PHE A 1 344 ? -12.114 -1.596 3.065 1.00 83.62 344 PHE A O 1
ATOM 2710 N N . TYR A 1 345 ? -11.482 -2.088 0.964 1.00 83.56 345 TYR A N 1
ATOM 2711 C CA . TYR A 1 345 ? -10.238 -2.759 1.344 1.00 83.56 345 TYR A CA 1
ATOM 2712 C C . TYR A 1 345 ? -9.295 -1.834 2.106 1.00 83.56 345 TYR A C 1
ATOM 2714 O O . TYR A 1 345 ? -8.759 -2.213 3.142 1.00 83.56 345 TYR A O 1
ATOM 2722 N N . ASN A 1 346 ? -9.130 -0.599 1.629 1.00 85.12 346 ASN A N 1
ATOM 2723 C CA . ASN A 1 346 ? -8.225 0.349 2.266 1.00 85.12 346 ASN A CA 1
ATOM 2724 C C . ASN A 1 346 ? -8.674 0.737 3.673 1.00 85.12 346 ASN A C 1
ATOM 2726 O O . ASN A 1 346 ? -7.844 0.718 4.571 1.00 85.12 346 ASN A O 1
ATOM 2730 N N . ILE A 1 347 ? -9.955 1.065 3.866 1.00 88.62 347 ILE A N 1
ATOM 2731 C CA . ILE A 1 347 ? -10.468 1.478 5.180 1.00 88.62 347 ILE A CA 1
ATOM 2732 C C . ILE A 1 347 ? -10.557 0.282 6.135 1.00 88.62 347 ILE A C 1
ATOM 2734 O O . ILE A 1 347 ? -10.227 0.411 7.307 1.00 88.62 347 ILE A O 1
ATOM 2738 N N . THR A 1 348 ? -10.949 -0.898 5.646 1.00 89.88 348 THR A N 1
ATOM 2739 C CA . THR A 1 348 ? -10.990 -2.113 6.479 1.00 89.88 348 THR A CA 1
ATOM 2740 C C . THR A 1 348 ? -9.591 -2.533 6.930 1.00 89.88 348 THR A C 1
ATOM 2742 O O . THR A 1 348 ? -9.417 -2.996 8.054 1.00 89.88 348 THR A O 1
ATOM 2745 N N . GLY A 1 349 ? -8.585 -2.338 6.073 1.00 91.00 349 GLY A N 1
ATOM 2746 C CA . GLY A 1 349 ? -7.189 -2.634 6.384 1.00 91.00 349 GLY A CA 1
ATOM 2747 C C . GLY A 1 349 ? -6.579 -1.760 7.485 1.00 91.00 349 GLY A C 1
ATOM 2748 O O . GLY A 1 349 ? -5.542 -2.142 8.018 1.00 91.00 349 GLY A O 1
ATOM 2749 N N . ASP A 1 350 ? -7.205 -0.632 7.854 1.00 92.12 350 ASP A N 1
ATOM 2750 C CA . ASP A 1 350 ? -6.773 0.215 8.984 1.00 92.12 350 ASP A CA 1
ATOM 2751 C C . ASP A 1 350 ? -6.818 -0.547 10.322 1.00 92.12 350 ASP A C 1
ATOM 2753 O O . ASP A 1 350 ? -6.075 -0.226 11.257 1.00 92.12 350 ASP A O 1
ATOM 2757 N N . ASP A 1 351 ? -7.684 -1.564 10.407 1.00 93.44 351 ASP A N 1
ATOM 2758 C CA . ASP A 1 351 ? -7.775 -2.494 11.526 1.00 93.44 351 ASP A CA 1
ATOM 2759 C C . ASP A 1 351 ? -6.655 -3.550 11.427 1.00 93.44 351 ASP A C 1
ATOM 2761 O O . ASP A 1 351 ? -6.676 -4.393 10.519 1.00 93.44 351 ASP A O 1
ATOM 2765 N N . PRO A 1 352 ? -5.699 -3.587 12.377 1.00 92.81 352 PRO A N 1
ATOM 2766 C CA . PRO A 1 352 ? -4.594 -4.541 12.330 1.00 92.81 352 PRO A CA 1
ATOM 2767 C C . PRO A 1 352 ? -5.011 -6.004 12.524 1.00 92.81 352 PRO A C 1
ATOM 2769 O O . PRO A 1 352 ? -4.183 -6.897 12.335 1.00 92.81 352 PRO A O 1
ATOM 2772 N N . ASN A 1 353 ? -6.267 -6.295 12.892 1.00 93.38 353 ASN A N 1
ATOM 2773 C CA . ASN A 1 353 ? -6.804 -7.654 12.778 1.00 93.38 353 ASN A CA 1
ATOM 2774 C C . ASN A 1 353 ? -6.895 -8.119 11.322 1.00 93.38 353 ASN A C 1
ATOM 2776 O O . ASN A 1 353 ? -6.934 -9.325 11.086 1.00 93.38 353 ASN A O 1
ATOM 2780 N N . TRP A 1 354 ? -6.924 -7.211 10.354 1.00 92.69 354 TRP A N 1
ATOM 2781 C CA . TRP A 1 354 ? -6.878 -7.519 8.929 1.00 92.69 354 TRP A CA 1
ATOM 2782 C C . TRP A 1 354 ? -5.507 -7.186 8.350 1.00 92.69 354 TRP A C 1
ATOM 2784 O O . TRP A 1 354 ? -4.895 -8.060 7.737 1.00 92.69 354 TRP A O 1
ATOM 2794 N N . GLY A 1 355 ? -5.017 -5.969 8.596 1.00 92.44 355 GLY A N 1
ATOM 2795 C CA . GLY A 1 355 ? -3.817 -5.423 7.964 1.00 92.44 355 GLY A CA 1
ATOM 2796 C C . GLY A 1 355 ? -4.095 -4.884 6.557 1.00 92.44 355 GLY A C 1
ATOM 2797 O O . GLY A 1 355 ? -5.059 -5.281 5.897 1.00 92.44 355 GLY A O 1
ATOM 2798 N N . TYR A 1 356 ? -3.252 -3.972 6.069 1.00 91.00 356 TYR A N 1
ATOM 2799 C CA . TYR A 1 356 ? -3.523 -3.214 4.842 1.00 91.00 356 TYR A CA 1
ATOM 2800 C C . TYR A 1 356 ? -3.733 -4.090 3.604 1.00 91.00 356 TYR A C 1
ATOM 2802 O O . TYR A 1 356 ? -4.540 -3.738 2.749 1.00 91.00 356 TYR A O 1
ATOM 2810 N N . ALA A 1 357 ? -3.035 -5.222 3.508 1.00 87.81 357 ALA A N 1
ATOM 2811 C CA . ALA A 1 357 ? -3.059 -6.103 2.342 1.00 87.81 357 ALA A CA 1
ATOM 2812 C C . ALA A 1 357 ? -3.955 -7.344 2.505 1.00 87.81 357 ALA A C 1
ATOM 2814 O O . ALA A 1 357 ? -3.895 -8.253 1.682 1.00 87.81 357 ALA A O 1
ATOM 2815 N N . TYR A 1 358 ? -4.796 -7.404 3.545 1.00 88.31 358 TYR A N 1
ATOM 2816 C CA . TYR A 1 358 ? -5.534 -8.620 3.916 1.00 88.31 358 TYR A CA 1
ATOM 2817 C C . TYR A 1 358 ? -6.246 -9.314 2.747 1.00 88.31 358 TYR A C 1
ATOM 2819 O O . TYR A 1 358 ? -6.211 -10.533 2.636 1.00 88.31 358 TYR A O 1
ATOM 2827 N N . PHE A 1 359 ? -6.876 -8.549 1.857 1.00 82.50 359 PHE A N 1
ATOM 2828 C CA . PHE A 1 359 ? -7.719 -9.060 0.778 1.00 82.50 359 PHE A CA 1
ATOM 2829 C C . PHE A 1 359 ? -6.946 -9.853 -0.286 1.00 82.50 359 PHE A C 1
ATOM 2831 O O . PHE A 1 359 ? -7.558 -10.670 -0.971 1.00 82.50 359 PHE A O 1
ATOM 2838 N N . THR A 1 360 ? -5.631 -9.650 -0.421 1.00 80.88 360 THR A N 1
ATOM 2839 C CA . THR A 1 360 ? -4.783 -10.485 -1.291 1.00 80.88 360 THR A CA 1
ATOM 2840 C C . THR A 1 360 ? -4.285 -11.733 -0.574 1.00 80.88 360 THR A C 1
ATOM 2842 O O . THR A 1 360 ? -4.037 -12.747 -1.216 1.00 80.88 360 THR A O 1
ATOM 2845 N N . CYS A 1 361 ? -4.193 -11.683 0.755 1.00 86.81 361 CYS A N 1
ATOM 2846 C CA . CYS A 1 361 ? -3.716 -12.780 1.594 1.00 86.81 361 CYS A CA 1
ATOM 2847 C C . CYS A 1 361 ? -4.829 -13.755 2.017 1.00 86.81 361 CYS A C 1
ATOM 2849 O O . CYS A 1 361 ? -4.539 -14.826 2.551 1.00 86.81 361 CYS A O 1
ATOM 2851 N N . LEU A 1 362 ? -6.105 -13.396 1.829 1.00 86.75 362 LEU A N 1
ATOM 2852 C CA . LEU A 1 362 ? -7.225 -14.219 2.279 1.00 86.75 362 LEU A CA 1
ATOM 2853 C C . LEU A 1 362 ? -7.313 -15.540 1.490 1.00 86.75 362 LEU A C 1
ATOM 2855 O O . LEU A 1 362 ? -7.413 -15.521 0.262 1.00 86.75 362 LEU A O 1
ATOM 2859 N N . PRO A 1 363 ? -7.346 -16.702 2.172 1.00 82.62 363 PRO A N 1
ATOM 2860 C CA . PRO A 1 363 ? -7.497 -17.985 1.503 1.00 82.62 363 PRO A CA 1
ATOM 2861 C C . PRO A 1 363 ? -8.947 -18.162 1.047 1.00 82.62 363 PRO A C 1
ATOM 2863 O O . PRO A 1 363 ? -9.845 -18.257 1.886 1.00 82.62 363 PRO A O 1
ATOM 2866 N N . TYR A 1 364 ? -9.174 -18.237 -0.264 1.00 81.12 364 TYR A N 1
ATOM 2867 C CA . TYR A 1 364 ? -10.493 -18.519 -0.834 1.00 81.12 364 TYR A CA 1
ATOM 2868 C C . TYR A 1 364 ? -10.849 -20.002 -0.710 1.00 81.12 364 TYR A C 1
ATOM 2870 O O . TYR A 1 364 ? -10.041 -20.884 -1.009 1.00 81.12 364 TYR A O 1
ATOM 2878 N N . GLY A 1 365 ? -12.079 -20.272 -0.285 1.00 80.94 365 GLY A N 1
ATOM 2879 C CA . GLY A 1 365 ? -12.695 -21.589 -0.352 1.00 80.94 365 GLY A CA 1
ATOM 2880 C C . GLY A 1 365 ? -13.188 -21.899 -1.764 1.00 80.94 365 GLY A C 1
ATOM 2881 O O . GLY A 1 365 ? -13.591 -21.006 -2.502 1.00 80.94 365 GLY A O 1
ATOM 2882 N N . VAL A 1 366 ? -13.199 -23.184 -2.125 1.00 79.56 366 VAL A N 1
ATOM 2883 C CA . VAL A 1 366 ? -13.644 -23.661 -3.451 1.00 79.56 366 VAL A CA 1
ATOM 2884 C C . VAL A 1 366 ? -15.104 -23.285 -3.747 1.00 79.56 366 VAL A C 1
ATOM 2886 O O . VAL A 1 366 ? -15.464 -23.075 -4.900 1.00 79.56 366 VAL A O 1
ATOM 2889 N N . GLU A 1 367 ? -15.934 -23.178 -2.709 1.00 84.06 367 GLU A N 1
ATOM 2890 C CA . GLU A 1 367 ? -17.362 -22.853 -2.817 1.00 84.06 367 GLU A CA 1
ATOM 2891 C C . GLU A 1 367 ? -17.659 -21.348 -2.676 1.00 84.06 367 GLU A C 1
ATOM 2893 O O . GLU A 1 367 ? -18.815 -20.935 -2.761 1.00 84.06 367 GLU A O 1
ATOM 2898 N N . GLU A 1 368 ? -16.639 -20.514 -2.452 1.00 84.31 368 GLU A N 1
ATOM 2899 C CA . GLU A 1 368 ? -16.819 -19.073 -2.270 1.00 84.31 368 GLU A CA 1
ATOM 2900 C C . GLU A 1 368 ? -16.800 -18.357 -3.623 1.00 84.31 368 GLU A C 1
ATOM 2902 O O . GLU A 1 368 ? -15.809 -18.366 -4.349 1.00 84.31 368 GLU A O 1
ATOM 2907 N N . SER A 1 369 ? -17.902 -17.690 -3.953 1.00 80.62 369 SER A N 1
ATOM 2908 C CA . SER A 1 369 ? -18.084 -16.943 -5.197 1.00 80.62 369 SER A CA 1
ATOM 2909 C C . SER A 1 369 ? -17.690 -15.466 -5.082 1.00 80.62 369 SER A C 1
ATOM 2911 O O . SER A 1 369 ? -17.748 -14.735 -6.069 1.00 80.62 369 SER A O 1
ATOM 2913 N N . SER A 1 370 ? -17.331 -14.988 -3.884 1.00 79.38 370 SER A N 1
ATOM 2914 C CA . SER A 1 370 ? -16.908 -13.601 -3.655 1.00 79.38 370 SER A CA 1
ATOM 2915 C C . SER A 1 370 ? -15.962 -13.468 -2.464 1.00 79.38 370 SER A C 1
ATOM 2917 O O . SER A 1 370 ? -16.058 -14.216 -1.491 1.00 79.38 370 SER A O 1
ATOM 2919 N N . LEU A 1 371 ? -15.113 -12.436 -2.488 1.00 80.62 371 LEU A N 1
ATOM 2920 C CA . LEU A 1 371 ? -14.243 -12.093 -1.360 1.00 80.62 371 LEU A CA 1
ATOM 2921 C C . LEU A 1 371 ? -15.026 -11.854 -0.062 1.00 80.62 371 LEU A C 1
ATOM 2923 O O . LEU A 1 371 ? -14.547 -12.178 1.017 1.00 80.62 371 LEU A O 1
ATOM 2927 N N . LEU A 1 372 ? -16.230 -11.283 -0.146 1.00 87.12 372 LEU A N 1
ATOM 2928 C CA . LEU A 1 372 ? -17.035 -10.985 1.038 1.00 87.12 372 LEU A CA 1
ATOM 2929 C C . LEU A 1 372 ? -17.413 -12.261 1.807 1.00 87.12 372 LEU A C 1
ATOM 2931 O O . LEU A 1 372 ? -17.404 -12.259 3.036 1.00 87.12 372 LEU A O 1
ATOM 2935 N N . GLN A 1 373 ? -17.670 -13.370 1.104 1.00 89.44 373 GLN A N 1
ATOM 2936 C CA . GLN A 1 373 ? -17.885 -14.672 1.744 1.00 89.44 373 GLN A CA 1
ATOM 2937 C C . GLN A 1 373 ? -16.617 -15.154 2.461 1.00 89.44 373 GLN A C 1
ATOM 2939 O O . GLN A 1 373 ? -16.702 -15.565 3.620 1.00 89.44 373 GLN A O 1
ATOM 2944 N N . ALA A 1 374 ? -15.447 -14.993 1.829 1.00 90.31 374 ALA A N 1
ATOM 2945 C CA . ALA A 1 374 ? -14.163 -15.305 2.453 1.00 90.31 374 ALA A CA 1
ATOM 2946 C C . ALA A 1 374 ? -13.924 -14.457 3.714 1.00 90.31 374 ALA A C 1
ATOM 2948 O O . ALA A 1 374 ? -13.553 -15.000 4.752 1.00 90.31 374 ALA A O 1
ATOM 2949 N N . VAL A 1 375 ? -14.209 -13.150 3.675 1.00 91.81 375 VAL A N 1
ATOM 2950 C CA . VAL A 1 375 ? -14.121 -12.249 4.841 1.00 91.81 375 VAL A CA 1
ATOM 2951 C C . VAL A 1 375 ? -15.056 -12.704 5.962 1.00 91.81 375 VAL A C 1
ATOM 2953 O O . VAL A 1 375 ? -14.623 -12.800 7.109 1.00 91.81 375 VAL A O 1
ATOM 2956 N N . ALA A 1 376 ? -16.313 -13.028 5.648 1.00 93.38 376 ALA A N 1
ATOM 2957 C CA . ALA A 1 376 ? -17.283 -13.511 6.628 1.00 93.38 376 ALA A CA 1
ATOM 2958 C C . ALA A 1 376 ? -16.805 -14.802 7.312 1.00 93.38 376 ALA A C 1
ATOM 2960 O O . ALA A 1 376 ? -16.767 -14.875 8.545 1.00 93.38 376 ALA A O 1
ATOM 2961 N N . ARG A 1 377 ? -16.397 -15.808 6.527 1.00 93.56 377 ARG A N 1
ATOM 2962 C CA . ARG A 1 377 ? -15.896 -17.083 7.057 1.00 93.56 377 ARG A CA 1
ATOM 2963 C C . ARG A 1 377 ? -14.628 -16.880 7.874 1.00 93.56 377 ARG A C 1
ATOM 2965 O O . ARG A 1 377 ? -14.558 -17.355 9.005 1.00 93.56 377 ARG A O 1
ATOM 2972 N N . VAL A 1 378 ? -13.630 -16.201 7.316 1.00 92.81 378 VAL A N 1
ATOM 2973 C CA . VAL A 1 378 ? -12.329 -16.012 7.965 1.00 92.81 378 VAL A CA 1
ATOM 2974 C C . VAL A 1 378 ? -12.470 -15.179 9.233 1.00 92.81 378 VAL A C 1
ATOM 2976 O O . VAL A 1 378 ? -11.896 -15.535 10.258 1.00 92.81 378 VAL A O 1
ATOM 2979 N N . GLY A 1 379 ? -13.279 -14.120 9.213 1.00 93.81 379 GLY A N 1
ATOM 2980 C CA . GLY A 1 379 ? -13.570 -13.334 10.408 1.00 93.81 379 GLY A CA 1
ATOM 2981 C C . GLY A 1 379 ? -14.224 -14.174 11.508 1.00 93.81 379 GLY A C 1
ATOM 2982 O O . GLY A 1 379 ? -13.840 -14.055 12.672 1.00 93.81 379 GLY A O 1
ATOM 2983 N N . GLN A 1 380 ? -15.130 -15.092 11.153 1.00 93.88 380 GLN A N 1
ATOM 2984 C CA . GLN A 1 380 ? -15.705 -16.033 12.117 1.00 93.88 380 GLN A CA 1
ATOM 2985 C C . GLN A 1 380 ? -14.676 -17.046 12.638 1.00 93.88 380 GLN A C 1
ATOM 2987 O O . GLN A 1 380 ? -14.551 -17.230 13.845 1.00 93.88 380 GLN A O 1
ATOM 2992 N N . GLN A 1 381 ? -13.906 -17.676 11.748 1.00 92.81 381 GLN A N 1
ATOM 2993 C CA . GLN A 1 381 ? -12.882 -18.668 12.109 1.00 92.81 381 GLN A CA 1
ATOM 2994 C C . GLN A 1 381 ? -11.814 -18.091 13.041 1.00 92.81 381 GLN A C 1
ATOM 2996 O O . GLN A 1 381 ? -11.332 -18.782 13.935 1.00 92.81 381 GLN A O 1
ATOM 3001 N N . ARG A 1 382 ? -11.472 -16.814 12.858 1.00 92.31 382 ARG A N 1
ATOM 3002 C CA . ARG A 1 382 ? -10.479 -16.103 13.669 1.00 92.31 382 ARG A CA 1
ATOM 3003 C C . ARG A 1 382 ? -11.053 -15.534 14.969 1.00 92.31 382 ARG A C 1
ATOM 3005 O O . ARG A 1 382 ? -10.306 -14.966 15.763 1.00 92.31 382 ARG A O 1
ATOM 3012 N N . GLY A 1 383 ? -12.363 -15.658 15.194 1.00 92.56 383 GLY A N 1
ATOM 3013 C CA . GLY A 1 383 ? -13.040 -15.105 16.368 1.00 92.56 383 GLY A CA 1
ATOM 3014 C C . GLY A 1 383 ? -13.119 -13.575 16.375 1.00 92.56 383 GLY A C 1
ATOM 3015 O O . GLY A 1 383 ? -13.222 -12.981 17.450 1.00 92.56 383 GLY A O 1
ATOM 3016 N N . LEU A 1 384 ? -13.040 -12.945 15.195 1.00 93.06 384 LEU A N 1
ATOM 3017 C CA . LEU A 1 384 ? -13.361 -11.526 14.998 1.00 93.06 384 LEU A CA 1
ATOM 3018 C C . LEU A 1 384 ? -14.877 -11.325 14.972 1.00 93.06 384 LEU A C 1
ATOM 3020 O O . LEU A 1 384 ? -15.386 -10.326 15.473 1.00 93.06 384 LEU A O 1
ATOM 3024 N N . PHE A 1 385 ? -15.591 -12.304 14.411 1.00 92.69 385 PHE A N 1
ATOM 3025 C CA . PHE A 1 385 ? -17.045 -12.341 14.338 1.00 92.69 385 PHE A CA 1
ATOM 3026 C C . PHE A 1 385 ? -17.573 -13.570 15.071 1.00 92.69 385 PHE A C 1
ATOM 3028 O O . PHE A 1 385 ? -17.102 -14.680 14.852 1.00 92.69 385 PHE A O 1
ATOM 3035 N N . GLU A 1 386 ? -18.607 -13.405 15.891 1.00 89.06 386 GLU A N 1
ATOM 3036 C CA . GLU A 1 386 ? -19.326 -14.558 16.449 1.00 89.06 386 GLU A CA 1
ATOM 3037 C C . GLU A 1 386 ? -20.109 -15.302 15.350 1.00 89.06 386 GLU A C 1
ATOM 3039 O O . GLU A 1 386 ? -20.137 -16.529 15.295 1.00 89.06 386 GLU A O 1
ATOM 3044 N N . ASN A 1 387 ? -20.697 -14.543 14.421 1.00 91.06 387 ASN A N 1
ATOM 3045 C CA . ASN A 1 387 ? -21.360 -15.044 13.223 1.00 91.06 387 ASN A CA 1
ATOM 3046 C C . ASN A 1 387 ? -20.819 -14.295 12.004 1.00 91.06 387 ASN A C 1
ATOM 3048 O O . ASN A 1 387 ? -20.916 -13.071 11.951 1.00 91.06 387 ASN A O 1
ATOM 3052 N N . GLY A 1 388 ? -20.282 -15.017 11.023 1.00 91.50 388 GLY A N 1
ATOM 3053 C CA . GLY A 1 388 ? -19.544 -14.436 9.905 1.00 91.50 388 GLY A CA 1
ATOM 3054 C C . GLY A 1 388 ? -20.370 -13.489 9.045 1.00 91.50 388 GLY A C 1
ATOM 3055 O O . GLY A 1 388 ? -19.911 -12.398 8.724 1.00 91.50 388 GLY A O 1
ATOM 3056 N N . ILE A 1 389 ? -21.608 -13.865 8.715 1.00 89.75 389 ILE A N 1
ATOM 3057 C CA . ILE A 1 389 ? -22.490 -13.038 7.878 1.00 89.75 389 ILE A CA 1
ATOM 3058 C C . ILE A 1 389 ? -22.891 -11.757 8.611 1.00 89.75 389 ILE A C 1
ATOM 3060 O O . ILE A 1 389 ? -22.857 -10.674 8.030 1.00 89.75 389 ILE A O 1
ATOM 3064 N N . ARG A 1 390 ? -23.234 -11.860 9.900 1.00 88.62 390 ARG A N 1
ATOM 3065 C CA . ARG A 1 390 ? -23.573 -10.679 10.706 1.00 88.62 390 ARG A CA 1
ATOM 3066 C C . ARG A 1 390 ? -22.376 -9.782 10.950 1.00 88.62 390 ARG A C 1
ATOM 3068 O O . ARG A 1 390 ? -22.510 -8.580 10.800 1.00 88.62 390 ARG A O 1
ATOM 3075 N N . GLY A 1 391 ? -21.226 -10.359 11.278 1.00 91.31 391 GLY A N 1
ATOM 3076 C CA . GLY A 1 391 ? -19.999 -9.604 11.508 1.00 91.31 391 GLY A CA 1
ATOM 3077 C C . GLY A 1 391 ? -19.500 -8.900 10.249 1.00 91.31 391 GLY A C 1
ATOM 3078 O O . GLY A 1 391 ? -19.074 -7.753 10.325 1.00 91.31 391 GLY A O 1
ATOM 3079 N N . LEU A 1 392 ? -19.654 -9.522 9.074 1.00 91.94 392 LEU A N 1
ATOM 3080 C CA . LEU A 1 392 ? -19.455 -8.832 7.800 1.00 91.94 392 LEU A CA 1
ATOM 3081 C C . LEU A 1 392 ? -20.430 -7.654 7.648 1.00 91.94 392 LEU A C 1
ATOM 3083 O O . LEU A 1 392 ? -20.020 -6.578 7.226 1.00 91.94 392 LEU A O 1
ATOM 3087 N N . GLY A 1 393 ? -21.705 -7.833 8.003 1.00 89.44 393 GLY A N 1
ATOM 3088 C CA . GLY A 1 393 ? -22.685 -6.743 8.027 1.00 89.44 393 GLY A CA 1
ATOM 3089 C C . GLY A 1 393 ? -22.285 -5.600 8.967 1.00 89.44 393 GLY A C 1
ATOM 3090 O O . GLY A 1 393 ? -22.369 -4.439 8.575 1.00 89.44 393 GLY A O 1
ATOM 3091 N N . ASP A 1 394 ? -21.789 -5.925 10.164 1.00 90.38 394 ASP A N 1
ATOM 3092 C CA . ASP A 1 394 ? -21.286 -4.957 11.145 1.00 90.38 394 ASP A CA 1
ATOM 3093 C C . ASP A 1 394 ? -20.077 -4.177 10.573 1.00 90.38 394 ASP A C 1
ATOM 3095 O O . ASP A 1 394 ? -20.042 -2.950 10.651 1.00 90.38 394 ASP A O 1
ATOM 3099 N N . MET A 1 395 ? -19.140 -4.866 9.908 1.00 91.75 395 MET A N 1
ATOM 3100 C CA . MET A 1 395 ? -17.991 -4.262 9.213 1.00 91.75 395 MET A CA 1
ATOM 3101 C C . MET A 1 395 ? -18.410 -3.351 8.050 1.00 91.75 395 MET A C 1
ATOM 3103 O O . MET A 1 395 ? -17.870 -2.258 7.889 1.00 91.75 395 MET A O 1
ATOM 3107 N N . VAL A 1 396 ? -19.374 -3.771 7.226 1.00 88.00 396 VAL A N 1
ATOM 3108 C CA . VAL A 1 396 ? -19.914 -2.928 6.144 1.00 88.00 396 VAL A CA 1
ATOM 3109 C C . VAL A 1 396 ? -20.624 -1.699 6.724 1.00 88.00 396 VAL A C 1
ATOM 3111 O O . VAL A 1 396 ? -20.505 -0.604 6.171 1.00 88.00 396 VAL A O 1
ATOM 3114 N N . GLY A 1 397 ? -21.313 -1.854 7.858 1.00 84.88 397 GLY A N 1
ATOM 3115 C CA . GLY A 1 397 ? -21.911 -0.753 8.613 1.00 84.88 397 GLY A CA 1
ATOM 3116 C C . GLY A 1 397 ? -20.873 0.252 9.117 1.00 84.88 397 GLY A C 1
ATOM 3117 O O . GLY A 1 397 ? -21.048 1.455 8.915 1.00 84.88 397 GLY A O 1
ATOM 3118 N N . GLU A 1 398 ? -19.767 -0.223 9.699 1.00 88.31 398 GLU A N 1
ATOM 3119 C CA . GLU A 1 398 ? -18.620 0.620 10.064 1.00 88.31 398 GLU A CA 1
ATOM 3120 C C . GLU A 1 398 ? -18.061 1.352 8.842 1.00 88.31 398 GLU A C 1
ATOM 3122 O O . GLU A 1 398 ? -17.888 2.568 8.888 1.00 88.31 398 GLU A O 1
ATOM 3127 N N . TYR A 1 399 ? -17.804 0.640 7.742 1.00 87.44 399 TYR A N 1
ATOM 3128 C CA . TYR A 1 399 ? -17.299 1.248 6.512 1.00 87.44 399 TYR A CA 1
ATOM 3129 C C . TYR A 1 399 ? -18.204 2.393 6.042 1.00 87.44 399 TYR A C 1
ATOM 3131 O O . TYR A 1 399 ? -17.724 3.505 5.815 1.00 87.44 399 TYR A O 1
ATOM 3139 N N . GLY A 1 400 ? -19.517 2.155 5.967 1.00 81.38 400 GLY A N 1
ATOM 3140 C CA . GLY A 1 400 ? -20.496 3.181 5.612 1.00 81.38 400 GLY A CA 1
ATOM 3141 C C . GLY A 1 400 ? -20.487 4.374 6.576 1.00 81.38 400 GLY A C 1
ATOM 3142 O O . GLY A 1 400 ? -20.524 5.521 6.128 1.00 81.38 400 GLY A O 1
ATOM 3143 N N . ALA A 1 401 ? -20.377 4.126 7.885 1.00 81.50 401 ALA A N 1
ATOM 3144 C CA . ALA A 1 401 ? -20.288 5.180 8.895 1.00 81.50 401 ALA A CA 1
ATOM 3145 C C . ALA A 1 401 ? -19.005 6.019 8.750 1.00 81.50 401 ALA A C 1
ATOM 3147 O O . ALA A 1 401 ? -19.074 7.250 8.776 1.00 81.50 401 ALA A O 1
ATOM 3148 N N . ARG A 1 402 ? -17.852 5.378 8.518 1.00 84.62 402 ARG A N 1
ATOM 3149 C CA . ARG A 1 402 ? -16.568 6.057 8.279 1.00 84.62 402 ARG A CA 1
ATOM 3150 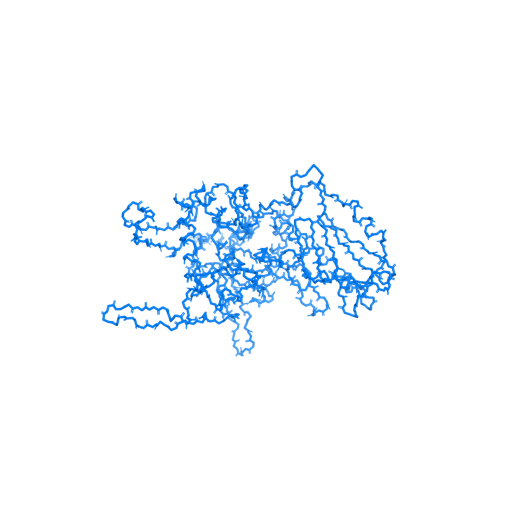C C . ARG A 1 402 ? -16.584 6.882 6.999 1.00 84.62 402 ARG A C 1
ATOM 3152 O O . ARG A 1 402 ? -16.012 7.965 6.983 1.00 84.62 402 ARG A O 1
ATOM 3159 N N . LEU A 1 403 ? -17.263 6.440 5.939 1.00 79.62 403 LEU A N 1
ATOM 3160 C CA . LEU A 1 403 ? -17.385 7.235 4.711 1.00 79.62 403 LEU A CA 1
ATOM 3161 C C . LEU A 1 403 ? -18.142 8.554 4.917 1.00 79.62 403 LEU A C 1
ATOM 3163 O O . LEU A 1 403 ? -17.876 9.508 4.191 1.00 79.62 403 LEU A O 1
ATOM 3167 N N . ALA A 1 404 ? -19.061 8.633 5.884 1.00 75.12 404 ALA A N 1
ATOM 3168 C CA . ALA A 1 404 ? -19.829 9.851 6.149 1.00 75.12 404 ALA A CA 1
ATOM 3169 C C . ALA A 1 404 ? -18.980 10.975 6.772 1.00 75.12 404 ALA A C 1
ATOM 3171 O O . ALA A 1 404 ? -19.268 12.156 6.561 1.00 75.12 404 ALA A O 1
ATOM 3172 N N . THR A 1 405 ? -17.946 10.615 7.537 1.00 74.50 405 THR A N 1
ATOM 3173 C CA . THR A 1 405 ? -17.082 11.553 8.277 1.00 74.50 405 THR A CA 1
ATOM 3174 C C . THR A 1 405 ? -15.627 11.552 7.812 1.00 74.50 405 THR A C 1
ATOM 3176 O O . THR A 1 405 ? -14.863 12.411 8.236 1.00 74.50 405 THR A O 1
ATOM 3179 N N . PHE A 1 406 ? -15.244 10.598 6.962 1.00 81.25 406 PHE A N 1
ATOM 3180 C CA . PHE A 1 406 ? -13.860 10.236 6.646 1.00 81.25 406 PHE A CA 1
ATOM 3181 C C . PHE A 1 406 ? -12.990 9.921 7.867 1.00 81.25 406 PHE A C 1
ATOM 3183 O O . PHE A 1 406 ? -11.767 9.993 7.769 1.00 81.25 406 PHE A O 1
ATOM 3190 N N . ASP A 1 407 ? -13.592 9.508 8.988 1.00 85.38 407 ASP A N 1
ATOM 3191 C CA . ASP A 1 407 ? -12.844 9.093 10.178 1.00 85.38 407 ASP A CA 1
ATOM 3192 C C . ASP A 1 407 ? -12.166 7.734 9.943 1.00 85.38 407 ASP A C 1
ATOM 3194 O O . ASP A 1 407 ? -12.694 6.667 10.251 1.00 85.38 407 ASP A O 1
ATOM 3198 N N . CYS A 1 408 ? -11.002 7.790 9.311 1.00 88.69 408 CYS A N 1
ATOM 3199 C CA . CYS A 1 408 ? -10.120 6.683 8.964 1.00 88.69 408 CYS A CA 1
ATOM 3200 C C . CYS A 1 408 ? -8.680 7.207 8.926 1.00 88.69 408 CYS A C 1
ATOM 3202 O O . CYS A 1 408 ? -8.441 8.414 9.060 1.00 88.69 408 CYS A O 1
ATOM 3204 N N . GLU A 1 409 ? -7.695 6.336 8.728 1.00 91.38 409 GLU A N 1
ATOM 3205 C CA . GLU A 1 409 ? -6.303 6.786 8.666 1.00 91.38 409 GLU A CA 1
ATOM 3206 C C . GLU A 1 409 ? -6.068 7.815 7.554 1.00 91.38 409 GLU A C 1
ATOM 3208 O O . GLU A 1 409 ? -5.295 8.753 7.731 1.00 91.38 409 GLU A O 1
ATOM 3213 N N . LEU A 1 410 ? -6.749 7.663 6.418 1.00 88.25 410 LEU A N 1
ATOM 3214 C CA . LEU A 1 410 ? -6.585 8.483 5.215 1.00 88.25 410 LEU A CA 1
ATOM 3215 C C . LEU A 1 410 ? -7.496 9.727 5.187 1.00 88.25 410 LEU A C 1
ATOM 3217 O O . LEU A 1 410 ? -7.743 10.283 4.115 1.00 88.25 410 LEU A O 1
ATOM 3221 N N . GLU A 1 411 ? -7.982 10.180 6.348 1.00 86.75 411 GLU A N 1
ATOM 3222 C CA . GLU A 1 411 ? -8.910 11.315 6.499 1.00 86.75 411 GLU A CA 1
ATOM 3223 C C . GLU A 1 411 ? -8.492 12.550 5.683 1.00 86.75 411 GLU A C 1
ATOM 3225 O O . GLU A 1 411 ? -9.276 13.055 4.880 1.00 86.75 411 GLU A O 1
ATOM 3230 N N . ASP A 1 412 ? -7.252 13.029 5.845 1.00 80.88 412 ASP A N 1
ATOM 3231 C CA . ASP A 1 412 ? -6.766 14.247 5.177 1.00 80.88 412 ASP A CA 1
ATOM 3232 C C . ASP A 1 412 ? -6.801 14.115 3.647 1.00 80.88 412 ASP A C 1
ATOM 3234 O O . ASP A 1 412 ? -7.247 15.029 2.948 1.00 80.88 412 ASP A O 1
ATOM 3238 N N . LEU A 1 413 ? -6.411 12.949 3.122 1.00 81.44 413 LEU A N 1
ATOM 3239 C CA . LEU A 1 413 ? -6.472 12.665 1.693 1.00 81.44 413 LEU A CA 1
ATOM 3240 C C . LEU A 1 413 ? -7.914 12.728 1.181 1.00 81.44 413 LEU A C 1
ATOM 3242 O O . LEU A 1 413 ? -8.173 13.377 0.162 1.00 81.44 413 LEU A O 1
ATOM 3246 N N . PHE A 1 414 ? -8.846 12.054 1.859 1.00 80.25 414 PHE A N 1
ATOM 3247 C CA . PHE A 1 414 ? -10.238 12.017 1.415 1.00 80.25 414 PHE A CA 1
ATOM 3248 C C . PHE A 1 414 ? -10.898 13.390 1.506 1.00 80.25 414 PHE A C 1
ATOM 3250 O O . PHE A 1 414 ? -11.523 13.826 0.534 1.00 80.25 414 PHE A O 1
ATOM 3257 N N . CYS A 1 415 ? -10.661 14.117 2.598 1.00 77.75 415 CYS A N 1
ATOM 3258 C CA . CYS A 1 415 ? -11.128 15.488 2.777 1.00 77.75 415 CYS A CA 1
ATOM 3259 C C . CYS A 1 415 ? -10.640 16.420 1.657 1.00 77.75 415 CYS A C 1
ATOM 3261 O O . CYS A 1 415 ? -11.439 17.181 1.105 1.00 77.75 415 CYS A O 1
ATOM 3263 N N . ARG A 1 416 ? -9.355 16.348 1.279 1.00 74.19 416 ARG A N 1
ATOM 3264 C CA . ARG A 1 416 ? -8.779 17.190 0.214 1.00 74.19 416 ARG A CA 1
ATOM 3265 C C . ARG A 1 416 ? -9.270 16.812 -1.178 1.00 74.19 416 ARG A C 1
ATOM 3267 O O . ARG A 1 416 ? -9.501 17.693 -2.000 1.00 74.19 416 ARG A O 1
ATOM 3274 N N . ARG A 1 417 ? -9.375 15.513 -1.465 1.00 75.62 417 ARG A N 1
ATOM 3275 C CA . ARG A 1 417 ? -9.606 15.017 -2.829 1.00 75.62 417 ARG A CA 1
ATOM 3276 C C . ARG A 1 417 ? -11.074 15.004 -3.233 1.00 75.62 417 ARG A C 1
ATOM 3278 O O . ARG A 1 417 ? -11.365 15.202 -4.410 1.00 75.62 417 ARG A O 1
ATOM 3285 N N . TYR A 1 418 ? -11.976 14.739 -2.295 1.00 70.25 418 TYR A N 1
ATOM 3286 C CA . TYR A 1 418 ? -13.379 14.484 -2.620 1.00 70.25 418 TYR A CA 1
ATOM 3287 C C . TYR A 1 418 ? -14.340 15.543 -2.075 1.00 70.25 418 TYR A C 1
ATOM 3289 O O . TYR A 1 418 ? -15.498 15.553 -2.489 1.00 70.25 418 TYR A O 1
ATOM 3297 N N . CYS A 1 419 ? -13.863 16.454 -1.209 1.00 59.59 419 CYS A N 1
ATOM 3298 C CA . CYS A 1 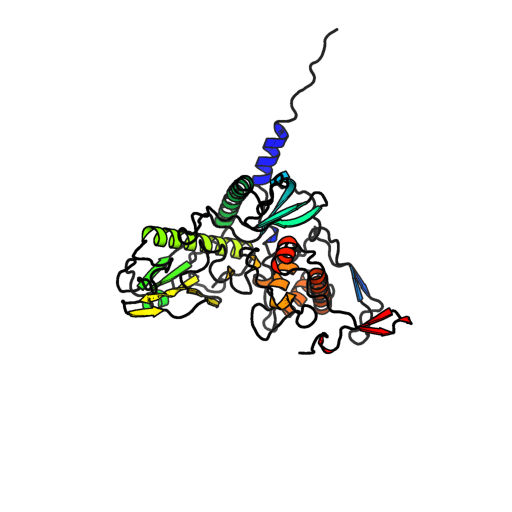419 ? -14.705 17.297 -0.352 1.00 59.59 419 CYS A CA 1
ATOM 3299 C C . CYS A 1 419 ? -15.703 16.427 0.452 1.00 59.59 419 CYS A C 1
ATOM 3301 O O . CYS A 1 419 ? -15.790 15.220 0.243 1.00 59.59 419 CYS A O 1
ATOM 3303 N N . ALA A 1 420 ? -16.397 16.966 1.458 1.00 55.66 420 ALA A N 1
ATOM 3304 C CA . ALA A 1 420 ? -17.334 16.153 2.250 1.00 55.66 420 ALA A CA 1
ATOM 3305 C C . ALA A 1 420 ? -18.280 15.346 1.326 1.00 55.66 420 ALA A C 1
ATOM 3307 O O . ALA A 1 420 ? -18.710 15.904 0.309 1.00 55.66 420 ALA A O 1
ATOM 3308 N N . PRO A 1 421 ? -18.599 14.070 1.640 1.00 55.81 421 PRO A N 1
ATOM 3309 C CA . PRO A 1 421 ? -19.485 13.265 0.802 1.00 55.81 421 PRO A CA 1
ATOM 3310 C C . PRO A 1 421 ? -20.769 14.050 0.539 1.00 55.81 421 PRO A C 1
ATOM 3312 O O . PRO A 1 421 ? -21.242 14.774 1.424 1.00 55.81 421 PRO A O 1
ATOM 3315 N N . ALA A 1 422 ? -21.304 13.949 -0.682 1.00 53.03 422 ALA A N 1
ATOM 3316 C CA . ALA A 1 422 ? -22.543 14.623 -1.047 1.00 53.03 422 ALA A CA 1
ATOM 3317 C C . ALA A 1 422 ? -23.585 14.339 0.044 1.00 53.03 422 ALA A C 1
ATOM 3319 O O . ALA A 1 422 ? -23.925 13.190 0.309 1.00 53.03 422 ALA A O 1
ATOM 3320 N N . ARG A 1 423 ? -24.021 15.373 0.765 1.00 55.19 423 ARG A N 1
ATOM 3321 C CA . ARG A 1 423 ? -25.000 15.193 1.835 1.00 55.19 423 ARG A CA 1
ATOM 3322 C C . ARG A 1 423 ? -26.362 15.026 1.182 1.00 55.19 423 ARG A C 1
ATOM 3324 O O . ARG A 1 423 ? -26.906 16.005 0.672 1.00 55.19 423 ARG A O 1
ATOM 3331 N N . SER A 1 424 ? -26.904 13.815 1.221 1.00 55.62 424 SER A N 1
ATOM 3332 C CA . SER A 1 424 ? -28.314 13.585 0.923 1.00 55.62 424 SER A CA 1
ATOM 3333 C C . SER A 1 424 ? -29.192 14.411 1.851 1.00 55.62 424 SER A C 1
ATOM 3335 O O . SER A 1 424 ? -28.976 14.446 3.067 1.00 55.62 424 SER A O 1
ATOM 3337 N N . ARG A 1 425 ? -30.195 15.085 1.291 1.00 58.94 425 ARG A N 1
ATOM 3338 C CA . ARG A 1 425 ? -31.218 15.756 2.099 1.00 58.94 425 ARG A CA 1
ATOM 3339 C C . ARG A 1 425 ? -32.198 14.693 2.561 1.00 58.94 425 ARG A C 1
ATOM 3341 O O . ARG A 1 425 ? -32.790 14.034 1.728 1.00 58.94 425 ARG A O 1
ATOM 3348 N N . LEU A 1 426 ? -32.381 14.520 3.867 1.00 68.12 426 LEU A N 1
ATOM 3349 C CA . LEU A 1 426 ? -33.414 13.616 4.364 1.00 68.12 426 LEU A CA 1
ATOM 3350 C C . LEU A 1 426 ? -34.806 14.232 4.145 1.00 68.12 426 LEU A C 1
ATOM 3352 O O . LEU A 1 426 ? -35.049 15.382 4.517 1.00 68.12 426 LEU A O 1
ATOM 3356 N N . GLU A 1 427 ? -35.731 13.460 3.584 1.00 76.00 427 GLU A N 1
ATOM 3357 C CA . GLU A 1 427 ? -37.147 13.809 3.523 1.00 76.00 427 GLU A CA 1
ATOM 3358 C C . GLU A 1 427 ? -37.809 13.504 4.860 1.00 76.00 427 GLU A C 1
ATOM 3360 O O . GLU A 1 427 ? -37.633 12.429 5.437 1.00 76.00 427 GLU A O 1
ATOM 3365 N N . THR A 1 428 ? -38.614 14.439 5.353 1.00 82.25 428 THR A N 1
ATOM 3366 C CA . THR A 1 428 ? -39.404 14.199 6.562 1.00 82.25 428 THR A CA 1
ATOM 3367 C C . THR A 1 428 ? -40.590 13.303 6.219 1.00 82.25 428 THR A C 1
ATOM 3369 O O . THR A 1 428 ? -41.443 13.700 5.432 1.00 82.25 428 THR A O 1
ATOM 3372 N N . VAL A 1 429 ? -40.656 12.113 6.821 1.00 84.44 429 VAL A N 1
ATOM 3373 C CA . VAL A 1 429 ? -41.789 11.181 6.668 1.00 84.44 429 VAL A CA 1
ATOM 3374 C C . VAL A 1 429 ? -42.833 11.442 7.747 1.00 84.44 429 VAL A C 1
ATOM 3376 O O . VAL A 1 429 ? -44.020 11.536 7.458 1.00 84.44 429 VAL A O 1
ATOM 3379 N N . ASP A 1 430 ? -42.385 11.598 8.994 1.00 78.12 430 ASP A N 1
ATOM 3380 C CA . ASP A 1 430 ? -43.230 11.953 10.133 1.00 78.12 430 ASP A CA 1
ATOM 3381 C C . ASP A 1 430 ? -42.427 12.838 11.091 1.00 78.12 430 ASP A C 1
ATOM 3383 O O . ASP A 1 430 ? -41.568 12.372 11.844 1.00 78.12 430 ASP A O 1
ATOM 3387 N N . ARG A 1 431 ? -42.713 14.143 11.062 1.00 71.69 431 ARG A N 1
ATOM 3388 C CA . ARG A 1 431 ? -42.000 15.142 11.866 1.00 71.69 431 ARG A CA 1
ATOM 3389 C C . ARG A 1 431 ? -42.245 14.973 13.363 1.00 71.69 431 ARG A C 1
ATOM 3391 O O . ARG A 1 431 ? -41.336 15.218 14.149 1.00 71.69 431 ARG A O 1
ATOM 3398 N N . ALA A 1 432 ? -43.452 14.567 13.753 1.00 72.06 432 ALA A N 1
ATOM 3399 C CA . ALA A 1 432 ? -43.822 14.413 15.158 1.00 72.06 432 ALA A CA 1
ATOM 3400 C C . ALA A 1 432 ? -43.121 13.204 15.792 1.00 72.06 432 ALA A C 1
ATOM 3402 O O . ALA A 1 432 ? -42.805 13.232 16.979 1.00 72.06 432 ALA A O 1
ATOM 3403 N N . LYS A 1 433 ? -42.833 12.169 14.992 1.00 73.81 433 LYS A N 1
ATOM 3404 C CA . LYS A 1 433 ? -42.084 10.977 15.421 1.00 73.81 433 LYS A CA 1
ATOM 3405 C C . LYS A 1 433 ? -40.584 11.030 15.111 1.00 73.81 433 LYS A C 1
ATOM 3407 O O . LYS A 1 433 ? -39.878 10.073 15.414 1.00 73.81 433 LYS A O 1
ATOM 3412 N N . GLY A 1 434 ? -40.094 12.109 14.497 1.00 64.56 434 GLY A N 1
ATOM 3413 C CA . GLY A 1 434 ? -38.694 12.231 14.077 1.00 64.56 434 GLY A CA 1
ATOM 3414 C C . GLY A 1 434 ? -38.278 11.196 13.028 1.00 64.56 434 GLY A C 1
ATOM 3415 O O . GLY A 1 434 ? -37.118 10.793 12.996 1.00 64.56 434 GLY A O 1
ATOM 3416 N N . ILE A 1 435 ? -39.216 10.740 12.194 1.00 68.81 435 ILE A N 1
ATOM 3417 C CA . ILE A 1 435 ? -38.951 9.759 11.142 1.00 68.81 435 ILE A CA 1
ATOM 3418 C C . ILE A 1 435 ? -38.629 10.509 9.857 1.00 68.81 435 ILE A C 1
ATOM 3420 O O . ILE A 1 435 ? -39.438 11.284 9.337 1.00 68.81 435 ILE A O 1
ATOM 3424 N N . TYR A 1 436 ? -37.452 10.221 9.322 1.00 76.94 436 TYR A N 1
ATOM 3425 C CA . TYR A 1 436 ? -36.969 10.749 8.061 1.00 76.94 436 TYR A CA 1
ATOM 3426 C C . TYR A 1 436 ? -36.554 9.591 7.154 1.00 76.94 436 TYR A C 1
ATOM 3428 O O . TYR A 1 436 ? -36.214 8.511 7.638 1.00 76.94 436 TYR A O 1
ATOM 3436 N N . ARG A 1 437 ? -36.574 9.811 5.842 1.00 69.12 437 ARG A N 1
ATOM 3437 C CA . ARG A 1 437 ? -36.081 8.858 4.841 1.00 69.12 437 ARG A CA 1
ATOM 3438 C C . ARG A 1 437 ? -35.126 9.545 3.879 1.00 69.12 437 ARG A C 1
ATOM 3440 O O . ARG A 1 437 ? -35.126 10.765 3.763 1.00 69.12 437 ARG A O 1
ATOM 3447 N N . ILE A 1 438 ? -34.342 8.756 3.161 1.00 64.06 438 ILE A N 1
ATOM 3448 C CA . ILE A 1 438 ? -33.616 9.236 1.983 1.00 64.06 438 ILE A CA 1
ATOM 3449 C C . ILE A 1 438 ? -34.655 9.422 0.852 1.00 64.06 438 ILE A C 1
ATOM 3451 O O . ILE A 1 438 ? -35.525 8.552 0.730 1.00 64.06 438 ILE A O 1
ATOM 3455 N N . PRO A 1 439 ? -34.625 10.528 0.076 1.00 70.25 439 PRO A N 1
ATOM 3456 C CA . PRO A 1 439 ? -35.500 10.735 -1.076 1.00 70.25 439 PRO A CA 1
ATOM 3457 C C . PRO A 1 439 ? -35.492 9.512 -1.981 1.00 70.25 439 PRO A C 1
ATOM 3459 O O . PRO A 1 439 ? -34.464 8.848 -2.088 1.00 70.25 439 PRO A O 1
ATOM 3462 N N . TRP A 1 440 ? -36.608 9.195 -2.638 1.00 64.88 440 TRP A N 1
ATOM 3463 C CA . TRP A 1 440 ? -36.666 7.980 -3.458 1.00 64.88 440 TRP A CA 1
ATOM 3464 C C . TRP A 1 440 ? -35.668 8.045 -4.616 1.00 64.88 440 TRP A C 1
ATOM 3466 O O . TRP A 1 440 ? -34.971 7.067 -4.871 1.00 64.88 440 TRP A O 1
ATOM 3476 N N . GLU A 1 441 ? -35.506 9.216 -5.242 1.00 62.44 441 GLU A N 1
ATOM 3477 C CA . GLU A 1 441 ? -34.466 9.410 -6.250 1.00 62.44 441 GLU A CA 1
ATOM 3478 C C . GLU A 1 441 ? -33.054 9.250 -5.697 1.00 62.44 441 GLU A C 1
ATOM 3480 O O . GLU A 1 441 ? -32.151 9.142 -6.512 1.00 62.44 441 GLU A O 1
ATOM 3485 N N . GLU A 1 442 ? -32.864 9.266 -4.372 1.00 57.50 442 GLU A N 1
ATOM 3486 C CA . GLU A 1 442 ? -31.604 9.125 -3.645 1.00 57.50 442 GLU A CA 1
ATOM 3487 C C . GLU A 1 442 ? -31.438 7.804 -2.898 1.00 57.50 442 GLU A C 1
ATOM 3489 O O . GLU A 1 442 ? -30.323 7.514 -2.470 1.00 57.50 442 GLU A O 1
ATOM 3494 N N . ALA A 1 443 ? -32.483 7.000 -2.745 1.00 55.50 443 ALA A N 1
ATOM 3495 C CA . ALA A 1 443 ? -32.449 5.804 -1.920 1.00 55.50 443 ALA A CA 1
ATOM 3496 C C . ALA A 1 443 ? -31.549 4.711 -2.531 1.00 55.50 443 ALA A C 1
ATOM 3498 O O . ALA A 1 443 ? -31.269 4.733 -3.733 1.00 55.50 443 ALA A O 1
ATOM 3499 N N . PRO A 1 444 ? -31.088 3.740 -1.720 1.00 52.19 444 PRO A N 1
ATOM 3500 C CA . PRO A 1 444 ? -30.391 2.573 -2.241 1.00 52.19 444 PRO A CA 1
ATOM 3501 C C . PRO A 1 444 ? -31.278 1.825 -3.239 1.00 52.19 444 PRO A C 1
ATOM 3503 O O . PRO A 1 444 ? -32.381 1.406 -2.884 1.00 52.19 444 PRO A O 1
ATOM 3506 N N . GLU A 1 445 ? -30.815 1.674 -4.480 1.00 45.72 445 GLU A N 1
ATOM 3507 C CA . GLU A 1 445 ? -31.513 0.854 -5.467 1.00 45.72 445 GLU A CA 1
ATOM 3508 C C . GLU A 1 445 ? -31.270 -0.623 -5.138 1.00 45.72 445 GLU A C 1
ATOM 3510 O O . GLU A 1 445 ? -30.126 -1.022 -4.895 1.00 45.72 445 GLU A O 1
ATOM 3515 N N . PRO A 1 446 ? -32.321 -1.456 -5.092 1.00 38.12 446 PRO A N 1
ATOM 3516 C CA . PRO A 1 446 ? -32.152 -2.892 -4.993 1.00 38.12 446 PRO A CA 1
ATOM 3517 C C . PRO A 1 446 ? -31.704 -3.433 -6.358 1.00 38.12 446 PRO A C 1
ATOM 3519 O O . PRO A 1 446 ? -32.528 -3.946 -7.103 1.00 38.12 446 PRO A O 1
ATOM 3522 N N . PHE A 1 447 ? -30.393 -3.353 -6.604 1.00 44.53 447 PHE A N 1
ATOM 3523 C CA . PHE A 1 447 ? -29.626 -4.046 -7.655 1.00 44.53 447 PHE A CA 1
ATOM 3524 C C . PHE A 1 447 ? -29.860 -3.601 -9.103 1.00 44.53 447 PHE A C 1
ATOM 3526 O O . PHE A 1 447 ? -30.954 -3.849 -9.658 1.00 44.53 447 PHE A O 1
#

Foldseek 3Di:
DDDDDDDPDPPPVVVVQLVVQLLVDQQQLLLAQPPQAFDPQKDFKDKDWPDPPDVPDPIDIDTDPPDMGQQFFDDDDGNFDKDWWWFDDDDDPDDTDIFIWTFNHFWADWFQAAAPLPPRCGTWATWTWTQHPVRGTATDFTRGTDPVVRVVRVVSRVSNLVVLLVPDDPPAAAADPVLCVVQVDCDAQPDAGKHWDDDRQAIEIEASYALDCRLLCGHPVCRVSNVSQVVQLRRLVSSLVSSCVNNQFCAQCNVPPHHHHAYEYAFRGDHRVDDGRDDDWDDDRRYIYHHSQPDGNHFSQGHCCLPLQNVRNGRPLNDDDQVCQQQVQAQCAPPPDDSRCSLLLQQLSSRSVQGSNNLSNQDDDPPDPDSLVSQLVSCCSNVSDVGSVVSSVSSSVVSSVCSQQVSGNHSVSCCVPPNHRDDFDWDPPDVVVPDTHGPPVNHHDPD

Radius of gyration: 25.01 Å; chains: 1; bounding box: 76×61×92 Å

pLDDT: mean 80.22, std 15.8, range [28.88, 98.06]